Protein AF-A0A959NXZ7-F1 (afdb_monomer)

Sequence (442 aa):
KMSDIPKQALHNYNESIRTLKKYVAQKNEDSLLAEDEVDELIDKILKAILINEMISNDITSITNTEENIFFALNAVSEEDKNAIRQRLKVLDKIGVLFCSDNVYELRKSDVKDIQRLVDDYKTRPENHPSNLLTELLRFVPTSGDEEYLFANKYNKAFNEDKRLKSLFVNVERLGKSDFIIDGKHGRLFENCVNERLKEGYGKDGYEGTAIYVFCQSDEEIKEAKNLIRNNIVDEVVIGIPHKPFNILNEIQTLLALEAIKESEESKNFGTLENAQINDIRKSTLKDLKNKKEKWFDNSMMDWYSISGHKETVKTHKDDIANVIIEKIYNDYRNRFTHTDFNKSHINLSPTIKRVFDEAIKILMDLSESIKFEWNLPDNRGSRKYLQKCFVENEIIIRMKKDSKDSNYRFFELESDISKFSKFVPAYVDMINEVKNANGKGW

Mean predicted aligned error: 11.71 Å

Structure (mmCIF, N/CA/C/O backbone):
data_AF-A0A959NXZ7-F1
#
_entry.id   AF-A0A959NXZ7-F1
#
loop_
_atom_site.group_PDB
_atom_site.id
_atom_site.type_symbol
_atom_site.label_atom_id
_atom_site.label_alt_id
_atom_site.label_comp_id
_atom_site.label_asym_id
_atom_site.label_entity_id
_atom_site.label_seq_id
_atom_site.pdbx_PDB_ins_code
_atom_site.Cartn_x
_atom_site.Cartn_y
_atom_site.Cartn_z
_atom_site.occupancy
_atom_site.B_iso_or_equiv
_atom_site.auth_seq_id
_atom_site.auth_comp_id
_atom_site.auth_asym_id
_atom_site.auth_atom_id
_atom_site.pdbx_PDB_model_num
ATOM 1 N N . LYS A 1 1 ? -25.144 12.728 61.014 1.00 36.56 1 LYS A N 1
ATOM 2 C CA . LYS A 1 1 ? -25.079 12.741 59.532 1.00 36.56 1 LYS A CA 1
ATOM 3 C C . LYS A 1 1 ? -23.721 12.156 59.169 1.00 36.56 1 LYS A C 1
ATOM 5 O O . LYS A 1 1 ? -22.744 12.759 59.583 1.00 36.56 1 LYS A O 1
ATOM 10 N N . MET A 1 2 ? -23.644 10.971 58.548 1.00 40.34 2 MET A N 1
ATOM 11 C CA . MET A 1 2 ? -22.359 10.486 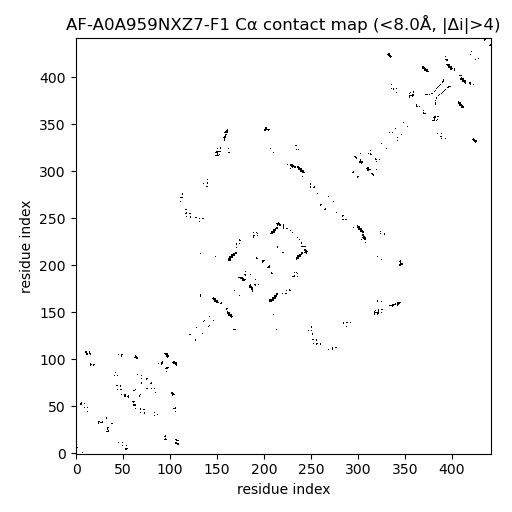58.009 1.00 40.34 2 MET A CA 1
ATOM 12 C C . MET A 1 2 ? -21.791 11.564 57.081 1.00 40.34 2 MET A C 1
ATOM 14 O O . MET A 1 2 ? -22.577 12.158 56.336 1.00 40.34 2 MET A O 1
ATOM 18 N N . SER A 1 3 ? -20.487 11.829 57.176 1.00 52.69 3 SER A N 1
ATOM 19 C CA . SER A 1 3 ? -19.762 12.689 56.238 1.00 52.69 3 SER A CA 1
ATOM 20 C C . SER A 1 3 ? -19.996 12.216 54.797 1.00 52.69 3 SER A C 1
ATOM 22 O O . SER A 1 3 ? -20.329 11.051 54.562 1.00 52.69 3 SER A O 1
ATOM 24 N N . ASP A 1 4 ? -19.877 13.116 53.822 1.00 70.06 4 ASP A N 1
ATOM 25 C CA . ASP A 1 4 ? -20.149 12.791 52.414 1.00 70.06 4 ASP A CA 1
ATOM 26 C C . ASP A 1 4 ? -19.137 11.779 51.827 1.00 70.06 4 ASP A C 1
ATOM 28 O O . ASP A 1 4 ? -19.473 11.042 50.902 1.00 70.06 4 ASP A O 1
ATOM 32 N N . ILE A 1 5 ? -17.952 11.646 52.439 1.00 74.94 5 ILE A N 1
ATOM 33 C CA . ILE A 1 5 ? -16.859 10.749 52.019 1.00 74.94 5 ILE A CA 1
ATOM 34 C C . ILE A 1 5 ? -17.253 9.252 52.087 1.00 74.94 5 ILE A C 1
ATOM 36 O O . ILE A 1 5 ? -17.240 8.603 51.041 1.00 74.94 5 ILE A O 1
ATOM 40 N N . PRO A 1 6 ? -17.701 8.682 53.232 1.00 81.88 6 PRO A N 1
ATOM 41 C CA . PRO A 1 6 ? -18.173 7.295 53.302 1.00 81.88 6 PRO A CA 1
ATOM 42 C C . PRO A 1 6 ? -19.285 6.943 52.312 1.00 81.88 6 PRO A C 1
ATOM 44 O O . PRO A 1 6 ? -19.339 5.822 51.810 1.00 81.88 6 PRO A O 1
ATOM 47 N N . LYS A 1 7 ? -20.192 7.887 52.031 1.00 81.50 7 LYS A N 1
ATOM 48 C CA . LYS A 1 7 ? -21.280 7.666 51.071 1.00 81.50 7 LYS A CA 1
ATOM 49 C C . LYS A 1 7 ? -20.755 7.592 49.643 1.00 81.50 7 LYS A C 1
ATOM 51 O O . LYS A 1 7 ? -21.185 6.715 48.897 1.00 81.50 7 LYS A O 1
ATOM 56 N N . GLN A 1 8 ? -19.833 8.484 49.281 1.00 82.25 8 GLN A N 1
ATOM 57 C CA . GLN A 1 8 ? -19.214 8.494 47.960 1.00 82.25 8 GLN A CA 1
ATOM 58 C C . GLN A 1 8 ? -18.367 7.236 47.732 1.00 82.25 8 GLN A C 1
ATOM 60 O O . GLN A 1 8 ? -18.522 6.586 46.702 1.00 82.25 8 GLN A O 1
ATOM 65 N N . ALA A 1 9 ? -17.550 6.844 48.714 1.00 85.12 9 ALA A N 1
ATOM 66 C CA . ALA A 1 9 ? -16.747 5.621 48.663 1.00 85.12 9 ALA A CA 1
ATOM 67 C C . ALA A 1 9 ? -17.630 4.369 48.490 1.00 85.12 9 ALA A C 1
ATOM 69 O O . ALA A 1 9 ? -17.383 3.537 47.617 1.00 85.12 9 ALA A O 1
ATOM 70 N N . LEU A 1 10 ? -18.739 4.272 49.239 1.00 86.75 10 LEU A N 1
ATOM 71 C CA . LEU A 1 10 ? -19.700 3.175 49.080 1.00 86.75 10 LEU A CA 1
ATOM 72 C C . LEU A 1 10 ? -20.369 3.183 47.696 1.00 86.75 10 LEU A C 1
ATOM 74 O O . LEU A 1 10 ? -20.618 2.125 47.115 1.00 86.75 10 LEU A O 1
ATOM 78 N N . HIS A 1 11 ? -20.665 4.364 47.149 1.00 83.81 11 HIS A N 1
ATOM 79 C CA . HIS A 1 11 ? -21.244 4.477 45.815 1.00 83.81 11 HIS A CA 1
ATOM 80 C C . HIS A 1 11 ? -20.261 4.020 44.727 1.00 83.81 11 HIS A C 1
ATOM 82 O O . HIS A 1 11 ? -20.641 3.221 43.869 1.00 83.81 11 HIS A O 1
ATOM 88 N N . ASN A 1 12 ? -18.999 4.447 44.815 1.00 86.44 12 ASN A N 1
ATOM 89 C CA . ASN A 1 12 ? -17.923 4.042 43.910 1.00 86.44 12 ASN A CA 1
ATOM 90 C C . ASN A 1 12 ? -17.640 2.530 43.997 1.00 86.44 12 ASN A C 1
ATOM 92 O O . ASN A 1 12 ? -17.458 1.859 42.978 1.00 86.44 12 ASN A O 1
ATOM 96 N N . TYR A 1 13 ? -17.685 1.955 45.203 1.00 90.06 13 TYR A N 1
ATOM 97 C CA . TYR A 1 13 ? -17.566 0.508 45.403 1.00 90.06 13 TYR A CA 1
ATOM 98 C C . TYR A 1 13 ? -18.681 -0.252 44.686 1.00 90.06 13 TYR A C 1
ATOM 100 O O . TYR A 1 13 ? -18.413 -1.197 43.946 1.00 90.06 13 TYR A O 1
ATOM 108 N N . ASN A 1 14 ? -19.932 0.189 44.836 1.00 85.44 14 ASN A N 1
ATOM 109 C CA . ASN A 1 14 ? -21.064 -0.457 44.175 1.00 85.44 14 ASN A CA 1
ATOM 110 C C . ASN A 1 14 ? -20.956 -0.410 42.640 1.00 85.44 14 ASN A C 1
ATOM 112 O O . ASN A 1 14 ? -21.265 -1.405 41.982 1.00 85.44 14 ASN A O 1
ATOM 116 N N . GLU A 1 15 ? -20.477 0.695 42.060 1.00 83.25 15 GLU A N 1
ATOM 117 C CA . GLU A 1 15 ? -20.240 0.792 40.611 1.00 83.25 15 GLU A CA 1
ATOM 118 C C . GLU A 1 15 ? -19.062 -0.075 40.140 1.00 83.25 15 GLU A C 1
ATOM 120 O O . GLU A 1 15 ? -19.137 -0.718 39.086 1.00 83.25 15 GLU A O 1
ATOM 125 N N . SER A 1 16 ? -18.009 -0.186 40.950 1.00 86.94 16 SER A N 1
ATOM 126 C CA . SER A 1 16 ? -16.884 -1.100 40.705 1.00 86.94 16 SER A CA 1
ATOM 127 C C . SER A 1 16 ? -17.359 -2.562 40.693 1.00 86.94 16 SER A C 1
ATOM 129 O O . SER A 1 16 ? -17.093 -3.301 39.744 1.00 86.94 16 SER A O 1
ATOM 131 N N . ILE A 1 17 ? -18.173 -2.963 41.678 1.00 86.94 17 ILE A N 1
ATOM 132 C CA . ILE A 1 17 ? -18.784 -4.301 41.753 1.00 86.94 17 ILE A CA 1
ATOM 133 C C . ILE A 1 17 ? -19.730 -4.557 40.577 1.00 86.94 17 ILE A C 1
ATOM 135 O O . ILE A 1 17 ? -19.736 -5.648 40.004 1.00 86.94 17 ILE A O 1
ATOM 139 N N . ARG A 1 18 ? -20.532 -3.565 40.178 1.00 81.88 18 ARG A N 1
ATOM 140 C CA . ARG A 1 18 ? -21.423 -3.683 39.017 1.00 81.88 18 ARG A CA 1
ATOM 141 C C . ARG A 1 18 ? -20.637 -3.898 37.725 1.00 81.88 18 ARG A C 1
ATOM 143 O O . ARG A 1 18 ? -21.038 -4.721 36.903 1.00 81.88 18 ARG A O 1
ATOM 150 N N . THR A 1 19 ? -19.528 -3.183 37.558 1.00 81.00 19 THR A N 1
ATOM 151 C CA . THR A 1 19 ? -18.619 -3.333 36.414 1.00 81.00 19 THR A CA 1
ATOM 152 C C . THR A 1 19 ? -17.990 -4.722 36.397 1.00 81.00 19 THR A C 1
ATOM 154 O O . THR A 1 19 ? -18.016 -5.386 35.362 1.00 81.00 19 THR A O 1
ATOM 157 N N . LEU A 1 20 ? -17.524 -5.205 37.551 1.00 85.00 20 LEU A N 1
ATOM 158 C CA . LEU A 1 20 ? -16.968 -6.549 37.690 1.00 85.00 20 LEU A CA 1
ATOM 159 C C . LEU A 1 20 ? -17.993 -7.619 37.287 1.00 85.00 20 LEU A C 1
ATOM 161 O O . LEU A 1 20 ? -17.692 -8.479 36.466 1.00 85.00 20 LEU A O 1
ATOM 165 N N . LYS A 1 21 ? -19.233 -7.518 37.783 1.00 82.19 21 LYS A N 1
ATOM 166 C CA . LYS A 1 21 ? -20.322 -8.445 37.429 1.00 82.19 21 LYS A CA 1
ATOM 167 C C . LYS A 1 21 ? -20.649 -8.433 35.935 1.00 82.19 21 LYS A C 1
ATOM 169 O O . LYS A 1 21 ? -20.851 -9.494 35.356 1.00 82.19 21 LYS A O 1
ATOM 174 N N . LYS A 1 22 ? -20.684 -7.252 35.303 1.00 78.94 22 LYS A N 1
ATOM 175 C CA . LYS A 1 22 ? -20.875 -7.138 33.845 1.00 78.94 22 LYS A CA 1
ATOM 176 C C . LYS A 1 22 ? -19.751 -7.831 33.075 1.00 78.94 22 LYS A C 1
ATOM 178 O O . LYS A 1 22 ? -20.036 -8.514 32.101 1.00 78.94 22 LYS A O 1
ATOM 183 N N . TYR A 1 23 ? -18.502 -7.648 33.504 1.00 76.75 23 TYR A N 1
ATOM 184 C CA . TYR A 1 23 ? -17.345 -8.266 32.860 1.00 76.75 23 TYR A CA 1
ATOM 185 C C . TYR A 1 23 ? -17.382 -9.796 32.962 1.00 76.75 23 TYR A C 1
ATOM 187 O O . TYR A 1 23 ? -17.160 -10.479 31.966 1.00 76.75 23 TYR A O 1
ATOM 195 N N . VAL A 1 24 ? -17.704 -10.327 34.147 1.00 75.00 24 VAL A N 1
ATOM 196 C CA . VAL A 1 24 ? -17.834 -11.775 34.379 1.00 75.00 24 VAL A CA 1
ATOM 197 C C . VAL A 1 24 ? -18.941 -12.367 33.503 1.00 75.00 24 VAL A C 1
ATOM 199 O O . VAL A 1 24 ? -18.679 -13.303 32.761 1.00 75.00 24 VAL A O 1
ATOM 202 N N . ALA A 1 25 ? -20.124 -11.743 33.468 1.00 70.38 25 ALA A N 1
ATOM 203 C CA . ALA A 1 25 ? -21.256 -12.207 32.658 1.00 70.38 25 ALA A CA 1
ATOM 204 C C . ALA A 1 25 ? -21.005 -12.195 31.131 1.00 70.38 25 ALA A C 1
ATOM 206 O O . ALA A 1 25 ? -21.780 -12.769 30.372 1.00 70.38 25 ALA A O 1
ATOM 207 N N . GLN A 1 26 ? -19.963 -11.504 30.656 1.00 69.56 26 GLN A N 1
ATOM 208 C CA . GLN A 1 26 ? -19.606 -11.422 29.234 1.00 69.56 26 GLN A CA 1
ATOM 209 C C . GLN A 1 26 ? -18.553 -12.456 28.801 1.00 69.56 26 GLN A C 1
ATOM 211 O O . GLN A 1 26 ? -18.278 -12.563 27.604 1.00 69.56 26 GLN A O 1
ATOM 216 N N . LYS A 1 27 ? -17.943 -13.207 29.728 1.00 61.69 27 LYS A N 1
ATOM 217 C CA . LYS A 1 27 ? -16.909 -14.203 29.415 1.00 61.69 27 LYS A CA 1
ATOM 218 C C . LYS A 1 27 ? -17.361 -15.629 29.734 1.00 61.69 27 LYS A C 1
ATOM 220 O O . LYS A 1 27 ? -17.736 -15.917 30.859 1.00 61.69 27 LYS A O 1
ATOM 225 N N . ASN A 1 28 ? -17.190 -16.531 28.765 1.00 50.62 28 ASN A N 1
ATOM 226 C CA . ASN A 1 28 ? -17.244 -17.979 28.990 1.00 50.62 28 ASN A CA 1
ATOM 227 C C . ASN A 1 28 ? -15.977 -18.462 29.731 1.00 50.62 28 ASN A C 1
ATOM 229 O O . ASN A 1 28 ? -14.888 -17.959 29.449 1.00 50.62 28 ASN A O 1
ATOM 233 N N . GLU A 1 29 ? -16.181 -19.423 30.640 1.00 49.31 29 GLU A N 1
ATOM 234 C CA . GLU A 1 29 ? -15.336 -20.251 31.543 1.00 49.31 29 GLU A CA 1
ATOM 235 C C . GLU A 1 29 ? -13.781 -20.156 31.568 1.00 49.31 29 GLU A C 1
ATOM 237 O O . GLU A 1 29 ? -13.193 -20.496 32.589 1.00 49.31 29 GLU A O 1
ATOM 242 N N . ASP A 1 30 ? -13.077 -19.629 30.560 1.00 46.41 30 ASP A N 1
ATOM 243 C CA . ASP A 1 30 ? -11.595 -19.593 30.477 1.00 46.41 30 ASP A CA 1
ATOM 244 C C . ASP A 1 30 ? -10.938 -18.334 31.099 1.00 46.41 30 ASP A C 1
ATOM 246 O O . ASP A 1 30 ? -9.776 -17.996 30.848 1.00 46.41 30 ASP A O 1
ATOM 250 N N . SER A 1 31 ? -11.682 -17.572 31.899 1.00 52.91 31 SER A N 1
ATOM 251 C CA . SER A 1 31 ? -11.184 -16.381 32.595 1.00 52.91 31 SER A CA 1
ATOM 252 C C . SER A 1 31 ? -10.718 -16.742 34.006 1.00 52.91 31 SER A C 1
ATOM 254 O O . SER A 1 31 ? -11.388 -17.503 34.688 1.00 52.91 31 SER A O 1
ATOM 256 N N . LEU A 1 32 ? -9.671 -16.080 34.517 1.00 51.47 32 LEU A N 1
ATOM 257 C CA . LEU A 1 32 ? -9.264 -16.074 35.942 1.00 51.47 32 LEU A CA 1
ATOM 258 C C . LEU A 1 32 ? -10.389 -15.670 36.935 1.00 51.47 32 LEU A C 1
ATOM 260 O O . LEU A 1 32 ? -10.129 -15.549 38.124 1.00 51.47 32 LEU A O 1
ATOM 264 N N . LEU A 1 33 ? -11.599 -15.400 36.434 1.00 53.41 33 LEU A N 1
ATOM 265 C CA . LEU A 1 33 ? -12.758 -14.803 37.098 1.00 53.41 33 LEU A CA 1
ATOM 266 C C . LEU A 1 33 ? -14.062 -15.581 36.796 1.00 53.41 33 LEU A C 1
ATOM 268 O O . LEU A 1 33 ? -15.113 -14.953 36.691 1.00 53.41 33 LEU A O 1
ATOM 272 N N . ALA A 1 34 ? -13.992 -16.890 36.516 1.00 48.59 34 ALA A N 1
ATOM 273 C CA . ALA A 1 34 ? -15.160 -17.703 36.148 1.00 48.59 34 ALA A CA 1
ATOM 274 C C . ALA A 1 34 ? -16.263 -17.701 37.235 1.00 48.59 34 ALA A C 1
ATOM 276 O O . ALA A 1 34 ? -15.977 -17.536 38.418 1.00 48.59 34 ALA A O 1
ATOM 277 N N . GLU A 1 35 ? -17.522 -17.866 36.803 1.00 45.75 35 GLU A N 1
ATOM 278 C CA . GLU A 1 35 ? -18.767 -17.547 37.533 1.00 45.75 35 GLU A CA 1
ATOM 279 C C . GLU A 1 35 ? -18.946 -18.190 38.920 1.00 45.75 35 GLU A C 1
ATOM 281 O O . GLU A 1 35 ? -19.695 -17.642 39.732 1.00 45.75 35 GLU A O 1
ATOM 286 N N . ASP A 1 36 ? -18.250 -19.287 39.225 1.00 46.44 36 ASP A N 1
ATOM 287 C CA . ASP A 1 36 ? -18.462 -20.034 40.472 1.00 46.44 36 ASP A CA 1
ATOM 288 C C . ASP A 1 36 ? -17.669 -19.501 41.675 1.00 46.44 36 ASP A C 1
ATOM 290 O O . ASP A 1 36 ? -18.019 -19.792 42.819 1.00 46.44 36 ASP A O 1
ATOM 294 N N . GLU A 1 37 ? -16.678 -18.634 41.461 1.00 45.91 37 GLU A N 1
ATOM 295 C CA . GLU A 1 37 ? -16.010 -17.901 42.535 1.00 45.91 37 GLU A CA 1
ATOM 296 C C . GLU A 1 37 ? -15.666 -16.496 42.034 1.00 45.91 37 GLU A C 1
ATOM 298 O O . GLU A 1 37 ? -14.732 -16.296 41.256 1.00 45.91 37 GLU A O 1
ATOM 303 N N . VAL A 1 38 ? -16.372 -15.468 42.521 1.00 56.06 38 VAL A N 1
ATOM 304 C CA . VAL A 1 38 ? -15.727 -14.151 42.609 1.00 56.06 38 VAL A CA 1
ATOM 305 C C . VAL A 1 38 ? -14.495 -14.388 43.471 1.00 56.06 38 VAL A C 1
ATOM 307 O O . VAL A 1 38 ? -14.655 -14.578 44.674 1.00 56.06 38 VAL A O 1
ATOM 310 N N . ASP A 1 39 ? -13.319 -14.455 42.834 1.00 71.75 39 ASP A N 1
ATOM 311 C CA . ASP A 1 39 ? -12.019 -14.674 43.470 1.00 71.75 39 ASP A CA 1
ATOM 312 C C . ASP A 1 39 ? -12.024 -13.960 44.825 1.00 71.75 39 ASP A C 1
ATOM 314 O O . ASP A 1 39 ? -12.147 -12.731 44.886 1.00 71.75 39 ASP A O 1
ATOM 318 N N . GLU A 1 40 ? -11.984 -14.730 45.915 1.00 81.81 40 GLU A N 1
ATOM 319 C CA . GLU A 1 40 ? -12.149 -14.201 47.270 1.00 81.81 40 GLU A CA 1
ATOM 320 C C . GLU A 1 40 ? -11.113 -13.096 47.544 1.00 81.81 40 GLU A C 1
ATOM 322 O O . GLU A 1 40 ? -11.360 -12.159 48.307 1.00 81.81 40 GLU A O 1
ATOM 327 N N . LEU A 1 41 ? -9.961 -13.160 46.863 1.00 87.31 41 LEU A N 1
ATOM 328 C CA . LEU A 1 41 ? -8.926 -12.140 46.908 1.00 87.31 41 LEU A CA 1
ATOM 329 C C . LEU A 1 41 ? -9.357 -10.831 46.233 1.00 87.31 41 LEU A C 1
ATOM 331 O O . LEU A 1 41 ? -9.020 -9.764 46.736 1.00 87.31 41 LEU A O 1
ATOM 335 N N . ILE A 1 42 ? -10.116 -10.870 45.136 1.00 90.06 42 ILE A N 1
ATOM 336 C CA . ILE A 1 42 ? -10.645 -9.665 44.478 1.00 90.06 42 ILE A CA 1
ATOM 337 C C . ILE A 1 42 ? -11.650 -8.956 45.374 1.00 90.06 42 ILE A C 1
ATOM 339 O O . ILE A 1 42 ? -11.563 -7.739 45.535 1.00 90.06 42 ILE A O 1
ATOM 343 N N . ASP A 1 43 ? -12.569 -9.696 45.993 1.00 89.00 43 ASP A N 1
ATOM 344 C CA . ASP A 1 43 ? -13.520 -9.106 46.938 1.00 89.00 43 ASP A CA 1
ATOM 345 C C . ASP A 1 43 ? -12.790 -8.478 48.138 1.00 89.00 43 ASP A C 1
ATOM 347 O O . ASP A 1 43 ? -13.074 -7.338 48.515 1.00 89.00 43 ASP A O 1
ATOM 351 N N . LYS A 1 44 ? -11.774 -9.169 48.676 1.00 92.19 44 LYS A N 1
ATOM 352 C CA . LYS A 1 44 ? -10.900 -8.634 49.730 1.00 92.19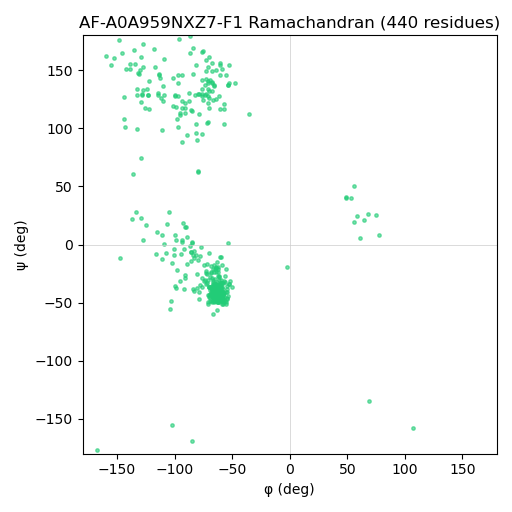 44 LYS A CA 1
ATOM 353 C C . LYS A 1 44 ? -10.170 -7.362 49.284 1.00 92.19 44 LYS A C 1
ATOM 355 O O . LYS A 1 44 ? -10.185 -6.386 50.030 1.00 92.19 44 LYS A O 1
ATOM 360 N N . ILE A 1 45 ? -9.594 -7.329 48.078 1.00 94.69 45 ILE A N 1
ATOM 361 C CA . ILE A 1 45 ? -8.923 -6.141 47.515 1.00 94.69 45 ILE A CA 1
ATOM 362 C C . ILE A 1 45 ? -9.893 -4.959 47.420 1.00 94.69 45 ILE A C 1
ATOM 364 O O . ILE A 1 45 ? -9.590 -3.880 47.927 1.00 94.69 45 ILE A O 1
ATOM 368 N N . LEU A 1 46 ? -11.071 -5.151 46.820 1.00 93.81 46 LEU A N 1
ATOM 369 C CA . LEU A 1 46 ? -12.049 -4.071 46.656 1.00 93.81 46 LEU A CA 1
ATOM 370 C C . LEU A 1 46 ? -12.558 -3.550 48.007 1.00 93.81 46 LEU A C 1
ATOM 372 O O . LEU A 1 46 ? -12.740 -2.345 48.172 1.00 93.81 46 LEU A O 1
ATOM 376 N N . LYS A 1 47 ? -12.750 -4.438 48.991 1.00 94.12 47 LYS A N 1
ATOM 377 C CA . LYS A 1 47 ? -13.118 -4.055 50.362 1.00 94.12 47 LYS A CA 1
ATOM 378 C C . LYS A 1 47 ? -11.997 -3.312 51.083 1.00 94.12 47 LYS A C 1
ATOM 380 O O . LYS A 1 47 ? -12.291 -2.353 51.788 1.00 94.12 47 LYS A O 1
ATOM 385 N N . ALA A 1 48 ? -10.739 -3.713 50.908 1.00 94.44 48 ALA A N 1
ATOM 386 C CA . ALA A 1 48 ? -9.596 -3.015 51.494 1.00 94.44 48 ALA A CA 1
ATOM 387 C C . ALA A 1 48 ? -9.488 -1.577 50.963 1.00 94.44 48 ALA A C 1
ATOM 389 O O . ALA A 1 48 ? -9.381 -0.640 51.750 1.00 94.44 48 ALA A O 1
ATOM 390 N N . ILE A 1 49 ? -9.618 -1.399 49.644 1.00 93.75 49 ILE A N 1
ATOM 391 C CA . ILE A 1 49 ? -9.628 -0.080 48.992 1.00 93.75 49 ILE A CA 1
ATOM 392 C C . ILE A 1 49 ? -10.816 0.759 49.489 1.00 93.75 49 ILE A C 1
ATOM 394 O O . ILE A 1 49 ? -10.622 1.910 49.876 1.00 93.75 49 ILE A O 1
ATOM 398 N N . LEU A 1 50 ? -12.022 0.177 49.570 1.00 93.50 50 LEU A N 1
ATOM 399 C CA . LEU A 1 50 ? -13.200 0.844 50.140 1.00 93.50 50 LEU A CA 1
ATOM 400 C C . LEU A 1 50 ? -12.949 1.315 51.578 1.00 93.50 50 LEU A C 1
ATOM 402 O O . LEU A 1 50 ? -13.258 2.455 51.912 1.00 93.50 50 LEU A O 1
ATOM 406 N N . ILE A 1 51 ? -12.411 0.447 52.438 1.00 9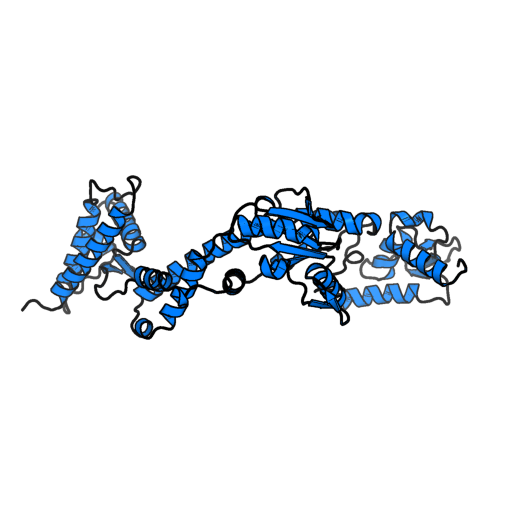2.19 51 ILE A N 1
ATOM 407 C CA . ILE A 1 51 ? -12.146 0.783 53.841 1.00 92.19 51 ILE A CA 1
ATOM 408 C C . ILE A 1 51 ? -11.153 1.942 53.920 1.00 92.19 51 ILE A C 1
ATOM 410 O O . ILE A 1 51 ? -11.435 2.912 54.621 1.00 92.19 51 ILE A O 1
ATOM 414 N N . ASN A 1 52 ? -10.050 1.875 53.170 1.00 91.38 52 ASN A N 1
ATOM 415 C CA . ASN A 1 52 ? -9.049 2.939 53.104 1.00 91.38 52 ASN A CA 1
ATOM 416 C C . ASN A 1 52 ? -9.659 4.276 52.648 1.00 91.38 52 ASN A C 1
ATOM 418 O O . ASN A 1 52 ? -9.382 5.309 53.259 1.00 91.38 52 ASN A O 1
ATOM 422 N N . GLU A 1 53 ? -10.535 4.267 51.636 1.00 88.19 53 GLU A N 1
ATOM 423 C CA . GLU A 1 53 ? -11.261 5.462 51.179 1.00 88.19 53 GLU A CA 1
ATOM 424 C C . GLU A 1 53 ? -12.249 5.989 52.237 1.00 88.19 53 GLU A C 1
ATOM 426 O O . GLU A 1 53 ? -12.360 7.197 52.430 1.00 88.19 53 GLU A O 1
ATOM 431 N N . MET A 1 54 ? -12.952 5.106 52.958 1.00 87.94 54 MET A N 1
ATOM 432 C CA . MET A 1 54 ? -13.941 5.492 53.9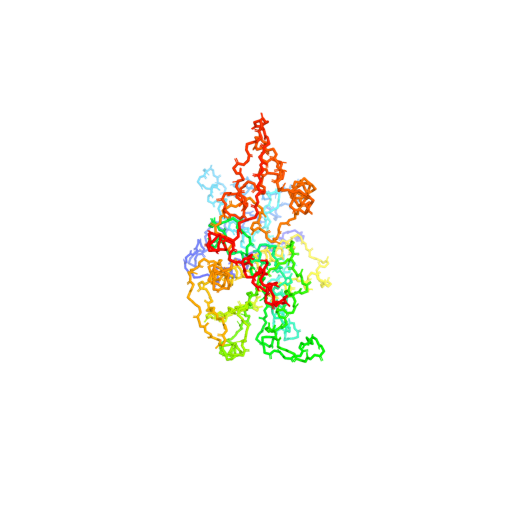75 1.00 87.94 54 MET A CA 1
ATOM 433 C C . MET A 1 54 ? -13.319 6.107 55.231 1.00 87.94 54 MET A C 1
ATOM 435 O O . MET A 1 54 ? -13.933 6.982 55.845 1.00 87.94 54 MET A O 1
ATOM 439 N N . ILE A 1 55 ? -12.155 5.607 55.656 1.00 86.88 55 ILE A N 1
ATOM 440 C CA . ILE A 1 55 ? -11.473 6.073 56.874 1.00 86.88 55 ILE A CA 1
ATOM 441 C C . ILE A 1 55 ? -10.520 7.240 56.601 1.00 86.88 55 ILE A C 1
ATOM 443 O O . ILE A 1 55 ? -10.159 7.957 57.540 1.00 86.88 55 ILE A O 1
ATOM 447 N N . SER A 1 56 ? -10.153 7.458 55.333 1.00 82.81 56 SER A N 1
ATOM 448 C CA . SER A 1 56 ? -9.378 8.621 54.913 1.00 82.81 56 SER A CA 1
ATOM 449 C C . SER A 1 56 ? -10.129 9.917 55.209 1.00 82.81 56 SER A C 1
ATOM 451 O O . SER A 1 56 ? -11.295 10.091 54.857 1.00 82.81 56 SER A O 1
ATOM 453 N N . ASN A 1 57 ? -9.455 10.838 55.888 1.00 78.38 57 ASN A N 1
ATOM 454 C CA . ASN A 1 57 ? -9.980 12.146 56.263 1.00 78.38 57 ASN A CA 1
ATOM 455 C C . ASN A 1 57 ? -8.844 13.183 56.291 1.00 78.38 57 ASN A C 1
ATOM 457 O O . ASN A 1 57 ? -7.676 12.833 56.127 1.00 78.38 57 ASN A O 1
ATOM 461 N N . ASP A 1 58 ? -9.182 14.448 56.545 1.00 68.88 58 ASP A N 1
ATOM 462 C CA . ASP A 1 58 ? -8.234 15.575 56.519 1.00 68.88 58 ASP A CA 1
ATOM 463 C C . ASP A 1 58 ? -7.055 15.441 57.505 1.00 68.88 58 ASP A C 1
ATOM 465 O O . ASP A 1 58 ? -6.047 16.130 57.366 1.00 68.88 58 ASP A O 1
ATOM 469 N N . ILE A 1 59 ? -7.169 14.567 58.510 1.00 71.75 59 ILE A N 1
ATOM 470 C CA . ILE A 1 59 ? -6.153 14.330 59.544 1.00 71.75 59 ILE A CA 1
ATOM 471 C C . ILE A 1 59 ? -5.326 13.076 59.221 1.00 71.75 59 ILE A C 1
ATOM 473 O O . ILE A 1 59 ? -4.122 13.043 59.474 1.00 71.75 59 ILE A O 1
ATOM 477 N N . THR A 1 60 ? -5.951 12.045 58.650 1.00 73.94 60 THR A N 1
ATOM 478 C CA . THR A 1 60 ? -5.311 10.778 58.269 1.00 73.94 60 THR A CA 1
ATOM 479 C C . THR A 1 60 ? -5.723 10.390 56.855 1.00 73.94 60 THR A C 1
ATOM 481 O O . THR A 1 60 ? -6.799 9.828 56.659 1.00 73.94 60 THR A O 1
ATOM 484 N N . SER A 1 61 ? -4.860 10.672 55.878 1.00 79.62 61 SER A N 1
ATOM 485 C CA . SER A 1 61 ? -5.037 10.245 54.487 1.00 79.62 61 SER A CA 1
ATOM 486 C C . SER A 1 61 ? -4.358 8.894 54.268 1.00 79.62 61 SER A C 1
ATOM 488 O O . SER A 1 61 ? -3.157 8.759 54.511 1.00 79.62 61 SER A O 1
ATOM 490 N N . ILE A 1 62 ? -5.123 7.894 53.831 1.00 85.94 62 ILE A N 1
ATOM 491 C CA . ILE A 1 62 ? -4.619 6.573 53.455 1.00 85.94 62 ILE A CA 1
ATOM 492 C C . ILE A 1 62 ? -4.783 6.436 51.947 1.00 85.94 62 ILE A C 1
ATOM 494 O O . ILE A 1 62 ? -5.854 6.117 51.436 1.00 85.94 62 ILE A O 1
ATOM 498 N N . THR A 1 63 ? -3.697 6.679 51.223 1.00 88.31 63 THR A N 1
ATOM 499 C CA . THR A 1 63 ? -3.641 6.473 49.777 1.00 88.31 63 THR A CA 1
ATOM 500 C C . THR A 1 63 ? -3.575 4.987 49.456 1.00 88.31 63 THR A C 1
ATOM 502 O O . THR A 1 63 ? -2.818 4.237 50.067 1.00 88.31 63 THR A O 1
ATOM 505 N N . ASN A 1 64 ? -4.327 4.547 48.457 1.00 92.25 64 ASN A N 1
ATOM 506 C CA . ASN A 1 64 ? -4.359 3.153 48.022 1.00 92.25 64 ASN A CA 1
ATOM 507 C C . ASN A 1 64 ? -3.157 2.796 47.130 1.00 92.25 64 ASN A C 1
ATOM 509 O O . ASN A 1 64 ? -3.324 2.456 45.962 1.00 92.25 64 ASN A O 1
ATOM 513 N N . THR A 1 65 ? -1.938 2.892 47.661 1.00 93.50 65 THR A N 1
ATOM 514 C CA . THR A 1 65 ? -0.743 2.354 46.991 1.00 93.50 65 THR A CA 1
ATOM 515 C C . THR A 1 65 ? -0.674 0.834 47.135 1.00 93.50 65 THR A C 1
ATOM 517 O O . THR A 1 65 ? -1.368 0.255 47.978 1.00 93.50 65 THR A O 1
ATOM 520 N N . GLU A 1 66 ? 0.180 0.168 46.349 1.00 93.69 66 GLU A N 1
ATOM 521 C CA . GLU A 1 66 ? 0.404 -1.279 46.496 1.00 93.69 66 GLU A CA 1
ATOM 522 C C . GL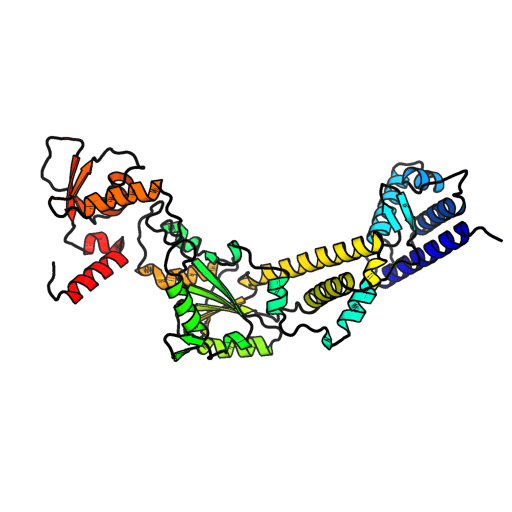U A 1 66 ? 0.778 -1.646 47.939 1.00 93.69 66 GLU A C 1
ATOM 524 O O . GLU A 1 66 ? 0.212 -2.581 48.501 1.00 93.69 66 GLU A O 1
ATOM 529 N N . GLU A 1 67 ? 1.665 -0.877 48.574 1.00 92.81 67 GLU A N 1
ATOM 530 C CA . GLU A 1 67 ? 2.127 -1.123 49.942 1.00 92.81 67 GLU A CA 1
ATOM 531 C C . GLU A 1 67 ? 0.987 -1.047 50.961 1.00 92.81 67 GLU A C 1
ATOM 533 O O . GLU A 1 67 ? 0.880 -1.913 51.832 1.00 92.81 67 GLU A O 1
ATOM 538 N N . ASN A 1 68 ? 0.110 -0.050 50.835 1.00 93.38 68 ASN A N 1
ATOM 539 C CA . ASN A 1 68 ? -1.018 0.123 51.749 1.00 93.38 68 ASN A CA 1
ATOM 540 C C . ASN A 1 68 ? -2.097 -0.944 51.536 1.00 93.38 68 ASN A C 1
ATOM 542 O O . ASN A 1 68 ? -2.712 -1.393 52.503 1.00 93.38 68 ASN A O 1
ATOM 546 N N . ILE A 1 69 ? -2.293 -1.408 50.299 1.00 95.75 69 ILE A N 1
ATOM 547 C CA . ILE A 1 69 ? -3.192 -2.531 50.005 1.00 95.75 69 ILE A CA 1
ATOM 548 C C . ILE A 1 69 ? -2.608 -3.841 50.553 1.00 95.75 69 ILE A C 1
ATOM 550 O O . ILE A 1 69 ? -3.337 -4.613 51.178 1.00 95.75 69 ILE A O 1
ATOM 554 N N . PHE A 1 70 ? -1.301 -4.087 50.396 1.00 95.44 70 PHE A N 1
ATOM 555 C CA . PHE A 1 70 ? -0.637 -5.253 50.994 1.00 95.44 70 PHE A CA 1
ATOM 556 C C . PHE A 1 70 ? -0.768 -5.247 52.514 1.00 95.44 70 PHE A C 1
ATOM 558 O O . PHE A 1 70 ? -1.076 -6.279 53.108 1.00 95.44 70 PHE A O 1
ATOM 565 N N . PHE A 1 71 ? -0.577 -4.082 53.135 1.00 93.94 71 PHE A N 1
ATOM 566 C CA . PHE A 1 71 ? -0.738 -3.917 54.572 1.00 93.94 71 PHE A CA 1
ATOM 567 C C . PHE A 1 71 ? -2.180 -4.196 55.016 1.00 93.94 71 PHE A C 1
ATOM 569 O O . PHE A 1 71 ? -2.392 -4.997 55.925 1.00 93.94 71 PHE A O 1
ATOM 576 N N . ALA A 1 72 ? -3.174 -3.609 54.340 1.00 93.12 72 ALA A N 1
ATOM 577 C CA . ALA A 1 72 ? -4.592 -3.800 54.656 1.00 93.12 72 ALA A CA 1
ATOM 578 C C . ALA A 1 72 ? -5.050 -5.264 54.520 1.00 93.12 72 ALA A C 1
ATOM 580 O O . ALA A 1 72 ? -5.942 -5.704 55.244 1.00 93.12 72 ALA A O 1
ATOM 581 N N . LEU A 1 73 ? -4.426 -6.025 53.618 1.00 94.25 73 LEU A N 1
ATOM 582 C CA . LEU A 1 73 ? -4.710 -7.443 53.385 1.00 94.25 73 LEU A CA 1
ATOM 583 C C . LEU A 1 73 ? -3.807 -8.401 54.171 1.00 94.25 73 LEU A C 1
ATOM 585 O O . LEU A 1 73 ? -3.946 -9.613 54.021 1.00 94.25 73 LEU A O 1
ATOM 589 N N . ASN A 1 74 ? -2.903 -7.881 55.009 1.00 93.38 74 ASN A N 1
ATOM 590 C CA . ASN A 1 74 ? -1.911 -8.666 55.746 1.00 93.38 74 ASN A CA 1
ATOM 591 C C . ASN A 1 74 ? -1.067 -9.589 54.833 1.00 93.38 74 ASN A C 1
ATOM 593 O O . ASN A 1 74 ? -0.773 -10.734 55.175 1.00 93.38 74 ASN A O 1
ATOM 597 N N . ALA A 1 75 ? -0.686 -9.093 53.653 1.00 92.06 75 ALA A N 1
ATOM 598 C CA . ALA A 1 75 ? 0.123 -9.821 52.679 1.00 92.06 75 ALA A CA 1
ATOM 599 C C . ALA A 1 75 ? 1.614 -9.739 53.041 1.00 92.06 75 ALA A C 1
ATOM 601 O O . ALA A 1 75 ? 2.306 -8.766 52.724 1.00 92.06 75 ALA A O 1
ATOM 602 N N . VAL A 1 76 ? 2.109 -10.768 53.731 1.00 89.88 76 VAL A N 1
ATOM 603 C CA . VAL A 1 76 ? 3.487 -10.806 54.250 1.00 89.88 76 VAL A CA 1
ATOM 604 C C . VAL A 1 76 ? 4.450 -11.462 53.257 1.00 89.88 76 VAL A C 1
ATOM 606 O O . VAL A 1 76 ? 5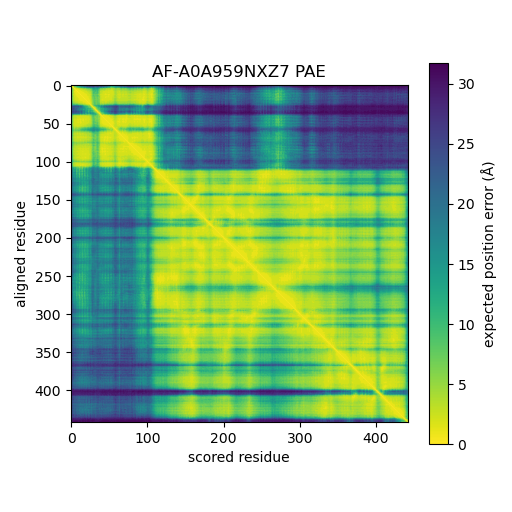.581 -10.995 53.105 1.00 89.88 76 VAL A O 1
ATOM 609 N N . SER A 1 77 ? 4.015 -12.518 52.563 1.00 93.69 77 SER A N 1
ATOM 610 C CA . SER A 1 77 ? 4.857 -13.254 51.615 1.00 93.69 77 SER A CA 1
ATOM 611 C C . SER A 1 77 ? 4.925 -12.566 50.243 1.00 93.69 77 SER A C 1
ATOM 613 O O . SER A 1 77 ? 4.016 -11.837 49.843 1.00 93.69 77 SER A O 1
ATOM 615 N N . GLU A 1 78 ? 5.999 -12.801 49.481 1.00 93.69 78 GLU A N 1
ATOM 616 C CA . GLU A 1 78 ? 6.081 -12.309 48.094 1.00 93.69 78 GLU A CA 1
ATOM 617 C C . GLU A 1 78 ? 5.085 -13.008 47.159 1.00 93.69 78 GLU A C 1
ATOM 619 O O . GLU A 1 78 ? 4.685 -12.437 46.144 1.00 93.69 78 GLU A O 1
ATOM 624 N N . GLU A 1 79 ? 4.647 -14.217 47.506 1.00 92.19 79 GLU A N 1
ATOM 625 C CA . GLU A 1 79 ? 3.601 -14.944 46.784 1.00 92.19 79 GLU A CA 1
ATOM 626 C C . GLU A 1 79 ? 2.259 -14.207 46.900 1.00 92.19 79 GLU A C 1
ATOM 628 O O . GLU A 1 79 ? 1.648 -13.898 45.873 1.00 92.19 79 GLU A O 1
ATOM 633 N N . ASP A 1 80 ? 1.868 -13.804 48.114 1.00 89.31 80 ASP A N 1
ATOM 634 C CA . ASP A 1 80 ? 0.641 -13.033 48.363 1.00 89.31 80 ASP A CA 1
ATOM 635 C C . ASP A 1 80 ? 0.674 -11.676 47.650 1.00 89.31 80 ASP A C 1
ATOM 637 O O . ASP A 1 80 ? -0.276 -11.290 46.962 1.00 89.31 80 ASP A O 1
ATOM 641 N N . LYS A 1 81 ? 1.799 -10.955 47.754 1.00 93.50 81 LYS A N 1
ATOM 642 C CA . LYS A 1 81 ? 1.968 -9.660 47.078 1.00 93.50 81 LYS A CA 1
ATOM 643 C C . LYS A 1 81 ? 1.869 -9.803 45.563 1.00 93.50 81 LYS A C 1
ATOM 645 O O . LYS A 1 81 ? 1.219 -8.987 44.911 1.00 93.50 81 LYS A O 1
ATOM 650 N N . ASN A 1 82 ? 2.476 -10.839 44.982 1.00 92.38 82 ASN A N 1
ATOM 651 C CA . ASN A 1 82 ? 2.391 -11.089 43.544 1.00 92.38 82 ASN A CA 1
ATOM 652 C C . ASN A 1 82 ? 0.971 -11.442 43.098 1.00 92.38 82 ASN A C 1
ATOM 654 O O . ASN A 1 82 ? 0.532 -10.937 42.061 1.00 92.38 82 ASN A O 1
ATOM 658 N N . ALA A 1 83 ? 0.238 -12.241 43.878 1.00 88.94 83 ALA A N 1
ATOM 659 C CA . ALA A 1 83 ? -1.167 -12.524 43.608 1.00 88.94 83 ALA A CA 1
ATOM 660 C C . ALA A 1 83 ? -1.992 -11.225 43.592 1.00 88.94 83 ALA A C 1
ATOM 662 O O . ALA A 1 83 ? -2.692 -10.959 42.612 1.00 88.94 83 ALA A O 1
ATOM 663 N N . ILE A 1 84 ? -1.830 -10.363 44.603 1.00 93.19 84 ILE A N 1
ATOM 664 C CA . ILE A 1 84 ? -2.518 -9.066 44.683 1.00 93.19 84 ILE A CA 1
ATOM 665 C C . ILE A 1 84 ? -2.157 -8.168 43.491 1.00 93.19 84 ILE A C 1
ATOM 667 O O . ILE A 1 84 ? -3.062 -7.661 42.831 1.00 93.19 84 ILE A O 1
ATOM 671 N N . ARG A 1 85 ? -0.871 -8.024 43.130 1.00 93.75 85 ARG A N 1
ATOM 672 C CA . ARG A 1 85 ? -0.445 -7.227 41.956 1.00 93.75 85 ARG A CA 1
ATOM 673 C C . ARG A 1 85 ? -1.076 -7.710 40.658 1.00 93.75 85 ARG A C 1
ATOM 675 O O . ARG A 1 85 ? -1.479 -6.900 39.825 1.00 93.75 85 ARG A O 1
ATOM 682 N N . GLN A 1 86 ? -1.141 -9.025 40.457 1.00 89.81 86 GLN A N 1
ATOM 683 C CA . GLN A 1 86 ? -1.778 -9.591 39.270 1.00 89.81 86 GLN A CA 1
ATOM 684 C C . GLN A 1 86 ? -3.262 -9.216 39.218 1.00 89.81 86 GLN A C 1
ATOM 686 O O . GLN A 1 86 ? -3.731 -8.788 38.165 1.00 89.81 86 GLN A O 1
ATOM 691 N N . ARG A 1 87 ? -3.984 -9.306 40.344 1.00 90.56 87 ARG A N 1
ATOM 692 C CA . ARG A 1 87 ? -5.404 -8.924 40.414 1.00 90.56 87 ARG A CA 1
ATOM 693 C C . ARG A 1 87 ? -5.600 -7.427 40.221 1.00 90.56 87 ARG A C 1
ATOM 695 O O . ARG A 1 87 ? -6.458 -7.053 39.435 1.00 90.56 87 ARG A O 1
ATOM 702 N N . LEU A 1 88 ? -4.786 -6.581 40.849 1.00 92.56 88 LEU A N 1
ATOM 703 C CA . LEU A 1 88 ? -4.837 -5.127 40.666 1.00 92.56 88 LEU A CA 1
ATOM 704 C C . LEU A 1 88 ? -4.664 -4.736 39.193 1.00 92.56 88 LEU A C 1
ATOM 706 O O . LEU A 1 88 ? -5.477 -3.984 38.665 1.00 92.56 88 LEU A O 1
ATOM 710 N N . LYS A 1 89 ? -3.692 -5.334 38.490 1.00 89.25 89 LYS A N 1
ATOM 711 C CA . LYS A 1 89 ? -3.508 -5.133 37.042 1.00 89.25 89 LYS A CA 1
ATOM 712 C C . LYS A 1 89 ? -4.702 -5.601 36.217 1.00 89.25 89 LYS A C 1
ATOM 714 O O . LYS A 1 89 ? -5.041 -4.970 35.221 1.00 89.25 89 LYS A O 1
ATOM 719 N N . VAL A 1 90 ? -5.318 -6.724 36.590 1.00 86.25 90 VAL A N 1
ATOM 720 C CA . VAL A 1 90 ? -6.526 -7.218 35.914 1.00 86.25 90 VAL A CA 1
ATOM 721 C C . VAL A 1 90 ? -7.684 -6.250 36.143 1.00 86.25 90 VAL A C 1
ATOM 723 O O . VAL A 1 90 ? -8.307 -5.852 35.166 1.00 86.25 90 VAL A O 1
ATOM 726 N N . LEU A 1 91 ? -7.935 -5.843 37.391 1.00 88.50 91 LEU A N 1
ATOM 727 C CA . LEU A 1 91 ? -9.020 -4.942 37.794 1.00 88.50 91 LEU A CA 1
ATOM 728 C C . LEU A 1 91 ? -8.900 -3.554 37.154 1.00 88.50 91 LEU A C 1
ATOM 730 O O . LEU A 1 91 ? -9.911 -3.017 36.705 1.00 88.50 91 LEU A O 1
ATOM 734 N N . ASP A 1 92 ? -7.683 -3.017 37.064 1.00 86.62 92 ASP A N 1
ATOM 735 C CA . ASP A 1 92 ? -7.368 -1.781 36.339 1.00 86.62 92 ASP A CA 1
ATOM 736 C C . ASP A 1 92 ? -7.652 -1.935 34.838 1.00 86.62 92 ASP A C 1
ATOM 738 O O . ASP A 1 92 ? -8.426 -1.184 34.245 1.00 86.62 92 ASP A O 1
ATOM 742 N N . LYS A 1 93 ? -7.151 -3.018 34.233 1.00 81.94 93 LYS A N 1
ATOM 743 C CA . LYS A 1 93 ? -7.368 -3.318 32.811 1.00 81.94 93 LYS A CA 1
ATOM 744 C C . LYS A 1 93 ? -8.845 -3.475 32.433 1.00 81.94 93 LYS A C 1
ATOM 746 O O . LYS A 1 93 ? -9.208 -3.173 31.298 1.00 81.94 93 LYS A O 1
ATOM 751 N N . ILE A 1 94 ? -9.686 -3.987 33.333 1.00 78.88 94 ILE A N 1
ATOM 752 C CA . ILE A 1 94 ? -11.131 -4.156 33.089 1.00 78.88 94 ILE A CA 1
ATOM 753 C C . ILE A 1 94 ? -11.967 -2.959 33.576 1.00 78.88 94 ILE A C 1
ATOM 755 O O . ILE A 1 94 ? -13.194 -3.004 33.492 1.00 78.88 94 ILE A O 1
ATOM 759 N N . GLY A 1 95 ? -11.330 -1.894 34.078 1.00 78.62 95 GLY A N 1
ATOM 760 C CA . GLY A 1 95 ? -11.994 -0.662 34.513 1.00 78.62 95 GLY A CA 1
ATOM 761 C C . GLY A 1 95 ? -12.869 -0.820 35.759 1.00 78.62 95 GLY A C 1
ATOM 762 O O . GLY A 1 95 ? -13.858 -0.094 35.913 1.00 78.62 95 GLY A O 1
ATOM 763 N N . VAL A 1 96 ? -12.547 -1.800 36.610 1.00 85.88 96 VAL A N 1
ATOM 764 C CA . VAL A 1 96 ? -13.136 -1.964 37.951 1.00 85.88 96 VAL A CA 1
ATOM 765 C C . VAL A 1 96 ? -12.405 -1.081 38.962 1.00 85.88 96 VAL A C 1
ATOM 767 O O . VAL A 1 96 ? -13.048 -0.493 39.826 1.00 85.88 96 VAL A O 1
ATOM 770 N N . LEU A 1 97 ? -11.084 -0.968 38.823 1.00 89.06 97 LEU A N 1
ATOM 771 C CA . LEU A 1 97 ? -10.237 -0.007 39.528 1.00 89.06 97 LEU A CA 1
ATOM 772 C C . LEU A 1 97 ? -9.565 0.916 38.510 1.00 89.06 97 LEU A C 1
ATOM 774 O O . LEU A 1 97 ? -9.577 0.621 37.317 1.00 89.06 97 LEU A O 1
ATOM 778 N N . PHE A 1 98 ? -8.961 1.997 38.992 1.00 83.31 98 PHE A N 1
ATOM 779 C CA . PHE A 1 98 ? -8.085 2.850 38.194 1.00 83.31 98 PHE A CA 1
ATOM 780 C C . PHE A 1 98 ? -6.794 3.145 38.935 1.00 83.31 98 PHE A C 1
ATOM 782 O O . PHE A 1 98 ? -6.840 3.593 40.075 1.00 83.31 98 PHE A O 1
ATOM 789 N N . CYS A 1 99 ? -5.655 2.926 38.284 1.00 85.25 99 CYS A N 1
ATOM 790 C CA . CYS A 1 99 ? -4.349 3.282 38.826 1.00 85.25 99 CYS A CA 1
ATOM 791 C C . CYS A 1 99 ? -3.817 4.583 38.202 1.00 85.25 99 CYS A C 1
ATOM 793 O O . CYS A 1 99 ? -3.577 4.645 36.996 1.00 85.25 99 CYS A O 1
ATOM 795 N N . SER A 1 100 ? -3.590 5.614 39.020 1.00 80.06 100 SER A N 1
ATOM 796 C CA . SER A 1 100 ? -2.901 6.854 38.626 1.00 80.06 100 SER A CA 1
ATOM 797 C C . SER A 1 100 ? -1.781 7.145 39.616 1.00 80.06 100 SER A C 1
ATOM 799 O O . SER A 1 100 ? -2.011 7.122 40.819 1.00 80.06 100 SER A O 1
ATOM 801 N N . ASP A 1 101 ? -0.563 7.397 39.129 1.00 80.69 101 ASP A N 1
ATOM 802 C CA . ASP A 1 101 ? 0.623 7.651 39.965 1.00 80.69 101 ASP A CA 1
ATOM 803 C C . ASP A 1 101 ? 0.830 6.616 41.095 1.00 80.69 101 ASP A C 1
ATOM 805 O O . ASP A 1 101 ? 1.199 6.951 42.219 1.00 80.69 101 ASP A O 1
ATOM 809 N N . ASN A 1 102 ? 0.607 5.332 40.781 1.00 84.94 102 ASN A N 1
ATOM 810 C CA . ASN A 1 102 ? 0.663 4.190 41.709 1.00 84.94 102 ASN A CA 1
ATOM 811 C C . ASN A 1 102 ? -0.388 4.207 42.835 1.00 84.94 102 ASN A C 1
ATOM 813 O O . ASN A 1 102 ? -0.210 3.533 43.851 1.00 84.94 102 ASN A O 1
ATOM 817 N N . VAL A 1 103 ? -1.484 4.945 42.661 1.00 87.44 103 VAL A N 1
ATOM 818 C CA . VAL A 1 103 ? -2.637 4.959 43.567 1.00 87.44 103 VAL A CA 1
ATOM 819 C C . VAL A 1 103 ? -3.837 4.335 42.866 1.00 87.44 103 VAL A C 1
ATOM 821 O O . VAL A 1 103 ? -4.211 4.769 41.780 1.00 87.44 103 VAL A O 1
ATOM 824 N N . TYR A 1 104 ? -4.445 3.332 43.498 1.00 90.50 104 TYR A N 1
ATOM 825 C CA . TYR A 1 104 ? -5.634 2.643 43.001 1.00 90.50 104 TYR A CA 1
ATOM 826 C C . TYR A 1 104 ? -6.921 3.260 43.565 1.00 90.50 104 TYR A C 1
ATOM 828 O O . TYR A 1 104 ? -7.125 3.291 44.774 1.00 90.50 104 TYR A O 1
ATOM 836 N N . GLU A 1 105 ? -7.831 3.693 42.703 1.00 88.56 105 GLU A N 1
ATOM 837 C CA . GLU A 1 105 ? -9.134 4.244 43.091 1.00 88.56 105 GLU A CA 1
ATOM 838 C C . GLU A 1 105 ? -10.279 3.336 42.633 1.00 88.56 105 GLU A C 1
ATOM 840 O O . GLU A 1 105 ? -10.210 2.704 41.570 1.00 88.56 105 GLU A O 1
ATOM 845 N N . LEU A 1 106 ? -11.359 3.296 43.420 1.00 89.00 106 LEU A N 1
ATOM 846 C CA . LEU A 1 106 ? -12.627 2.724 42.967 1.00 89.00 106 LEU A CA 1
ATOM 847 C C . LEU A 1 106 ? -13.198 3.536 41.796 1.00 89.00 106 LEU A C 1
ATOM 849 O O . LEU A 1 106 ? -13.036 4.756 41.709 1.00 89.00 106 LEU A O 1
ATOM 853 N N . ARG A 1 107 ? -13.936 2.869 40.903 1.00 80.88 107 ARG A N 1
ATOM 854 C CA . ARG A 1 107 ? -14.630 3.531 39.793 1.00 80.88 107 ARG A CA 1
ATOM 855 C C . ARG A 1 107 ? -15.585 4.598 40.325 1.00 80.88 107 ARG A C 1
ATOM 857 O O . ARG A 1 107 ? -16.521 4.282 41.061 1.00 80.88 107 ARG A O 1
ATOM 864 N N . LYS A 1 108 ? -15.390 5.852 39.909 1.00 73.44 108 LYS A N 1
ATOM 865 C CA . LYS A 1 108 ? -16.303 6.937 40.277 1.00 73.44 108 LYS A CA 1
ATOM 866 C C . LYS A 1 108 ? -17.658 6.759 39.587 1.00 73.44 108 LYS A C 1
ATOM 868 O O . LYS A 1 108 ? -17.752 6.309 38.445 1.00 73.44 108 LYS A O 1
ATOM 873 N N . SER A 1 109 ? -18.715 7.069 40.319 1.00 63.28 109 SER A N 1
ATOM 874 C CA . SER A 1 109 ? -20.113 6.872 39.910 1.00 63.28 109 SER A CA 1
ATOM 875 C C . SER A 1 109 ? -20.621 7.864 38.859 1.00 63.28 109 SER A C 1
ATOM 877 O O . SER A 1 109 ? -21.620 7.603 38.193 1.00 63.28 109 SER A O 1
ATOM 879 N N . ASP A 1 110 ? -19.928 8.985 38.690 1.00 66.19 110 ASP A N 1
ATOM 880 C CA . ASP A 1 110 ? -20.179 10.025 37.692 1.00 66.19 110 ASP A CA 1
ATOM 881 C C . ASP A 1 110 ? -19.517 9.743 36.334 1.00 66.19 110 ASP A C 1
ATOM 883 O O . ASP A 1 110 ? -19.796 10.456 35.365 1.00 66.19 110 ASP A O 1
ATOM 887 N N . VAL A 1 111 ? -18.701 8.683 36.242 1.00 68.81 111 VAL A N 1
ATOM 888 C CA . VAL A 1 111 ? -17.977 8.330 35.017 1.00 68.81 111 VAL A CA 1
ATOM 889 C C . VAL A 1 111 ? -18.948 7.974 33.902 1.00 68.81 111 VAL A C 1
ATOM 891 O O . VAL A 1 111 ? -19.782 7.069 34.031 1.00 68.81 111 VAL A O 1
ATOM 894 N N . LYS A 1 112 ? -18.815 8.660 32.768 1.00 78.31 112 LYS A N 1
ATOM 895 C CA . LYS A 1 112 ? -19.653 8.403 31.594 1.00 78.31 112 LYS A CA 1
ATOM 896 C C . LYS A 1 112 ? -19.289 7.063 30.956 1.00 78.31 112 LYS A C 1
ATOM 898 O O . LYS A 1 112 ? -18.124 6.703 30.816 1.00 78.31 112 LYS A O 1
ATOM 903 N N . ASP A 1 113 ? -20.309 6.315 30.544 1.00 82.50 113 ASP A N 1
ATOM 904 C CA . ASP A 1 113 ? -20.132 5.050 29.829 1.00 82.50 113 ASP A CA 1
ATOM 905 C C . ASP A 1 113 ? -19.837 5.334 28.348 1.00 82.50 113 ASP A C 1
ATOM 907 O O . ASP A 1 113 ? -20.749 5.463 27.530 1.00 82.50 113 ASP A O 1
ATOM 911 N N . ILE A 1 114 ? -18.550 5.478 28.015 1.00 88.25 114 ILE A N 1
ATOM 912 C CA . ILE A 1 114 ? -18.095 5.788 26.652 1.00 88.25 114 ILE A CA 1
ATOM 913 C C . ILE A 1 114 ? -18.547 4.722 25.651 1.00 88.25 114 ILE A C 1
ATOM 915 O O . ILE A 1 114 ? -18.923 5.065 24.531 1.00 88.25 114 ILE A O 1
ATOM 919 N N . GLN A 1 115 ? -18.568 3.446 26.046 1.00 87.44 115 GLN A N 1
ATOM 920 C CA . GLN A 1 115 ? -19.006 2.371 25.158 1.00 87.44 115 GLN A CA 1
ATOM 921 C C . GLN A 1 115 ? -20.488 2.519 24.819 1.00 87.44 115 GLN A C 1
ATOM 923 O O . GLN A 1 115 ? -20.862 2.433 23.652 1.00 87.44 115 GLN A O 1
ATOM 928 N N . ARG A 1 116 ? -21.318 2.838 25.816 1.00 88.00 116 ARG A N 1
ATOM 929 C CA . ARG A 1 116 ? -22.732 3.128 25.579 1.00 88.00 116 ARG A CA 1
ATOM 930 C C . ARG A 1 116 ? -22.926 4.324 24.648 1.00 88.00 116 ARG A C 1
ATOM 932 O O . ARG A 1 116 ? -23.754 4.239 23.752 1.00 88.00 116 ARG A O 1
ATOM 939 N N . LEU A 1 117 ? -22.158 5.405 24.812 1.00 91.94 117 LEU A N 1
ATOM 940 C CA . LEU A 1 117 ? -22.232 6.559 23.904 1.00 91.94 117 LEU A CA 1
ATOM 941 C C . LEU A 1 117 ? -21.865 6.178 22.461 1.00 91.94 117 LEU A C 1
ATOM 943 O O . LEU A 1 117 ? -22.505 6.638 21.515 1.00 91.94 117 LEU A O 1
ATOM 947 N N . VAL A 1 118 ? -20.857 5.317 22.289 1.00 93.69 118 VAL A N 1
ATOM 948 C CA . VAL A 1 118 ? -20.469 4.781 20.978 1.00 93.69 118 VAL A CA 1
ATOM 949 C C . VAL A 1 118 ? -21.588 3.933 20.376 1.00 93.69 118 VAL A C 1
ATOM 951 O O . VAL A 1 118 ? -21.914 4.093 19.200 1.00 93.69 118 VAL A O 1
ATOM 954 N N . ASP A 1 119 ? -22.188 3.044 21.161 1.00 92.31 119 ASP A N 1
ATOM 955 C CA . ASP A 1 119 ? -23.257 2.166 20.689 1.00 92.31 119 ASP A CA 1
ATOM 956 C C . ASP A 1 119 ? -24.518 2.971 20.343 1.00 92.31 119 ASP A C 1
ATOM 958 O O . ASP A 1 119 ? -25.081 2.796 19.260 1.00 92.31 119 ASP A O 1
ATOM 962 N N . ASP A 1 120 ? -24.890 3.941 21.183 1.00 92.44 120 ASP A N 1
ATOM 963 C CA . ASP A 1 120 ? -25.993 4.872 20.934 1.00 92.44 120 ASP A CA 1
ATOM 964 C C . ASP A 1 120 ? -25.767 5.657 19.628 1.00 92.44 120 ASP A C 1
ATOM 966 O O . ASP A 1 120 ? -26.697 5.809 18.832 1.00 92.44 120 ASP A O 1
ATOM 970 N N . TYR A 1 121 ? -24.533 6.098 19.351 1.00 95.31 121 TYR A N 1
ATOM 971 C CA . TYR A 1 121 ? -24.181 6.747 18.085 1.00 95.31 121 TYR A CA 1
ATOM 972 C C . TYR A 1 121 ? -24.380 5.816 16.878 1.00 95.31 121 TYR A C 1
ATOM 974 O O . TYR A 1 121 ? -24.930 6.246 15.863 1.00 95.31 121 TYR A O 1
ATOM 982 N N . LYS A 1 122 ? -23.975 4.543 16.981 1.00 94.56 122 LYS A N 1
ATOM 983 C CA . LYS A 1 122 ? -24.077 3.542 15.898 1.00 94.56 122 LYS A CA 1
ATOM 984 C C . LYS A 1 122 ? -25.514 3.175 15.532 1.00 94.56 122 LYS A C 1
ATOM 986 O O . LYS A 1 122 ? -25.784 2.832 14.379 1.00 94.56 122 LYS A O 1
ATOM 991 N N . THR A 1 123 ? -26.433 3.229 16.498 1.00 94.19 123 THR A N 1
ATOM 992 C CA . THR A 1 123 ? -27.845 2.873 16.264 1.00 94.19 123 THR A CA 1
ATOM 993 C C . THR A 1 123 ? -28.589 3.854 15.357 1.00 94.19 123 THR A C 1
ATOM 995 O O . THR A 1 123 ? -29.623 3.497 14.796 1.00 94.19 123 THR A O 1
ATOM 998 N N . ARG A 1 124 ? -28.066 5.073 15.190 1.00 94.06 124 ARG A N 1
ATOM 999 C CA . ARG A 1 124 ? -28.689 6.154 14.423 1.00 94.06 124 ARG A CA 1
ATOM 1000 C C . ARG A 1 124 ? -28.358 6.042 12.928 1.00 94.06 124 ARG A C 1
ATOM 1002 O O . ARG A 1 124 ? -27.185 6.186 12.577 1.00 94.06 124 ARG A O 1
ATOM 1009 N N . PRO A 1 125 ? -29.337 5.805 12.034 1.00 92.19 125 PRO A N 1
ATOM 1010 C CA . PRO A 1 125 ? -29.080 5.644 10.600 1.00 92.19 125 PRO A CA 1
ATOM 1011 C C . PRO A 1 125 ? -28.418 6.861 9.944 1.00 92.19 125 PRO A C 1
ATOM 1013 O O . PRO A 1 125 ? -27.605 6.708 9.039 1.00 92.19 125 PRO A O 1
ATOM 1016 N N . GLU A 1 126 ? -28.719 8.070 10.414 1.00 93.31 126 GLU A N 1
ATOM 1017 C CA . GLU A 1 126 ? -28.128 9.320 9.926 1.00 93.31 126 GLU A CA 1
ATOM 1018 C C . GLU A 1 126 ? -26.617 9.427 10.182 1.00 93.31 126 GLU A C 1
ATOM 1020 O O . GLU A 1 126 ? -25.930 10.180 9.496 1.00 93.31 126 GLU A O 1
ATOM 1025 N N . ASN A 1 127 ? -26.093 8.648 11.132 1.00 92.25 127 ASN A N 1
ATOM 1026 C CA . ASN A 1 127 ? -24.666 8.580 11.437 1.00 92.25 127 ASN A CA 1
ATOM 1027 C C . ASN A 1 127 ? -23.923 7.555 10.567 1.00 92.25 127 ASN A C 1
ATOM 1029 O O . ASN A 1 127 ? -22.716 7.356 10.729 1.00 92.25 127 ASN A O 1
ATOM 1033 N N . HIS A 1 128 ? -24.625 6.845 9.677 1.00 91.62 128 HIS A N 1
ATOM 1034 C CA . HIS A 1 128 ? -23.993 5.851 8.821 1.00 91.62 128 HIS A CA 1
ATOM 1035 C C . HIS A 1 128 ? -23.239 6.561 7.691 1.00 91.62 128 HIS A C 1
ATOM 1037 O O . HIS A 1 128 ? -23.813 7.400 6.994 1.00 91.62 128 HIS A O 1
ATOM 1043 N N . PRO A 1 129 ? -21.948 6.251 7.492 1.00 92.56 129 PRO A N 1
ATOM 1044 C CA . PRO A 1 129 ? -21.151 6.901 6.461 1.00 92.56 129 PRO A CA 1
ATOM 1045 C C . PRO A 1 129 ? -21.672 6.554 5.064 1.00 92.56 129 PRO A C 1
ATOM 1047 O O . PRO A 1 129 ? -21.935 5.394 4.753 1.00 92.56 129 PRO A O 1
ATOM 1050 N N . SER A 1 130 ? -21.744 7.558 4.192 1.00 88.31 130 SER A N 1
ATOM 1051 C CA . SER A 1 130 ? -22.169 7.381 2.798 1.00 88.31 130 SER A CA 1
ATOM 1052 C C . SER A 1 130 ? -21.131 6.654 1.938 1.00 88.31 130 SER A C 1
ATOM 1054 O O . SER A 1 130 ? -21.488 6.032 0.941 1.00 88.31 130 SER A O 1
ATOM 1056 N N . ASN A 1 131 ? -19.846 6.716 2.309 1.00 92.00 131 ASN A N 1
ATOM 1057 C CA . ASN A 1 131 ? -18.763 6.049 1.592 1.00 92.00 131 ASN A CA 1
ATOM 1058 C C . ASN A 1 131 ? -17.697 5.502 2.554 1.00 92.00 131 ASN A C 1
ATOM 1060 O O . ASN A 1 131 ? -16.813 6.230 3.007 1.00 92.00 131 ASN A O 1
ATOM 1064 N N . LEU A 1 132 ? -17.746 4.194 2.822 1.00 94.31 132 LEU A N 1
ATOM 1065 C CA . LEU A 1 132 ? -16.779 3.535 3.706 1.00 94.31 132 LEU A CA 1
ATOM 1066 C C . LEU A 1 132 ? -15.340 3.581 3.198 1.00 94.31 132 LEU A C 1
ATOM 1068 O O . LEU A 1 132 ? -14.424 3.629 4.014 1.00 94.31 132 LEU A O 1
ATOM 1072 N N . LEU A 1 133 ? -15.120 3.570 1.882 1.00 95.06 133 LEU A N 1
ATOM 1073 C CA . LEU A 1 133 ? -13.768 3.628 1.336 1.00 95.06 133 LEU A CA 1
ATOM 1074 C C . LEU A 1 133 ? -13.128 4.996 1.603 1.00 95.06 133 LEU A C 1
ATOM 1076 O O . LEU A 1 133 ? -11.963 5.067 1.991 1.00 95.06 133 LEU A O 1
ATOM 1080 N N . THR A 1 134 ? -13.888 6.078 1.432 1.00 95.25 134 THR A N 1
ATOM 1081 C CA . THR A 1 134 ? -13.419 7.431 1.756 1.00 95.25 134 THR A CA 1
ATOM 1082 C C . THR A 1 134 ? -13.053 7.541 3.233 1.00 95.25 134 THR A C 1
ATOM 1084 O O . THR A 1 134 ? -11.972 8.024 3.563 1.00 95.25 134 THR A O 1
ATOM 1087 N N . GLU A 1 135 ? -13.909 7.029 4.115 1.00 96.62 135 GLU A N 1
ATOM 1088 C CA . GLU A 1 135 ? -13.666 7.031 5.558 1.00 96.62 135 GLU A CA 1
ATOM 1089 C C . GLU A 1 135 ? -12.461 6.165 5.953 1.00 96.62 135 GLU A C 1
ATOM 1091 O O . GLU A 1 135 ? -11.618 6.590 6.744 1.00 96.62 135 GLU A O 1
ATOM 1096 N N . LEU A 1 136 ? -12.307 4.985 5.345 1.00 95.69 136 LEU A N 1
ATOM 1097 C CA . LEU A 1 136 ? -11.134 4.129 5.530 1.00 95.69 136 LEU A CA 1
ATOM 1098 C C . LEU A 1 136 ? -9.840 4.876 5.207 1.00 95.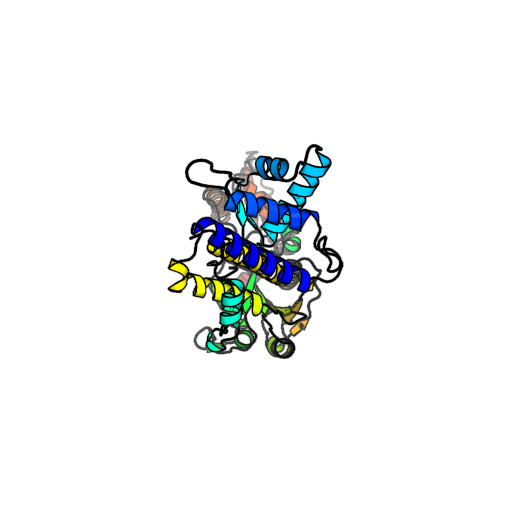69 136 LEU A C 1
ATOM 1100 O O . LEU A 1 136 ? -8.903 4.850 6.003 1.00 95.69 136 LEU A O 1
ATOM 1104 N N . LEU A 1 137 ? -9.788 5.542 4.052 1.00 94.62 137 LEU A N 1
ATOM 1105 C CA . LEU A 1 137 ? -8.605 6.281 3.614 1.00 94.62 137 LEU A CA 1
ATOM 1106 C C . LEU A 1 137 ? -8.390 7.574 4.417 1.00 94.62 137 LEU A C 1
ATOM 1108 O O . LEU A 1 137 ? -7.255 8.031 4.515 1.00 94.62 137 LEU A O 1
ATOM 1112 N N . ARG A 1 138 ? -9.435 8.136 5.040 1.00 95.81 138 ARG A N 1
ATOM 1113 C CA . ARG A 1 138 ? -9.311 9.253 5.990 1.00 95.81 138 ARG A CA 1
ATOM 1114 C C . ARG A 1 138 ? -8.633 8.814 7.286 1.00 95.81 138 ARG A C 1
ATOM 1116 O O . ARG A 1 138 ? -7.714 9.480 7.755 1.00 95.81 138 ARG A O 1
ATOM 1123 N N . PHE A 1 139 ? -9.080 7.700 7.866 1.00 96.62 139 PHE A N 1
ATOM 1124 C CA . PHE A 1 139 ? -8.548 7.195 9.136 1.00 96.62 139 PHE A CA 1
ATOM 1125 C C . PHE A 1 139 ? -7.203 6.482 8.991 1.00 96.62 139 PHE A C 1
ATOM 1127 O O . PHE A 1 139 ? -6.362 6.559 9.888 1.00 96.62 139 PHE A O 1
ATOM 1134 N N . VAL A 1 140 ? -6.997 5.785 7.874 1.00 94.69 140 VAL A N 1
ATOM 1135 C CA . VAL A 1 140 ? -5.772 5.043 7.565 1.00 94.69 140 VAL A CA 1
ATOM 1136 C C . VAL A 1 140 ? -5.294 5.441 6.163 1.00 94.69 140 VAL A C 1
ATOM 1138 O O . VAL A 1 140 ? -5.451 4.671 5.204 1.00 94.69 140 VAL A O 1
ATOM 1141 N N . PRO A 1 141 ? -4.712 6.648 6.016 1.00 92.62 141 PRO A N 1
ATOM 1142 C CA . PRO A 1 141 ? -4.243 7.146 4.728 1.00 92.62 141 PRO A CA 1
ATOM 1143 C C . PRO A 1 141 ? -3.167 6.245 4.132 1.00 92.62 141 PRO A C 1
ATOM 1145 O O . PRO A 1 141 ? -2.503 5.478 4.836 1.00 92.62 141 PRO A O 1
ATOM 1148 N N . THR A 1 142 ? -3.026 6.298 2.810 1.00 88.00 142 THR A N 1
ATOM 1149 C CA . THR A 1 142 ? -1.956 5.580 2.119 1.00 88.00 142 THR A CA 1
ATOM 1150 C C . THR A 1 142 ? -0.598 6.165 2.466 1.00 88.00 142 THR A C 1
ATOM 1152 O O . THR A 1 142 ? -0.415 7.381 2.438 1.00 88.00 142 THR A O 1
ATOM 1155 N N . SER A 1 143 ? 0.353 5.299 2.803 1.00 83.50 143 SER A N 1
ATOM 1156 C CA . SER A 1 143 ? 1.760 5.692 2.949 1.00 83.50 143 SER A CA 1
ATOM 1157 C C . SER A 1 143 ? 2.492 5.621 1.602 1.00 83.50 143 SER A C 1
ATOM 1159 O O . SER A 1 143 ? 1.992 5.009 0.660 1.00 83.50 143 SER A O 1
ATOM 1161 N N . GLY A 1 144 ? 3.676 6.234 1.484 1.00 73.31 144 GLY A N 1
ATOM 1162 C CA . GLY A 1 144 ? 4.424 6.262 0.214 1.00 73.31 144 GLY A CA 1
ATOM 1163 C C . GLY A 1 144 ? 4.742 4.869 -0.355 1.00 73.31 144 GLY A C 1
ATOM 1164 O O . GLY A 1 144 ? 4.715 4.678 -1.567 1.00 73.31 144 GLY A O 1
ATOM 1165 N N . ASP A 1 145 ? 4.942 3.873 0.512 1.00 78.06 145 ASP A N 1
ATOM 1166 C CA . ASP A 1 145 ? 5.184 2.476 0.115 1.00 78.06 145 ASP A CA 1
ATOM 1167 C C . ASP A 1 145 ? 3.903 1.730 -0.309 1.00 78.06 145 ASP A C 1
ATOM 1169 O O . ASP A 1 145 ? 3.965 0.603 -0.801 1.00 78.06 145 ASP A O 1
ATOM 1173 N N . GLU A 1 146 ? 2.733 2.330 -0.082 1.00 87.88 146 GLU A N 1
ATOM 1174 C CA . GLU A 1 146 ? 1.428 1.834 -0.530 1.00 87.88 146 GLU A CA 1
ATOM 1175 C C . GLU A 1 146 ? 0.974 2.518 -1.822 1.00 87.88 146 GLU A C 1
ATOM 1177 O O . GLU A 1 146 ? 0.156 1.957 -2.548 1.00 87.88 146 GLU A O 1
ATOM 1182 N N . GLU A 1 147 ? 1.507 3.705 -2.125 1.00 91.50 147 GLU A N 1
ATOM 1183 C CA . GLU A 1 147 ? 1.215 4.448 -3.354 1.00 91.50 147 GLU A CA 1
ATOM 1184 C C . GLU A 1 147 ? 1.730 3.716 -4.597 1.00 91.50 147 GLU A C 1
ATOM 1186 O O . GLU A 1 147 ? 1.076 3.741 -5.640 1.00 91.50 147 GLU A O 1
ATOM 1191 N N . TYR A 1 148 ? 2.860 3.012 -4.471 1.00 93.69 148 TYR A N 1
ATOM 1192 C CA . TYR A 1 148 ? 3.468 2.263 -5.564 1.00 93.69 148 TYR A CA 1
ATOM 1193 C C . TYR A 1 148 ? 3.752 0.809 -5.195 1.00 93.69 148 TYR A C 1
ATOM 1195 O O . TYR A 1 148 ? 4.384 0.507 -4.184 1.00 93.69 148 TYR A O 1
ATOM 1203 N N . LEU A 1 149 ? 3.363 -0.099 -6.086 1.00 94.00 149 LEU A N 1
ATOM 1204 C CA . LEU A 1 149 ? 3.701 -1.510 -6.031 1.00 94.00 149 LEU A CA 1
ATOM 1205 C C . LEU A 1 149 ? 4.905 -1.797 -6.934 1.00 94.00 149 LEU A C 1
ATOM 1207 O O . LEU A 1 149 ? 4.784 -1.886 -8.156 1.00 94.00 149 LEU A O 1
ATOM 1211 N N . PHE A 1 150 ? 6.082 -1.924 -6.326 1.00 94.31 150 PHE A N 1
ATOM 1212 C CA . PHE A 1 150 ? 7.340 -2.147 -7.041 1.00 94.31 150 PHE A CA 1
ATOM 1213 C C . PHE A 1 150 ? 7.477 -3.585 -7.537 1.00 94.31 150 PHE A C 1
ATOM 1215 O O . PHE A 1 150 ? 7.326 -4.528 -6.764 1.00 94.31 150 PHE A O 1
ATOM 1222 N N . ALA A 1 151 ? 7.876 -3.766 -8.795 1.00 95.88 151 ALA A N 1
ATOM 1223 C CA . ALA A 1 151 ? 8.161 -5.077 -9.372 1.00 95.88 151 ALA A CA 1
ATOM 1224 C C . ALA A 1 151 ? 9.558 -5.577 -8.947 1.00 95.88 151 ALA A C 1
ATOM 1226 O O . ALA A 1 151 ? 10.467 -5.721 -9.761 1.00 95.88 151 ALA A O 1
ATOM 1227 N N . ASN A 1 152 ? 9.772 -5.805 -7.647 1.00 94.50 152 ASN A N 1
ATOM 1228 C CA . ASN A 1 152 ? 11.105 -6.035 -7.070 1.00 94.50 152 ASN A CA 1
ATOM 1229 C C . ASN A 1 152 ? 11.881 -7.189 -7.719 1.00 94.50 152 ASN A C 1
ATOM 1231 O O . ASN A 1 152 ? 13.089 -7.080 -7.940 1.00 94.50 152 ASN A O 1
ATOM 1235 N N . LYS A 1 153 ? 11.210 -8.303 -8.026 1.00 94.56 153 LYS A N 1
ATOM 1236 C CA . LYS A 1 153 ? 11.848 -9.471 -8.642 1.00 94.56 153 LYS A CA 1
ATOM 1237 C C . LYS A 1 153 ? 12.229 -9.182 -10.091 1.00 94.56 153 LYS A C 1
ATOM 1239 O O . LYS A 1 153 ? 13.343 -9.523 -10.483 1.00 94.56 153 LYS A O 1
ATOM 1244 N N . TYR A 1 154 ? 11.338 -8.541 -10.847 1.00 94.75 154 TYR A N 1
ATOM 1245 C CA . TYR A 1 154 ? 11.624 -8.069 -12.199 1.00 94.75 154 TYR A CA 1
ATOM 1246 C C . TYR A 1 154 ? 12.821 -7.111 -12.179 1.00 94.75 154 TYR A C 1
ATOM 1248 O O . TYR A 1 154 ? 13.819 -7.335 -12.864 1.00 94.75 154 TYR A O 1
ATOM 1256 N N . ASN A 1 155 ? 12.769 -6.101 -11.310 1.00 96.00 155 ASN A N 1
ATOM 1257 C CA . ASN A 1 155 ? 13.749 -5.025 -11.203 1.00 96.00 155 ASN A CA 1
ATOM 1258 C C . ASN A 1 155 ? 15.150 -5.510 -10.828 1.00 96.00 155 ASN A C 1
ATOM 1260 O O . ASN A 1 155 ? 16.148 -4.983 -11.324 1.00 96.00 155 ASN A O 1
ATOM 1264 N N . LYS A 1 156 ? 15.240 -6.537 -9.977 1.00 95.31 156 LYS A N 1
ATOM 1265 C CA . LYS A 1 156 ? 16.508 -7.038 -9.436 1.00 95.31 156 LYS A CA 1
ATOM 1266 C C . LYS A 1 156 ? 17.496 -7.499 -10.510 1.00 95.31 156 LYS A C 1
ATOM 1268 O O . LYS A 1 156 ? 18.696 -7.353 -10.300 1.00 95.31 156 LYS A O 1
ATOM 1273 N N . ALA A 1 157 ? 17.017 -8.052 -11.626 1.00 92.88 157 ALA A N 1
ATOM 1274 C CA . ALA A 1 157 ? 17.884 -8.641 -12.648 1.00 92.88 157 ALA A CA 1
ATOM 1275 C C . ALA A 1 157 ? 18.846 -7.616 -13.274 1.00 92.88 157 ALA A C 1
ATOM 1277 O O . ALA A 1 157 ? 20.039 -7.892 -13.376 1.00 92.88 157 ALA A O 1
ATOM 1278 N N . PHE A 1 158 ? 18.344 -6.425 -13.618 1.00 94.94 158 PHE A N 1
ATOM 1279 C CA . PHE A 1 158 ? 19.118 -5.382 -14.308 1.00 94.94 158 PHE A CA 1
ATOM 1280 C C . PHE A 1 158 ? 19.124 -4.031 -13.572 1.00 94.94 158 PHE A C 1
ATOM 1282 O O . PHE A 1 158 ? 19.514 -3.013 -14.141 1.00 94.94 158 PHE A O 1
ATOM 1289 N N . ASN A 1 159 ? 18.757 -4.025 -12.284 1.00 95.50 159 ASN A N 1
ATOM 1290 C CA . ASN A 1 159 ? 18.690 -2.841 -11.416 1.00 95.50 159 ASN A CA 1
ATOM 1291 C C . ASN A 1 159 ? 17.786 -1.724 -11.979 1.00 95.50 159 ASN A C 1
ATOM 1293 O O . ASN A 1 159 ? 18.173 -0.557 -12.062 1.00 95.50 159 ASN A O 1
ATOM 1297 N N . GLU A 1 160 ? 16.571 -2.117 -12.348 1.00 95.75 160 GLU A N 1
ATOM 1298 C CA . GLU A 1 160 ? 15.465 -1.226 -12.719 1.00 95.75 160 GLU A CA 1
ATOM 1299 C C . GLU A 1 160 ? 14.672 -0.783 -11.475 1.00 95.75 160 GLU A C 1
ATOM 1301 O O . GLU A 1 160 ? 14.985 -1.169 -10.345 1.00 95.75 160 GLU A O 1
ATOM 1306 N N . ASP A 1 161 ? 13.650 0.045 -11.666 1.00 95.44 161 ASP A N 1
ATOM 1307 C CA . ASP A 1 161 ? 12.775 0.559 -10.606 1.00 95.44 161 ASP A CA 1
ATOM 1308 C C . ASP A 1 161 ? 11.282 0.558 -10.982 1.00 95.44 161 ASP A C 1
ATOM 1310 O O . ASP A 1 161 ? 10.486 1.245 -10.344 1.00 95.44 161 ASP A O 1
ATOM 1314 N N . LYS A 1 162 ? 10.893 -0.274 -11.958 1.00 95.94 162 LYS A N 1
ATOM 1315 C CA . LYS A 1 162 ? 9.524 -0.397 -12.475 1.00 95.94 162 LYS A CA 1
ATOM 1316 C C . LYS A 1 162 ? 8.495 -0.646 -11.377 1.00 95.94 162 LYS A C 1
ATOM 1318 O O . LYS A 1 162 ? 8.727 -1.448 -10.459 1.00 95.94 162 LYS A O 1
ATOM 1323 N N . ARG A 1 163 ? 7.345 0.017 -11.484 1.00 95.81 163 ARG A N 1
ATOM 1324 C CA . ARG A 1 163 ? 6.293 0.003 -10.462 1.00 95.81 163 ARG A CA 1
ATOM 1325 C C . ARG A 1 163 ? 4.910 0.310 -11.029 1.00 95.81 163 ARG A C 1
ATOM 1327 O O . ARG A 1 163 ? 4.754 1.021 -12.018 1.00 95.81 163 ARG A O 1
ATOM 1334 N N . LEU A 1 164 ? 3.890 -0.190 -10.341 1.00 96.44 164 LEU A N 1
ATOM 1335 C CA . LEU A 1 164 ? 2.492 0.151 -10.595 1.00 96.44 164 LEU A CA 1
ATOM 1336 C C . LEU A 1 164 ? 2.009 1.168 -9.559 1.00 96.44 164 LEU A C 1
ATOM 1338 O O . LEU A 1 164 ? 2.368 1.054 -8.392 1.00 96.44 164 LEU A O 1
ATOM 1342 N N . LYS A 1 165 ? 1.168 2.127 -9.945 1.00 96.06 165 LYS A N 1
ATOM 1343 C CA . LYS A 1 165 ? 0.463 3.007 -9.002 1.00 96.06 165 LYS A CA 1
ATOM 1344 C C . LYS A 1 165 ? -0.725 2.263 -8.398 1.00 96.06 165 LYS A C 1
ATOM 1346 O O . LYS A 1 165 ? -1.527 1.685 -9.130 1.00 96.06 165 LYS A O 1
ATOM 1351 N N . SER A 1 166 ? -0.852 2.274 -7.079 1.00 95.31 166 SER A N 1
ATOM 1352 C CA . SER A 1 166 ? -1.999 1.697 -6.378 1.00 95.31 166 SER A CA 1
ATOM 1353 C C . SER A 1 166 ? -3.180 2.663 -6.423 1.00 95.31 166 SER A C 1
ATOM 1355 O O . SER A 1 166 ? -3.054 3.832 -6.059 1.00 95.31 166 SER A O 1
ATOM 1357 N N . LEU A 1 167 ? -4.351 2.173 -6.821 1.00 95.12 167 LEU A N 1
ATOM 1358 C CA . LEU A 1 167 ? -5.586 2.949 -6.855 1.00 95.12 167 LEU A CA 1
ATOM 1359 C C . LEU A 1 167 ? -6.706 2.199 -6.135 1.00 95.12 167 LEU A C 1
ATOM 1361 O O . LEU A 1 167 ? -7.063 1.094 -6.523 1.00 95.12 167 LEU A O 1
ATOM 1365 N N . PHE A 1 168 ? -7.306 2.819 -5.124 1.00 94.81 168 PHE A N 1
ATOM 1366 C CA . PHE A 1 168 ? -8.438 2.248 -4.391 1.00 94.81 168 PHE A CA 1
ATOM 1367 C C . PHE A 1 168 ? -9.754 2.793 -4.933 1.00 94.81 168 PHE A C 1
ATOM 1369 O O . PHE A 1 168 ? -9.938 4.011 -5.023 1.00 94.81 168 PHE A O 1
ATOM 1376 N N . VAL A 1 169 ? -10.685 1.902 -5.273 1.00 95.62 169 VAL A N 1
ATOM 1377 C CA . VAL A 1 169 ? -11.998 2.279 -5.820 1.00 95.62 169 VAL A CA 1
ATOM 1378 C C . VAL A 1 169 ? -13.112 1.431 -5.224 1.00 95.62 169 VAL A C 1
ATOM 1380 O O . VAL A 1 169 ? -12.890 0.281 -4.869 1.00 95.62 169 VAL A O 1
ATOM 1383 N N . ASN A 1 170 ? -14.323 1.979 -5.136 1.00 95.12 170 ASN A N 1
ATOM 1384 C CA . ASN A 1 170 ? -15.531 1.182 -4.925 1.00 95.12 170 ASN A CA 1
ATOM 1385 C C . ASN A 1 170 ? -16.046 0.632 -6.270 1.00 95.12 170 ASN A C 1
ATOM 1387 O O . ASN A 1 170 ? -15.591 1.047 -7.342 1.00 95.12 170 ASN A O 1
ATOM 1391 N N . VAL A 1 171 ? -17.010 -0.288 -6.213 1.00 95.94 171 VAL A N 1
ATOM 1392 C CA . VAL A 1 171 ? -17.614 -0.904 -7.410 1.00 95.94 171 VAL A CA 1
ATOM 1393 C C . VAL A 1 171 ? -18.277 0.140 -8.317 1.00 95.94 171 VAL A C 1
ATOM 1395 O O . VAL A 1 171 ? -18.092 0.102 -9.531 1.00 95.94 171 VAL A O 1
ATOM 1398 N N . GLU A 1 172 ? -18.944 1.142 -7.736 1.00 94.12 172 GLU A N 1
ATOM 1399 C CA . GLU A 1 172 ? -19.543 2.255 -8.484 1.00 94.12 172 GLU A CA 1
ATOM 1400 C C . GLU A 1 172 ? -18.501 2.971 -9.361 1.00 94.12 172 GLU A C 1
ATOM 1402 O O . GLU A 1 172 ? -18.695 3.125 -10.565 1.00 94.12 172 GLU A O 1
ATOM 1407 N N . ARG A 1 173 ? -17.358 3.371 -8.786 1.00 94.38 173 ARG A N 1
ATOM 1408 C CA . ARG A 1 173 ? -16.285 4.054 -9.521 1.00 94.38 173 ARG A CA 1
ATOM 1409 C C . ARG A 1 173 ? -15.619 3.146 -10.551 1.00 94.38 173 ARG A C 1
ATOM 1411 O O . ARG A 1 173 ? -15.206 3.651 -11.590 1.00 94.38 173 ARG A O 1
ATOM 1418 N N . LEU A 1 174 ? -15.533 1.840 -10.297 1.00 95.19 174 LEU A N 1
ATOM 1419 C CA . LEU A 1 174 ? -15.044 0.869 -11.281 1.00 95.19 174 LEU A CA 1
ATOM 1420 C C . LEU A 1 174 ? -15.921 0.854 -12.546 1.00 95.19 174 LEU A C 1
ATOM 1422 O O . LEU A 1 174 ? -15.403 0.700 -13.649 1.00 95.19 174 LEU A O 1
ATOM 1426 N N . GLY A 1 175 ? -17.235 1.041 -12.389 1.00 91.75 175 GLY A N 1
ATOM 1427 C CA . GLY A 1 175 ? -18.203 1.088 -13.487 1.00 91.75 175 GLY A CA 1
ATOM 1428 C C . GLY A 1 175 ? -18.377 2.455 -14.157 1.00 91.75 175 GLY A C 1
ATOM 1429 O O . GLY A 1 175 ? -19.079 2.536 -15.167 1.00 91.75 175 GLY A O 1
ATOM 1430 N N . LYS A 1 176 ? -17.761 3.526 -13.637 1.00 88.69 176 LYS A N 1
ATOM 1431 C CA . LYS A 1 176 ? -17.944 4.891 -14.157 1.00 88.69 176 LYS A CA 1
ATOM 1432 C C . LYS A 1 176 ? -17.362 5.086 -15.559 1.00 88.69 176 LYS A C 1
ATOM 1434 O O . LYS A 1 176 ? -16.265 4.623 -15.877 1.00 88.69 176 LYS A O 1
ATOM 1439 N N . SER A 1 177 ? -18.105 5.833 -16.376 1.00 83.94 177 SER A N 1
ATOM 1440 C CA . SER A 1 177 ? -17.773 6.186 -17.765 1.00 83.94 177 SER A CA 1
ATOM 1441 C C . SER A 1 177 ? -17.886 7.690 -18.050 1.00 83.94 177 SER A C 1
ATOM 1443 O O . SER A 1 177 ? -18.134 8.100 -19.182 1.00 83.94 177 SER A O 1
ATOM 1445 N N . ASP A 1 178 ? -17.789 8.520 -17.016 1.00 85.75 178 ASP A N 1
ATOM 1446 C CA . ASP A 1 178 ? -17.935 9.976 -17.070 1.00 85.75 178 ASP A CA 1
ATOM 1447 C C . ASP A 1 178 ? -16.587 10.721 -17.092 1.0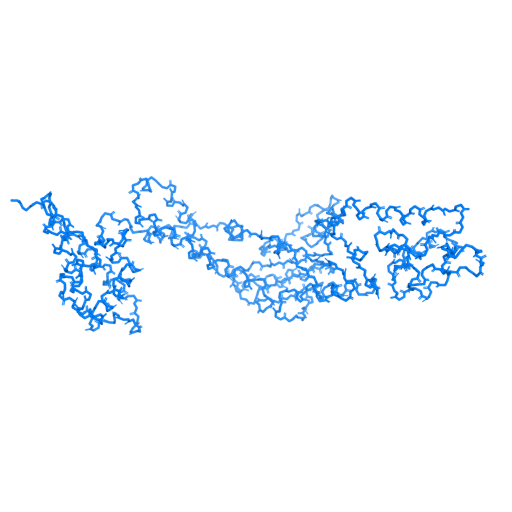0 85.75 178 ASP A C 1
ATOM 1449 O O . ASP A 1 178 ? -16.562 11.950 -17.047 1.00 85.75 178 ASP A O 1
ATOM 1453 N N . PHE A 1 179 ? -15.467 10.006 -17.230 1.00 87.56 179 PHE A N 1
ATOM 1454 C CA . PHE A 1 179 ? -14.138 10.612 -17.317 1.00 87.56 179 PHE A CA 1
ATOM 1455 C C . PHE A 1 179 ? -13.956 11.325 -18.655 1.00 87.56 179 PHE A C 1
ATOM 1457 O O . PHE A 1 179 ? -14.256 10.757 -19.700 1.00 87.56 179 PHE A O 1
ATOM 1464 N N . ILE A 1 180 ? -13.434 12.552 -18.644 1.00 86.06 180 ILE A N 1
ATOM 1465 C CA . ILE A 1 180 ? -13.133 13.295 -19.873 1.00 86.06 180 ILE A CA 1
ATOM 1466 C C . ILE A 1 180 ? -11.662 13.079 -20.236 1.00 86.06 180 ILE A C 1
ATOM 1468 O O . ILE A 1 180 ? -10.765 13.545 -19.534 1.00 86.06 180 ILE A O 1
ATOM 1472 N N . ILE A 1 181 ? -11.425 12.394 -21.352 1.00 85.94 181 ILE A N 1
ATOM 1473 C CA . ILE A 1 181 ? -10.105 12.079 -21.908 1.00 85.94 181 ILE A CA 1
ATOM 1474 C C . ILE A 1 181 ? -10.069 12.658 -23.320 1.00 85.94 181 ILE A C 1
ATOM 1476 O O . ILE A 1 181 ? -10.893 12.294 -24.158 1.00 85.94 181 ILE A O 1
ATOM 1480 N N . ASP A 1 182 ? -9.179 13.620 -23.565 1.00 83.94 182 ASP A N 1
ATOM 1481 C CA . ASP A 1 182 ? -9.060 14.329 -24.849 1.00 83.94 182 ASP A CA 1
ATOM 1482 C C . ASP A 1 182 ? -10.404 14.852 -25.397 1.00 83.94 182 ASP A C 1
ATOM 1484 O O . ASP A 1 182 ? -10.712 14.769 -26.587 1.00 83.94 182 ASP A O 1
ATOM 1488 N N . GLY A 1 183 ? -11.247 15.367 -24.495 1.00 83.38 183 GLY A N 1
ATOM 1489 C CA . GLY A 1 183 ? -12.569 15.909 -24.824 1.00 83.38 183 GLY A CA 1
ATOM 1490 C C . GLY A 1 183 ? -13.661 14.862 -25.084 1.00 83.38 183 GLY A C 1
ATOM 1491 O O . GLY A 1 183 ? -14.759 15.234 -25.495 1.00 83.38 183 GLY A O 1
ATOM 1492 N N . LYS A 1 184 ? -13.399 13.571 -24.844 1.00 86.88 184 LYS A N 1
ATOM 1493 C CA . LYS A 1 184 ? -14.368 12.472 -24.987 1.00 86.88 184 LYS A CA 1
ATOM 1494 C C . LYS A 1 184 ? -14.631 11.780 -23.654 1.00 86.88 184 LYS A C 1
ATOM 1496 O O . LYS A 1 184 ? -13.759 11.737 -22.794 1.00 86.88 184 LYS A O 1
ATOM 1501 N N . HIS A 1 185 ? -15.819 11.199 -23.510 1.00 86.69 185 HIS A N 1
ATOM 1502 C CA . HIS A 1 185 ? -16.123 10.322 -22.382 1.00 86.69 185 HIS A CA 1
ATOM 1503 C C . HIS A 1 185 ? -15.350 9.002 -22.503 1.00 86.69 185 HIS A C 1
ATOM 1505 O O . HIS A 1 185 ? -15.441 8.318 -23.524 1.00 86.69 185 HIS A O 1
ATOM 1511 N N . GLY A 1 186 ? -14.608 8.656 -21.457 1.00 87.25 186 GLY A N 1
ATOM 1512 C CA . GLY A 1 186 ? -13.882 7.404 -21.279 1.00 87.25 186 GLY A CA 1
ATOM 1513 C C . GLY A 1 186 ? -14.228 6.744 -19.945 1.00 87.25 186 GLY A C 1
ATOM 1514 O O . GLY A 1 186 ? -14.947 7.313 -19.116 1.00 87.25 186 GLY A O 1
ATOM 1515 N N . ARG A 1 187 ? -13.740 5.520 -19.733 1.00 91.56 187 ARG A N 1
ATOM 1516 C CA . ARG A 1 187 ? -13.936 4.785 -18.480 1.00 91.56 187 ARG A CA 1
ATOM 1517 C C . ARG A 1 187 ? -12.726 4.977 -17.574 1.00 91.56 187 ARG A C 1
ATOM 1519 O O . ARG A 1 187 ? -11.739 5.632 -17.916 1.00 91.56 187 ARG A O 1
ATOM 1526 N N . LEU A 1 188 ? -12.823 4.402 -16.380 1.00 95.12 188 LEU A N 1
ATOM 1527 C CA . LEU A 1 188 ? -11.755 4.456 -15.388 1.00 95.12 188 LEU A CA 1
ATOM 1528 C C . LEU A 1 188 ? -10.414 3.945 -15.943 1.00 95.12 188 LEU A C 1
ATOM 1530 O O . LEU A 1 188 ? -9.379 4.538 -15.654 1.00 95.12 188 LEU A O 1
ATOM 1534 N N . PHE A 1 189 ? -10.428 2.868 -16.734 1.00 95.12 189 PHE A N 1
ATOM 1535 C CA . PHE A 1 189 ? -9.214 2.199 -17.208 1.00 95.12 189 PHE A CA 1
ATOM 1536 C C . PHE A 1 189 ? -8.419 3.067 -18.186 1.00 95.12 189 PHE A C 1
ATOM 1538 O O . PHE A 1 189 ? -7.214 3.237 -18.015 1.00 95.12 189 PHE A O 1
ATOM 1545 N N . GLU A 1 190 ? -9.086 3.694 -19.158 1.00 94.75 190 GLU A N 1
ATOM 1546 C CA . GLU A 1 190 ? -8.439 4.642 -20.065 1.00 94.75 190 GLU A CA 1
ATOM 1547 C C . GLU A 1 190 ? -7.985 5.893 -19.305 1.00 94.75 190 GLU A C 1
ATOM 1549 O O . GLU A 1 190 ? -6.927 6.452 -19.593 1.00 94.75 190 GLU A O 1
ATOM 1554 N N . ASN A 1 191 ? -8.742 6.311 -18.284 1.00 95.19 191 ASN A N 1
ATOM 1555 C CA . ASN A 1 191 ? -8.337 7.435 -17.451 1.00 95.19 191 ASN A CA 1
ATOM 1556 C C . ASN A 1 191 ? -7.055 7.127 -16.658 1.00 95.19 191 ASN A C 1
ATOM 1558 O O . ASN A 1 191 ? -6.220 8.013 -16.512 1.00 95.19 191 ASN A O 1
ATOM 1562 N N . CYS A 1 192 ? -6.847 5.889 -16.197 1.00 95.69 192 CYS A N 1
ATOM 1563 C CA . CYS A 1 192 ? -5.581 5.479 -15.578 1.00 95.69 192 CYS A CA 1
ATOM 1564 C C . CYS A 1 192 ? -4.389 5.653 -16.533 1.00 95.69 192 CYS A C 1
ATOM 1566 O O . CYS A 1 192 ? -3.339 6.134 -16.111 1.00 95.69 192 CYS A O 1
ATOM 1568 N N . VAL A 1 193 ? -4.553 5.331 -17.822 1.00 94.81 193 VAL A N 1
ATOM 1569 C CA . VAL A 1 193 ? -3.511 5.563 -18.840 1.00 94.81 193 VAL A CA 1
ATOM 1570 C C . VAL A 1 193 ? -3.279 7.053 -19.056 1.00 94.81 193 VAL A C 1
ATOM 1572 O O . VAL A 1 193 ? -2.137 7.499 -19.082 1.00 94.81 193 VAL A O 1
ATOM 1575 N N . ASN A 1 194 ? -4.350 7.837 -19.176 1.00 94.06 194 ASN A N 1
ATOM 1576 C CA . ASN A 1 194 ? -4.251 9.283 -19.351 1.00 94.06 194 ASN A CA 1
ATOM 1577 C C . ASN A 1 194 ? -3.491 9.943 -18.187 1.00 94.06 194 ASN A C 1
ATOM 1579 O O . ASN A 1 194 ? -2.570 10.725 -18.406 1.00 94.06 194 ASN A O 1
ATOM 1583 N N . GLU A 1 195 ? -3.825 9.586 -16.946 1.00 94.81 195 GLU A N 1
ATOM 1584 C CA . GLU A 1 195 ? -3.117 10.077 -15.760 1.00 94.81 195 GLU A CA 1
ATOM 1585 C C . GLU A 1 195 ? -1.652 9.620 -15.744 1.00 94.81 195 GLU A C 1
ATOM 1587 O O . GLU A 1 195 ? -0.772 10.419 -15.432 1.00 94.81 195 GLU A O 1
ATOM 1592 N N . ARG A 1 196 ? -1.354 8.380 -16.156 1.00 95.19 196 ARG A N 1
ATOM 1593 C CA . ARG A 1 196 ? 0.029 7.892 -16.303 1.00 95.19 196 ARG A CA 1
ATOM 1594 C C . ARG A 1 196 ? 0.831 8.741 -17.284 1.00 95.19 196 ARG A C 1
ATOM 1596 O O . ARG A 1 196 ? 1.962 9.120 -16.993 1.00 95.19 196 ARG A O 1
ATOM 1603 N N . LEU A 1 197 ? 0.251 9.039 -18.444 1.00 93.62 197 LEU A N 1
ATOM 1604 C CA . LEU A 1 197 ? 0.904 9.835 -19.482 1.00 93.62 197 LEU A CA 1
ATOM 1605 C C . LEU A 1 197 ? 1.125 11.289 -19.046 1.00 93.62 197 LEU A C 1
ATOM 1607 O O . LEU A 1 197 ? 2.161 11.859 -19.381 1.00 93.62 197 LEU A O 1
ATOM 1611 N N . LYS A 1 198 ? 0.196 11.873 -18.277 1.00 92.88 198 LYS A N 1
ATOM 1612 C CA . LYS A 1 198 ? 0.351 13.222 -17.705 1.00 92.88 198 LYS A CA 1
ATOM 1613 C C . LYS A 1 198 ? 1.472 13.300 -16.671 1.00 92.88 198 LYS A C 1
ATOM 1615 O O . LYS A 1 198 ? 2.218 14.274 -16.675 1.00 92.88 198 LYS A O 1
ATOM 1620 N N . GLU A 1 199 ? 1.575 12.299 -15.800 1.00 92.94 199 GLU A N 1
ATOM 1621 C CA . GLU A 1 199 ? 2.625 12.222 -14.772 1.00 92.94 199 GLU A CA 1
ATOM 1622 C C . GLU A 1 199 ? 4.006 12.008 -15.410 1.00 92.94 199 GLU A C 1
ATOM 1624 O O . GLU A 1 199 ? 5.008 12.573 -14.971 1.00 92.94 199 GLU A O 1
ATOM 1629 N N . GLY A 1 200 ? 4.063 11.238 -16.501 1.00 89.12 200 GLY A N 1
ATOM 1630 C CA . GLY A 1 200 ? 5.270 11.058 -17.298 1.00 89.12 200 GLY A CA 1
ATOM 1631 C C . GLY A 1 200 ? 6.357 10.268 -16.565 1.00 89.12 200 GLY A C 1
ATOM 1632 O O . GLY A 1 200 ? 6.106 9.206 -15.993 1.00 89.12 200 GLY A O 1
ATOM 1633 N N . TYR A 1 201 ? 7.595 10.762 -16.630 1.00 84.88 201 TYR A N 1
ATOM 1634 C CA . TYR A 1 201 ? 8.778 10.107 -16.060 1.00 84.88 201 TYR A CA 1
ATOM 1635 C C . TYR A 1 201 ? 9.311 10.858 -14.837 1.00 84.88 201 TYR A C 1
ATOM 1637 O O . TYR A 1 201 ? 9.098 12.058 -14.677 1.00 84.88 201 TYR A O 1
ATOM 1645 N N . GLY A 1 202 ? 10.088 10.163 -14.005 1.00 86.88 202 GLY A N 1
ATOM 1646 C CA . GLY A 1 202 ? 10.685 10.718 -12.795 1.00 86.88 202 GLY A CA 1
ATOM 1647 C C . GLY A 1 202 ? 10.011 10.216 -11.523 1.00 86.88 202 GLY A C 1
ATOM 1648 O O . GLY A 1 202 ? 9.400 9.145 -11.506 1.00 86.88 202 GLY A O 1
ATOM 1649 N N . LYS A 1 203 ? 10.168 10.989 -10.441 1.00 88.56 203 LYS A N 1
ATOM 1650 C CA . LYS A 1 203 ? 9.841 10.571 -9.068 1.00 88.56 203 LYS A CA 1
ATOM 1651 C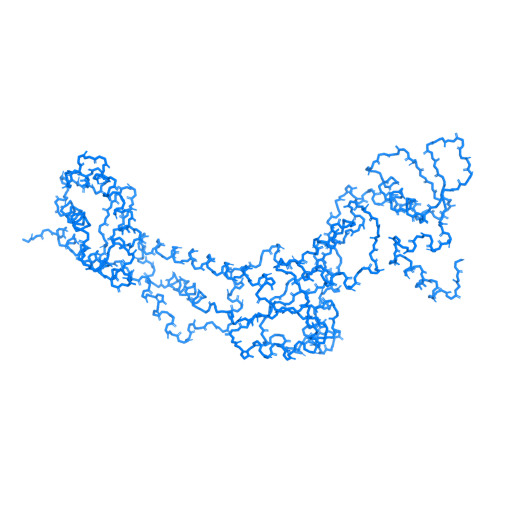 C . LYS A 1 203 ? 8.398 10.101 -8.894 1.00 88.56 203 LYS A C 1
ATOM 1653 O O . LYS A 1 203 ? 8.179 9.213 -8.076 1.00 88.56 203 LYS A O 1
ATOM 1658 N N . ASP A 1 204 ? 7.461 10.662 -9.649 1.00 90.94 204 ASP A N 1
ATOM 1659 C CA . ASP A 1 204 ? 6.026 10.370 -9.544 1.00 90.94 204 ASP A CA 1
ATOM 1660 C C . ASP A 1 204 ? 5.507 9.570 -10.758 1.00 90.94 204 ASP A C 1
ATOM 1662 O O . ASP A 1 204 ? 4.346 9.181 -10.812 1.00 90.94 204 ASP A O 1
ATOM 1666 N N . GLY A 1 205 ? 6.389 9.243 -11.714 1.00 93.56 205 GLY A N 1
ATOM 1667 C CA . GLY A 1 205 ? 6.064 8.417 -12.879 1.00 93.56 205 GLY A CA 1
ATOM 1668 C C . GLY A 1 205 ? 5.878 6.938 -12.529 1.00 93.56 205 GLY A C 1
ATOM 1669 O O . GLY A 1 205 ? 6.379 6.458 -11.512 1.00 93.56 205 GLY A O 1
ATOM 1670 N N . TYR A 1 206 ? 5.174 6.188 -13.369 1.00 96.12 206 TYR A N 1
ATOM 1671 C CA . TYR A 1 206 ? 4.895 4.760 -13.164 1.00 96.12 206 TYR A CA 1
ATOM 1672 C C . TYR A 1 206 ? 4.529 4.079 -14.484 1.00 96.12 206 TYR A C 1
ATOM 1674 O O . TYR A 1 206 ? 4.168 4.738 -15.458 1.00 96.12 206 TYR A O 1
ATOM 1682 N N . GLU A 1 207 ? 4.602 2.751 -14.517 1.00 96.31 207 GLU A N 1
ATOM 1683 C CA . GLU A 1 207 ? 4.370 1.964 -15.732 1.00 96.31 207 GLU A CA 1
ATOM 1684 C C . GLU A 1 207 ? 2.921 1.523 -15.925 1.00 96.31 207 GLU A C 1
ATOM 1686 O O . GLU A 1 207 ? 2.484 1.327 -17.054 1.00 96.31 207 GLU A O 1
ATOM 1691 N N . GLY A 1 208 ? 2.161 1.394 -14.842 1.00 96.88 208 GLY A N 1
ATOM 1692 C CA . GLY A 1 208 ? 0.779 0.929 -14.897 1.00 96.88 208 GLY A CA 1
ATOM 1693 C C . GLY A 1 208 ? 0.029 1.159 -13.594 1.00 96.88 208 GLY A C 1
ATOM 1694 O O . GLY A 1 208 ? 0.558 1.754 -12.657 1.00 96.88 208 GLY A O 1
ATOM 1695 N N . THR A 1 209 ? -1.220 0.716 -13.517 1.00 97.69 209 THR A N 1
ATOM 1696 C CA . THR A 1 209 ? -2.081 0.920 -12.345 1.00 97.69 209 THR A CA 1
ATOM 1697 C C . THR A 1 209 ? -2.593 -0.409 -11.804 1.00 97.69 209 THR A C 1
ATOM 1699 O O . THR A 1 209 ? -3.175 -1.207 -12.534 1.00 97.69 209 THR A O 1
ATOM 1702 N N . ALA A 1 210 ? -2.412 -0.619 -10.502 1.00 96.75 210 ALA A N 1
ATOM 1703 C CA . ALA A 1 210 ? -3.032 -1.693 -9.741 1.00 96.75 210 ALA A CA 1
ATOM 1704 C C . ALA A 1 210 ? -4.277 -1.149 -9.028 1.00 96.75 210 ALA A C 1
ATOM 1706 O O . ALA A 1 210 ? -4.176 -0.372 -8.077 1.00 96.75 210 ALA A O 1
ATOM 1707 N N . ILE A 1 211 ? -5.458 -1.536 -9.503 1.00 96.81 211 ILE A N 1
ATOM 1708 C CA . ILE A 1 211 ? -6.746 -1.116 -8.955 1.00 96.81 211 ILE A CA 1
ATOM 1709 C C . ILE A 1 211 ? -7.193 -2.116 -7.887 1.00 96.81 211 ILE A C 1
ATOM 1711 O O . ILE A 1 211 ? -7.472 -3.268 -8.197 1.00 96.81 211 ILE A O 1
ATOM 1715 N N . TYR A 1 212 ? -7.327 -1.667 -6.645 1.00 96.19 212 TYR A N 1
ATOM 1716 C CA . TYR A 1 212 ? -7.868 -2.434 -5.526 1.00 96.19 212 TYR A CA 1
ATOM 1717 C C . TYR A 1 212 ? -9.356 -2.109 -5.369 1.00 96.19 212 TYR A C 1
ATOM 1719 O O . TYR A 1 212 ? -9.724 -0.986 -5.004 1.00 96.19 212 TYR A O 1
ATOM 1727 N N . VAL A 1 213 ? -10.222 -3.085 -5.656 1.00 96.94 213 VAL A N 1
ATOM 1728 C CA . VAL A 1 213 ? -11.677 -2.894 -5.605 1.00 96.94 213 VAL A CA 1
ATOM 1729 C C . VAL A 1 213 ? -12.199 -3.169 -4.198 1.00 96.94 213 VAL A C 1
ATOM 1731 O O . VAL A 1 213 ? -12.007 -4.246 -3.634 1.00 96.94 213 VAL A O 1
ATOM 1734 N N . PHE A 1 214 ? -12.877 -2.186 -3.621 1.00 96.12 214 PHE A N 1
ATOM 1735 C CA . PHE A 1 214 ? -13.544 -2.275 -2.331 1.00 96.12 214 PHE A CA 1
ATOM 1736 C C . PHE A 1 214 ? -14.946 -2.844 -2.531 1.00 96.12 214 PHE A C 1
ATOM 1738 O O . PHE A 1 214 ? -15.770 -2.211 -3.193 1.00 96.12 214 PHE A O 1
ATOM 1745 N N . CYS A 1 215 ? -15.190 -4.031 -1.970 1.00 95.69 215 CYS A N 1
ATOM 1746 C CA . CYS A 1 215 ? -16.483 -4.712 -2.016 1.00 95.69 215 CYS A CA 1
ATOM 1747 C C . CYS A 1 215 ? -16.972 -5.011 -0.591 1.00 95.69 215 CYS A C 1
ATOM 1749 O O . CYS A 1 215 ? -16.241 -5.622 0.188 1.00 95.69 215 CYS A O 1
ATOM 1751 N N . GLN A 1 216 ? -18.200 -4.626 -0.263 1.00 92.88 216 GLN A N 1
ATOM 1752 C CA . GLN A 1 216 ? -18.867 -4.807 1.033 1.00 92.88 216 GLN A CA 1
ATOM 1753 C C . GLN A 1 216 ? -19.844 -5.986 1.051 1.00 92.88 216 GLN A C 1
ATOM 1755 O O . GLN A 1 216 ? -20.336 -6.361 2.114 1.00 92.88 216 GLN A O 1
ATOM 1760 N N . SER A 1 217 ? -20.123 -6.586 -0.105 1.00 95.62 217 SER A N 1
ATOM 1761 C CA . SER A 1 217 ? -21.030 -7.724 -0.245 1.00 95.62 217 SER A CA 1
ATOM 1762 C C . SER A 1 217 ? -20.574 -8.679 -1.347 1.00 95.62 217 SER A C 1
ATOM 1764 O O . SER A 1 217 ? -19.729 -8.346 -2.183 1.00 95.62 217 SER A O 1
ATOM 1766 N N . ASP A 1 218 ? -21.134 -9.889 -1.349 1.00 97.25 218 ASP A N 1
ATOM 1767 C CA . ASP A 1 218 ? -20.876 -10.868 -2.407 1.00 97.25 218 ASP A CA 1
ATOM 1768 C C . ASP A 1 218 ? -21.477 -10.412 -3.747 1.00 97.25 218 ASP A C 1
ATOM 1770 O O . ASP A 1 218 ? -20.960 -10.747 -4.814 1.00 97.25 218 ASP A O 1
ATOM 1774 N N . GLU A 1 219 ? -22.556 -9.627 -3.709 1.00 97.56 219 GLU A N 1
ATOM 1775 C CA . GLU A 1 219 ? -23.159 -8.975 -4.872 1.00 97.56 219 GLU A CA 1
ATOM 1776 C C . GLU A 1 219 ? -22.185 -7.980 -5.506 1.00 97.56 219 GLU A C 1
ATOM 1778 O O . GLU A 1 219 ? -21.958 -8.051 -6.713 1.00 97.56 219 GLU A O 1
ATOM 1783 N N . GLU A 1 220 ? -21.542 -7.132 -4.699 1.00 97.38 220 GLU A N 1
ATOM 1784 C CA . GLU A 1 220 ? -20.524 -6.187 -5.169 1.00 97.38 220 GLU A CA 1
ATOM 1785 C C . GLU A 1 220 ? -19.318 -6.916 -5.786 1.00 97.38 220 GLU A C 1
ATOM 1787 O O . GLU A 1 220 ? -18.821 -6.516 -6.838 1.00 97.38 220 GLU A O 1
ATOM 1792 N N . ILE A 1 221 ? -18.886 -8.046 -5.208 1.00 97.88 221 ILE A N 1
ATOM 1793 C CA . ILE A 1 221 ? -17.818 -8.881 -5.790 1.00 97.88 221 ILE A CA 1
ATOM 1794 C C . ILE A 1 221 ? -18.228 -9.425 -7.166 1.00 97.88 221 ILE A C 1
ATOM 1796 O O . ILE A 1 221 ? -17.428 -9.420 -8.108 1.00 97.88 221 ILE A O 1
ATOM 1800 N N . LYS A 1 222 ? -19.466 -9.919 -7.305 1.00 97.81 222 LYS A N 1
ATOM 1801 C CA . LYS A 1 222 ? -19.992 -10.421 -8.587 1.00 97.81 222 LYS A CA 1
ATOM 1802 C C . LYS A 1 222 ? -20.095 -9.301 -9.620 1.00 97.81 222 LYS A C 1
ATOM 1804 O O . LYS A 1 222 ? -19.726 -9.508 -10.775 1.00 97.81 222 LYS A O 1
ATOM 1809 N N . GLU A 1 223 ? -20.570 -8.131 -9.211 1.00 98.00 223 GLU A N 1
ATOM 1810 C CA . GLU A 1 223 ? -20.673 -6.955 -10.069 1.00 98.00 223 GLU A CA 1
ATOM 1811 C C . GLU A 1 223 ? -19.294 -6.496 -10.548 1.00 98.00 223 GLU A C 1
ATOM 1813 O O . GLU A 1 223 ? -19.081 -6.368 -11.756 1.00 98.00 223 GLU A O 1
ATOM 1818 N N . ALA A 1 224 ? -18.322 -6.366 -9.641 1.00 97.81 224 ALA A N 1
ATOM 1819 C CA . ALA A 1 224 ? -16.947 -6.028 -9.988 1.00 97.81 224 ALA A CA 1
ATOM 1820 C C . ALA A 1 224 ? -16.377 -7.001 -11.034 1.00 97.81 224 ALA A C 1
ATOM 1822 O O . ALA A 1 224 ? -15.844 -6.565 -12.055 1.00 97.81 224 ALA A O 1
ATOM 1823 N N . LYS A 1 225 ? -16.576 -8.316 -10.855 1.00 97.25 225 LYS A N 1
ATOM 1824 C CA . LYS A 1 225 ? -16.137 -9.350 -11.816 1.00 97.25 225 LYS A CA 1
ATOM 1825 C C . LYS A 1 225 ? -16.780 -9.220 -13.202 1.00 97.25 225 LYS A C 1
ATOM 1827 O O . LYS A 1 225 ? -16.182 -9.641 -14.192 1.00 97.25 225 LYS A O 1
ATOM 1832 N N . ASN A 1 226 ? -17.977 -8.648 -13.299 1.00 96.56 226 ASN A N 1
ATOM 1833 C CA . ASN A 1 226 ? -18.602 -8.356 -14.587 1.00 96.56 226 ASN A CA 1
ATOM 1834 C C . ASN A 1 226 ? -18.023 -7.083 -15.217 1.00 96.56 226 ASN A C 1
ATOM 1836 O O . ASN A 1 226 ? -17.754 -7.066 -16.418 1.00 96.56 226 ASN A O 1
ATOM 1840 N N . LEU A 1 227 ? -17.791 -6.039 -14.415 1.00 96.88 227 LEU A N 1
ATOM 1841 C CA . LEU A 1 227 ? -17.287 -4.745 -14.883 1.00 96.88 227 LEU A CA 1
ATOM 1842 C C . LEU A 1 227 ? -15.872 -4.833 -15.468 1.00 96.88 227 LEU A C 1
ATOM 1844 O O . LEU A 1 227 ? -15.613 -4.216 -16.505 1.00 96.88 227 LEU A O 1
ATOM 1848 N N . ILE A 1 228 ? -14.988 -5.639 -14.868 1.00 96.12 228 ILE A N 1
ATOM 1849 C CA . ILE A 1 228 ? -13.588 -5.795 -15.312 1.00 96.12 228 ILE A CA 1
ATOM 1850 C C . ILE A 1 228 ? -13.432 -6.357 -16.728 1.00 96.12 228 ILE A C 1
ATOM 1852 O O . ILE A 1 228 ? -12.388 -6.172 -17.345 1.00 96.12 228 ILE A O 1
ATOM 1856 N N . ARG A 1 229 ? -14.463 -7.005 -17.287 1.00 94.44 229 ARG A N 1
ATOM 1857 C CA . ARG A 1 229 ? -14.434 -7.498 -18.676 1.00 94.44 229 ARG A CA 1
ATOM 1858 C C . ARG A 1 229 ? -14.328 -6.366 -19.694 1.00 94.44 229 ARG A C 1
ATOM 1860 O O . ARG A 1 229 ? -13.936 -6.605 -20.827 1.00 94.44 229 ARG A O 1
ATOM 1867 N N . ASN A 1 230 ? -14.669 -5.145 -19.284 1.00 92.69 230 ASN A N 1
ATOM 1868 C CA . ASN A 1 230 ? -14.531 -3.949 -20.105 1.00 92.69 230 ASN A CA 1
ATOM 1869 C C . ASN A 1 230 ? -13.124 -3.335 -20.032 1.00 92.69 230 ASN A C 1
ATOM 1871 O O . ASN A 1 230 ? -12.909 -2.282 -20.625 1.00 92.69 230 ASN A O 1
ATOM 1875 N N . ASN A 1 231 ? -12.188 -3.929 -19.284 1.00 94.88 231 ASN A N 1
ATOM 1876 C CA . ASN A 1 231 ? -10.803 -3.480 -19.297 1.00 94.88 231 ASN A CA 1
ATOM 1877 C C . ASN A 1 231 ? -10.159 -3.826 -20.644 1.00 94.88 231 ASN A C 1
ATOM 1879 O O . ASN A 1 231 ? -10.033 -5.000 -20.986 1.00 94.88 231 ASN A O 1
ATOM 1883 N N . ILE A 1 232 ? -9.743 -2.802 -21.383 1.00 93.56 232 ILE A N 1
ATOM 1884 C CA . ILE A 1 232 ? -9.082 -2.919 -22.690 1.00 93.56 232 ILE A CA 1
ATOM 1885 C C . ILE A 1 232 ? -7.604 -2.511 -22.641 1.00 93.56 232 ILE A C 1
ATOM 1887 O O . ILE A 1 232 ? -6.979 -2.370 -23.686 1.00 93.56 232 ILE A O 1
ATOM 1891 N N . VAL A 1 233 ? -7.067 -2.273 -21.443 1.00 95.12 233 VAL A N 1
ATOM 1892 C CA . VAL A 1 233 ? -5.733 -1.710 -21.224 1.00 95.12 233 VAL A CA 1
ATOM 1893 C C . VAL A 1 233 ? -4.842 -2.749 -20.545 1.00 95.12 233 VAL A C 1
ATOM 1895 O O . VAL A 1 233 ? -5.210 -3.293 -19.501 1.00 95.12 233 VAL A O 1
ATOM 1898 N N . ASP A 1 234 ? -3.658 -2.993 -21.109 1.00 94.50 234 ASP A N 1
ATOM 1899 C CA . ASP A 1 234 ? -2.692 -3.973 -20.592 1.00 94.50 234 ASP A CA 1
ATOM 1900 C C . ASP A 1 234 ? -1.981 -3.485 -19.321 1.00 94.50 234 ASP A C 1
ATOM 1902 O O . ASP A 1 234 ? -1.658 -4.274 -18.433 1.00 94.50 234 ASP A O 1
ATOM 1906 N N . GLU A 1 235 ? -1.776 -2.173 -19.193 1.00 95.75 235 GLU A N 1
ATOM 1907 C CA . GLU A 1 235 ? -1.114 -1.553 -18.043 1.00 95.75 235 GLU A CA 1
ATOM 1908 C C . GLU A 1 235 ? -2.009 -1.437 -16.801 1.00 95.75 235 GLU A C 1
ATOM 1910 O O . GLU A 1 235 ? -1.559 -0.957 -15.758 1.00 95.75 235 GLU A O 1
ATOM 1915 N N . VAL A 1 236 ? -3.273 -1.859 -16.890 1.00 97.25 236 VAL A N 1
ATOM 1916 C CA . VAL A 1 236 ? -4.220 -1.836 -15.773 1.00 97.25 236 VAL A CA 1
ATOM 1917 C C . VAL A 1 236 ? -4.516 -3.255 -15.310 1.00 97.25 236 VAL A C 1
ATOM 1919 O O . VAL A 1 236 ? -5.015 -4.092 -16.062 1.00 97.25 236 VAL A O 1
ATOM 1922 N N . VAL A 1 237 ? -4.273 -3.495 -14.024 1.00 97.50 237 VAL A N 1
ATOM 1923 C CA . VAL A 1 237 ? -4.583 -4.753 -13.349 1.00 97.50 237 VAL A CA 1
ATOM 1924 C C . VAL A 1 237 ? -5.515 -4.500 -12.172 1.00 97.50 237 VAL A C 1
ATOM 1926 O O . VAL A 1 237 ? -5.395 -3.493 -11.480 1.00 97.50 237 VAL A O 1
ATOM 1929 N N . ILE A 1 238 ? -6.477 -5.392 -11.957 1.00 97.94 238 ILE A N 1
ATOM 1930 C CA . ILE A 1 238 ? -7.605 -5.159 -11.054 1.00 97.94 238 ILE A CA 1
ATOM 1931 C C . ILE A 1 238 ? -7.684 -6.298 -10.041 1.00 97.94 238 ILE A C 1
ATOM 1933 O O . ILE A 1 238 ? -7.884 -7.452 -10.413 1.00 97.94 238 ILE A O 1
ATOM 1937 N N . GLY A 1 239 ? -7.522 -5.971 -8.764 1.00 96.81 239 GLY A N 1
ATOM 1938 C CA . GLY A 1 239 ? -7.649 -6.877 -7.632 1.00 96.81 239 GLY A CA 1
ATOM 1939 C C . GLY A 1 239 ? -9.062 -6.835 -7.060 1.00 96.81 239 GLY A C 1
ATOM 1940 O O . GLY A 1 239 ? -9.516 -5.795 -6.575 1.00 96.81 239 GLY A O 1
ATOM 1941 N N . ILE A 1 240 ? -9.760 -7.970 -7.107 1.00 97.25 240 ILE A N 1
ATOM 1942 C CA . ILE A 1 240 ? -11.087 -8.150 -6.507 1.00 97.25 240 ILE A CA 1
ATOM 1943 C C . ILE A 1 240 ? -10.945 -9.066 -5.288 1.00 97.25 240 ILE A C 1
ATOM 1945 O O . ILE A 1 240 ? -10.380 -10.157 -5.421 1.00 97.25 240 ILE A O 1
ATOM 1949 N N . PRO A 1 241 ? -11.457 -8.677 -4.108 1.00 96.06 241 PRO A N 1
ATOM 1950 C CA . PRO A 1 241 ? -11.308 -9.477 -2.903 1.00 96.06 241 PRO A CA 1
ATOM 1951 C C . PRO A 1 241 ? -12.088 -10.795 -2.997 1.00 96.06 241 PRO A C 1
ATOM 1953 O O . PRO A 1 241 ? -13.142 -10.878 -3.631 1.00 96.06 241 PRO A O 1
ATOM 1956 N N . HIS A 1 242 ? -11.588 -11.841 -2.335 1.00 94.38 242 HIS A N 1
ATOM 1957 C CA . HIS A 1 242 ? -12.281 -13.138 -2.264 1.00 94.38 242 HIS A CA 1
ATOM 1958 C C . HIS A 1 242 ? -13.557 -13.092 -1.429 1.00 94.38 242 HIS A C 1
ATOM 1960 O O . HIS A 1 242 ? -14.454 -13.906 -1.636 1.00 94.38 242 HIS A O 1
ATOM 1966 N N . LYS A 1 243 ? -13.601 -12.186 -0.449 1.00 94.69 243 LYS A N 1
ATOM 1967 C CA . LYS A 1 243 ? -14.697 -12.023 0.504 1.00 94.69 243 LYS A CA 1
ATOM 1968 C C . LYS A 1 243 ? -14.990 -10.542 0.735 1.00 94.69 243 LYS A C 1
ATOM 1970 O O . LYS A 1 243 ? -14.076 -9.727 0.598 1.00 94.69 243 LYS A O 1
ATOM 1975 N N . PRO A 1 244 ? -16.221 -10.203 1.145 1.00 94.50 244 PRO A N 1
ATOM 1976 C CA . PRO A 1 244 ? -16.581 -8.849 1.527 1.00 94.50 244 PRO A CA 1
ATOM 1977 C C . PRO A 1 244 ? -15.653 -8.267 2.593 1.00 94.50 244 PRO A C 1
ATOM 1979 O O . PRO A 1 244 ? -15.294 -8.933 3.571 1.00 94.50 244 PRO A O 1
ATOM 1982 N N . PHE A 1 245 ? -15.278 -7.006 2.417 1.00 92.19 245 PHE A N 1
ATOM 1983 C CA . PHE A 1 245 ? -14.394 -6.292 3.318 1.00 92.19 245 PHE A CA 1
ATOM 1984 C C . PHE A 1 245 ? -15.199 -5.505 4.359 1.00 92.19 245 PHE A C 1
ATOM 1986 O O . PHE A 1 245 ? -15.534 -4.333 4.195 1.00 92.19 245 PHE A O 1
ATOM 1993 N N . ASN A 1 246 ? -15.515 -6.182 5.462 1.00 90.50 246 ASN A N 1
ATOM 1994 C CA . ASN A 1 246 ? -16.350 -5.638 6.530 1.00 90.50 246 ASN A CA 1
ATOM 1995 C C . ASN A 1 246 ? -15.543 -4.738 7.477 1.00 90.50 246 ASN A C 1
ATOM 1997 O O . ASN A 1 246 ? -14.802 -5.232 8.335 1.00 90.50 246 ASN A O 1
ATOM 2001 N N . ILE A 1 247 ? -15.721 -3.422 7.337 1.00 94.69 247 ILE A N 1
ATOM 2002 C CA . ILE A 1 247 ? -15.096 -2.392 8.191 1.00 94.69 247 ILE A CA 1
ATOM 2003 C C . ILE A 1 247 ? -16.092 -1.393 8.799 1.00 94.69 247 ILE A C 1
ATOM 2005 O O . ILE A 1 247 ? -15.686 -0.435 9.454 1.00 94.69 247 ILE A O 1
ATOM 2009 N N . LEU A 1 248 ? -17.396 -1.590 8.574 1.00 94.56 248 LEU A N 1
ATOM 2010 C CA . LEU A 1 248 ? -18.438 -0.656 9.011 1.00 94.56 248 LEU A CA 1
ATOM 2011 C C . LEU A 1 248 ? -18.361 -0.377 10.518 1.00 94.56 248 LEU A C 1
ATOM 2013 O O . LEU A 1 248 ? -18.379 0.780 10.926 1.00 94.56 248 LEU A O 1
ATOM 2017 N N . ASN A 1 249 ? -18.217 -1.422 11.337 1.00 94.56 249 ASN A N 1
ATOM 2018 C CA . ASN A 1 249 ? -18.170 -1.277 12.791 1.00 94.56 249 ASN A CA 1
ATOM 2019 C C . ASN A 1 249 ? -16.957 -0.454 13.255 1.00 94.56 249 ASN A C 1
ATOM 2021 O O . ASN A 1 249 ? -17.099 0.408 14.123 1.00 94.56 249 ASN A O 1
ATOM 2025 N N . GLU A 1 250 ? -15.771 -0.688 12.688 1.00 96.94 250 GLU A N 1
ATOM 2026 C CA . GLU A 1 250 ? -14.568 0.082 13.019 1.00 96.94 250 GLU A CA 1
ATOM 2027 C C . GLU A 1 250 ? -14.716 1.550 12.612 1.00 96.94 250 GLU A C 1
ATOM 2029 O O . GLU A 1 250 ? -14.446 2.438 13.419 1.00 96.94 250 GLU A O 1
ATOM 2034 N N . ILE A 1 251 ? -15.206 1.811 11.398 1.00 97.75 251 ILE A N 1
ATOM 2035 C CA . ILE A 1 251 ? -15.428 3.175 10.904 1.00 97.75 251 ILE A CA 1
ATOM 2036 C C . ILE A 1 251 ? -16.456 3.908 11.767 1.00 97.75 251 ILE A C 1
ATOM 2038 O O . ILE A 1 251 ? -16.185 5.014 12.229 1.00 97.75 251 ILE A O 1
ATOM 2042 N N . GLN A 1 252 ? -17.600 3.287 12.061 1.00 97.31 252 GLN A N 1
ATOM 2043 C CA . GLN A 1 252 ? -18.612 3.897 12.923 1.00 97.31 252 GLN A CA 1
ATOM 2044 C C . GLN A 1 252 ? -18.107 4.118 14.348 1.00 97.31 252 GLN A C 1
ATOM 2046 O O . GLN A 1 252 ? -18.481 5.101 14.974 1.00 97.31 252 GLN A O 1
ATOM 2051 N N . THR A 1 253 ? -17.248 3.237 14.870 1.00 97.62 253 THR A N 1
ATOM 2052 C CA . THR A 1 253 ? -16.611 3.451 16.177 1.00 97.62 253 THR A CA 1
ATOM 2053 C C . THR A 1 253 ? -15.744 4.705 16.148 1.00 97.62 253 THR A C 1
ATOM 2055 O O . THR A 1 253 ? -15.849 5.540 17.038 1.00 97.62 253 THR A O 1
ATOM 2058 N N . LEU A 1 254 ? -14.915 4.882 15.117 1.00 98.25 254 LEU A N 1
ATOM 2059 C CA . LEU A 1 254 ? -14.050 6.058 15.004 1.00 98.25 254 LEU A CA 1
ATOM 2060 C C . LEU A 1 254 ? -14.848 7.353 14.809 1.00 98.25 254 LEU A C 1
ATOM 2062 O O . LEU A 1 254 ? -14.535 8.347 15.464 1.00 98.25 254 LEU A O 1
ATOM 2066 N N . LEU A 1 255 ? -15.898 7.320 13.984 1.00 97.88 255 LEU A N 1
ATOM 2067 C CA . LEU A 1 255 ? -16.838 8.432 13.809 1.00 97.88 255 LEU A CA 1
ATOM 2068 C C . LEU A 1 255 ? -17.554 8.785 15.116 1.00 97.88 255 LEU A C 1
ATOM 2070 O O . LEU A 1 255 ? -17.622 9.958 15.478 1.00 97.88 255 LEU A O 1
ATOM 2074 N N . ALA A 1 256 ? -18.018 7.779 15.862 1.00 97.50 256 ALA A N 1
ATOM 2075 C CA . ALA A 1 256 ? -18.646 7.983 17.161 1.00 97.50 256 ALA A CA 1
ATOM 2076 C C . ALA A 1 256 ? -17.697 8.688 18.132 1.00 97.50 256 ALA A C 1
ATOM 2078 O O . ALA A 1 256 ? -18.093 9.639 18.794 1.00 97.50 256 ALA A O 1
ATOM 2079 N N . LEU A 1 257 ? -16.430 8.267 18.197 1.00 96.75 257 LEU A N 1
ATOM 2080 C CA . LEU A 1 257 ? -15.442 8.904 19.068 1.00 96.75 257 LEU A CA 1
ATOM 2081 C C . LEU A 1 257 ? -15.149 10.358 18.669 1.00 96.75 257 LEU A C 1
ATOM 2083 O O . LEU A 1 257 ? -14.877 11.171 19.549 1.00 96.75 257 LEU A O 1
ATOM 2087 N N . GLU A 1 258 ? -15.183 10.694 17.378 1.00 96.19 258 GLU A N 1
ATOM 2088 C CA . GLU A 1 258 ? -15.043 12.082 16.909 1.00 96.19 258 GLU A CA 1
ATOM 2089 C C . GLU A 1 258 ? -16.252 12.924 17.321 1.00 96.19 258 GLU A C 1
ATOM 2091 O O . GLU A 1 258 ? -16.079 13.940 17.991 1.00 96.19 258 GLU A O 1
ATOM 2096 N N . ALA A 1 259 ? -17.466 12.436 17.063 1.00 96.00 259 ALA A N 1
ATOM 2097 C CA . ALA A 1 259 ? -18.695 13.114 17.467 1.00 96.00 259 ALA A CA 1
ATOM 2098 C C . ALA A 1 259 ? -18.815 13.273 18.994 1.00 96.00 259 ALA A C 1
ATOM 2100 O O . ALA A 1 259 ? -19.239 14.317 19.484 1.00 96.00 259 ALA A O 1
ATOM 2101 N N . ILE A 1 260 ? -18.407 12.257 19.763 1.00 93.81 260 ILE A N 1
ATOM 2102 C CA . ILE A 1 260 ? -18.361 12.319 21.227 1.00 93.81 260 ILE A CA 1
ATOM 2103 C C . ILE A 1 260 ? -17.391 13.412 21.668 1.00 93.81 260 ILE A C 1
ATOM 2105 O O . ILE A 1 260 ? -17.765 14.225 22.507 1.00 93.81 260 ILE A O 1
ATOM 2109 N N . LYS A 1 261 ? -16.179 13.481 21.100 1.00 92.00 261 LYS A N 1
ATOM 2110 C CA . LYS A 1 261 ? -15.207 14.536 21.436 1.00 92.00 261 LYS A CA 1
ATOM 2111 C C . LYS A 1 261 ? -15.733 15.937 21.122 1.00 92.00 261 LYS A C 1
ATOM 2113 O O . LYS A 1 261 ? -15.441 16.859 21.876 1.00 92.00 261 LYS A O 1
ATOM 2118 N N . GLU A 1 262 ? -16.519 16.088 20.062 1.00 92.69 262 GLU A N 1
ATOM 2119 C CA . GLU A 1 262 ? -17.128 17.362 19.660 1.00 92.69 262 GLU A CA 1
ATOM 2120 C C . GLU A 1 262 ? -18.389 17.734 20.461 1.00 92.69 262 GLU A C 1
ATOM 2122 O O . GLU A 1 262 ? -18.841 18.877 20.403 1.00 92.69 262 GLU A O 1
ATOM 2127 N N . SER A 1 263 ? -18.963 16.798 21.222 1.00 90.94 263 SER A N 1
ATOM 2128 C CA . SER A 1 263 ? -20.188 17.030 21.992 1.00 90.94 263 SER A CA 1
ATOM 2129 C C . SER A 1 263 ? -19.981 17.961 23.194 1.00 90.94 263 SER A C 1
ATOM 2131 O O . SER A 1 263 ? -18.916 18.001 23.802 1.00 90.94 263 SER A O 1
ATOM 2133 N N . GLU A 1 264 ? -21.036 18.667 23.613 1.00 86.06 264 GLU A N 1
ATOM 2134 C CA . GLU A 1 264 ? -21.012 19.479 24.842 1.00 86.06 264 GLU A CA 1
ATOM 2135 C C . GLU A 1 264 ? -20.722 18.643 26.099 1.00 86.06 264 GLU A C 1
ATOM 2137 O O . GLU A 1 264 ? -20.104 19.129 27.046 1.00 86.06 264 GLU A O 1
ATOM 2142 N N . GLU A 1 265 ? -21.128 17.370 26.103 1.00 80.31 265 GLU A N 1
ATOM 2143 C CA . GLU A 1 265 ? -20.893 16.452 27.218 1.00 80.31 265 GLU A CA 1
ATOM 2144 C C . GLU A 1 265 ? -19.399 16.175 27.434 1.00 80.31 265 GLU A C 1
ATOM 2146 O O . GLU A 1 265 ? -18.983 15.992 28.581 1.00 80.31 265 GLU A O 1
ATOM 2151 N N . SER A 1 266 ? -18.585 16.231 26.371 1.00 84.62 266 SER A N 1
ATOM 2152 C CA . SER A 1 266 ? -17.142 15.973 26.442 1.00 84.62 266 SER A CA 1
ATOM 2153 C C . SER A 1 266 ? -16.377 17.009 27.260 1.00 84.62 266 SER A C 1
ATOM 2155 O O . SER A 1 266 ? -15.329 16.697 27.823 1.00 84.62 266 SER A O 1
ATOM 2157 N N . LYS A 1 267 ? -16.920 18.226 27.405 1.00 82.69 267 LYS A N 1
ATOM 2158 C CA . LYS A 1 267 ? -16.319 19.294 28.221 1.00 82.69 267 LYS A CA 1
ATOM 2159 C C . LYS A 1 267 ? -16.215 18.917 29.698 1.00 82.69 267 LYS A C 1
ATOM 2161 O O . LYS A 1 267 ? -15.378 19.468 30.405 1.00 82.69 267 LYS A O 1
ATOM 2166 N N . ASN A 1 268 ? -17.052 17.983 30.148 1.00 80.50 268 ASN A N 1
ATOM 2167 C CA . ASN A 1 268 ? -17.080 17.498 31.525 1.00 80.50 268 ASN A CA 1
ATOM 2168 C C . ASN A 1 268 ? -16.330 16.169 31.703 1.00 80.50 268 ASN A C 1
ATOM 2170 O O . ASN A 1 268 ? -16.372 15.595 32.787 1.00 80.50 268 ASN A O 1
ATOM 2174 N N . PHE A 1 269 ? -15.682 15.648 30.657 1.00 82.06 269 PHE A N 1
ATOM 2175 C CA . PHE A 1 269 ? -14.951 14.387 30.737 1.00 82.06 269 PHE A CA 1
ATOM 2176 C C . PHE A 1 269 ? -13.662 14.554 31.537 1.00 82.06 269 PHE A C 1
ATOM 2178 O O . PHE A 1 269 ? -12.847 15.437 31.261 1.00 82.06 269 PHE A O 1
ATOM 2185 N N . GLY A 1 270 ? -13.466 13.672 32.515 1.00 75.81 270 GLY A N 1
ATOM 2186 C CA . GLY A 1 270 ? -12.254 13.613 33.314 1.00 75.81 270 GLY A CA 1
ATOM 2187 C C . GLY A 1 270 ? -11.162 12.788 32.638 1.00 75.81 270 GLY A C 1
ATOM 2188 O O . GLY A 1 270 ? -11.238 12.402 31.469 1.00 75.81 270 GLY A O 1
ATOM 2189 N N . THR A 1 271 ? -10.105 12.488 33.390 1.00 74.50 271 THR A N 1
ATOM 2190 C CA . THR A 1 271 ? -8.987 11.657 32.917 1.00 74.50 271 THR A CA 1
ATOM 2191 C C . THR A 1 271 ? -9.449 10.265 32.473 1.00 74.50 271 THR A C 1
ATOM 2193 O O . THR A 1 271 ? -8.904 9.715 31.518 1.00 74.50 271 THR A O 1
ATOM 2196 N N . LEU A 1 272 ? -10.482 9.718 33.122 1.00 72.19 272 LEU A N 1
ATOM 2197 C CA . LEU A 1 272 ? -10.968 8.354 32.907 1.00 72.19 272 LEU A CA 1
ATOM 2198 C C . LEU A 1 272 ? -11.660 8.183 31.552 1.00 72.19 272 LEU A C 1
ATOM 2200 O O . LEU A 1 272 ? -11.289 7.303 30.775 1.00 72.19 272 LEU A O 1
ATOM 2204 N N . GLU A 1 273 ? -12.618 9.048 31.227 1.00 81.81 273 GLU A N 1
ATOM 2205 C CA . GLU A 1 273 ? -13.294 9.054 29.928 1.00 81.81 273 GLU A CA 1
ATOM 2206 C C . GLU A 1 273 ? -12.299 9.282 28.791 1.00 81.81 273 GLU A C 1
ATOM 2208 O O . GLU A 1 273 ? -12.331 8.591 27.773 1.00 81.81 273 GLU A O 1
ATOM 2213 N N . ASN A 1 274 ? -11.376 10.230 28.976 1.00 84.06 274 ASN A N 1
ATOM 2214 C CA . ASN A 1 274 ? -10.369 10.552 27.972 1.00 84.06 274 ASN A CA 1
ATOM 2215 C C . ASN A 1 274 ? -9.400 9.386 27.730 1.00 84.06 274 ASN A C 1
ATOM 2217 O O . ASN A 1 274 ? -9.046 9.120 26.578 1.00 84.06 274 ASN A O 1
ATOM 2221 N N . ALA A 1 275 ? -9.003 8.663 28.782 1.00 80.00 275 ALA A N 1
ATOM 2222 C CA . ALA A 1 275 ? -8.206 7.446 28.658 1.00 80.00 275 ALA A CA 1
ATOM 2223 C C . ALA A 1 275 ? -8.966 6.363 27.876 1.00 80.00 275 ALA A C 1
ATOM 2225 O O . ALA A 1 275 ? -8.452 5.872 26.871 1.00 80.00 275 ALA A O 1
ATOM 2226 N N . GLN A 1 276 ? -10.223 6.082 28.242 1.00 84.12 276 GLN A N 1
ATOM 2227 C CA . GLN A 1 276 ? -11.063 5.103 27.540 1.00 84.12 276 GLN A CA 1
ATOM 2228 C C . GLN A 1 276 ? -11.256 5.450 26.059 1.00 84.12 276 GLN A C 1
ATOM 2230 O O . GLN A 1 276 ? -11.077 4.596 25.192 1.00 84.12 276 GLN A O 1
ATOM 2235 N N . ILE A 1 277 ? -11.564 6.710 25.739 1.00 90.50 277 ILE A N 1
ATOM 2236 C CA . ILE A 1 277 ? -11.697 7.183 24.354 1.00 90.50 277 ILE A CA 1
ATOM 2237 C C . ILE A 1 277 ? -10.403 6.943 23.568 1.00 90.50 277 ILE A C 1
ATOM 2239 O O . ILE A 1 277 ? -10.444 6.494 22.419 1.00 90.50 277 ILE A O 1
ATOM 2243 N N . ASN A 1 278 ? -9.250 7.248 24.166 1.00 90.44 278 ASN A N 1
ATOM 2244 C CA . ASN A 1 278 ? -7.958 7.065 23.514 1.00 90.44 278 ASN A CA 1
ATOM 2245 C C . ASN A 1 278 ? -7.623 5.583 23.307 1.00 90.44 278 ASN A C 1
ATOM 2247 O O . ASN A 1 278 ? -7.129 5.231 22.233 1.00 90.44 278 ASN A O 1
ATOM 2251 N N . ASP A 1 279 ? -7.940 4.719 24.269 1.00 89.31 279 ASP A N 1
ATOM 2252 C CA . ASP A 1 279 ? -7.724 3.276 24.160 1.00 89.31 279 ASP A CA 1
ATOM 2253 C C . ASP A 1 279 ? -8.601 2.647 23.074 1.00 89.31 279 ASP A C 1
ATOM 2255 O O . ASP A 1 279 ? -8.084 1.939 22.202 1.00 89.31 279 ASP A O 1
ATOM 2259 N N . ILE A 1 280 ? -9.900 2.977 23.044 1.00 92.12 280 ILE A N 1
ATOM 2260 C CA . ILE A 1 280 ? -10.818 2.519 21.989 1.00 92.12 280 ILE A CA 1
ATOM 2261 C C . ILE A 1 280 ? -10.324 3.018 20.628 1.00 92.12 280 ILE A C 1
ATOM 2263 O O . ILE A 1 280 ? -10.229 2.229 19.683 1.00 92.12 280 ILE A O 1
ATOM 2267 N N . ARG A 1 281 ? -9.943 4.302 20.511 1.00 97.00 281 ARG A N 1
ATOM 2268 C CA . ARG A 1 281 ? -9.427 4.869 19.253 1.00 97.00 281 ARG A CA 1
ATOM 2269 C C . ARG A 1 281 ? -8.173 4.136 18.789 1.00 97.00 281 ARG A C 1
ATOM 2271 O O . ARG A 1 281 ? -8.083 3.756 17.624 1.00 97.00 281 ARG A O 1
ATOM 2278 N N . LYS A 1 282 ? -7.208 3.925 19.685 1.00 96.31 282 LYS A N 1
ATOM 2279 C CA . LYS A 1 282 ? -5.930 3.279 19.369 1.00 96.31 282 LYS A CA 1
ATOM 2280 C C . LYS A 1 282 ? -6.122 1.823 18.951 1.00 96.31 282 LYS A C 1
ATOM 2282 O O . LYS A 1 282 ? -5.519 1.407 17.962 1.00 96.31 282 LYS A O 1
ATOM 2287 N N . SER A 1 283 ? -6.958 1.068 19.666 1.00 95.06 283 SER A N 1
ATOM 2288 C CA . SER A 1 283 ? -7.273 -0.318 19.303 1.00 95.06 283 SER A CA 1
ATOM 2289 C C . SER A 1 283 ? -7.978 -0.384 17.949 1.00 95.06 283 SER A C 1
ATOM 2291 O O . SER A 1 283 ? -7.531 -1.102 17.061 1.00 95.06 283 SER A O 1
ATOM 2293 N N . THR A 1 284 ? -9.005 0.445 17.746 1.00 97.44 284 THR A N 1
ATOM 2294 C CA . THR A 1 284 ? -9.798 0.448 16.508 1.00 97.44 284 THR A CA 1
ATOM 2295 C C . THR A 1 284 ? -8.962 0.852 15.293 1.00 97.44 284 THR A C 1
ATOM 2297 O O . THR A 1 284 ? -9.042 0.209 14.249 1.00 97.44 284 THR A O 1
ATOM 2300 N N . LEU A 1 285 ? -8.104 1.874 15.416 1.00 97.75 285 LEU A N 1
ATOM 2301 C CA . LEU A 1 285 ? -7.182 2.265 14.342 1.00 97.75 285 LEU A CA 1
ATOM 2302 C C . LEU A 1 285 ? -6.184 1.154 14.013 1.00 97.75 285 LEU A C 1
ATOM 2304 O O . LEU A 1 285 ? -5.880 0.932 12.842 1.00 97.75 285 LEU A O 1
ATOM 2308 N N . LYS A 1 286 ? -5.677 0.447 15.029 1.00 96.69 286 LYS A N 1
ATOM 2309 C CA . LYS A 1 286 ? -4.781 -0.694 14.825 1.00 96.69 286 LYS A CA 1
ATOM 2310 C C . LYS A 1 286 ? -5.490 -1.815 14.065 1.00 96.69 286 LYS A C 1
ATOM 2312 O O . LYS A 1 286 ? -4.923 -2.341 13.112 1.00 96.69 286 LYS A O 1
ATOM 2317 N N . ASP A 1 287 ? -6.720 -2.148 14.441 1.00 95.56 287 ASP A N 1
ATOM 2318 C CA . ASP A 1 287 ? -7.504 -3.188 13.771 1.00 95.56 287 ASP A CA 1
ATOM 2319 C C . ASP A 1 287 ? -7.840 -2.804 12.327 1.00 95.56 287 ASP A C 1
ATOM 2321 O O . ASP A 1 287 ? -7.653 -3.610 11.412 1.00 95.56 287 ASP A O 1
ATOM 2325 N N . LEU A 1 288 ? -8.242 -1.552 12.098 1.00 95.81 288 LEU A N 1
ATOM 2326 C CA . LEU A 1 288 ? -8.523 -1.025 10.764 1.00 95.81 288 LEU A CA 1
ATOM 2327 C C . LEU A 1 288 ? -7.269 -1.022 9.877 1.00 95.81 288 LEU A C 1
ATOM 2329 O O . LEU A 1 288 ? -7.333 -1.432 8.717 1.00 95.81 288 LEU A O 1
ATOM 2333 N N . LYS A 1 289 ? -6.112 -0.641 10.435 1.00 94.81 289 LYS A N 1
ATOM 2334 C CA . LYS A 1 289 ? -4.818 -0.707 9.745 1.00 94.81 289 LYS A CA 1
ATOM 2335 C C . LYS A 1 289 ? -4.448 -2.144 9.381 1.00 94.81 289 LYS A C 1
ATOM 2337 O O . LYS A 1 289 ? -4.135 -2.402 8.226 1.00 94.81 289 LYS A O 1
ATOM 2342 N N . ASN A 1 290 ? -4.572 -3.087 10.314 1.00 92.88 290 ASN A N 1
ATOM 2343 C CA . ASN A 1 290 ? -4.301 -4.504 10.053 1.00 92.88 290 ASN A CA 1
ATOM 2344 C C . ASN A 1 290 ? -5.229 -5.076 8.967 1.00 92.88 290 ASN A C 1
ATOM 2346 O O . ASN A 1 290 ? -4.802 -5.883 8.141 1.00 92.88 290 ASN A O 1
ATOM 2350 N N . LYS A 1 291 ? -6.509 -4.676 8.955 1.00 92.44 291 LYS A N 1
ATOM 2351 C CA . LYS A 1 291 ? -7.454 -5.061 7.897 1.00 92.44 291 LYS A CA 1
ATOM 2352 C C . LYS A 1 291 ? -7.032 -4.488 6.543 1.00 92.44 291 LYS A C 1
ATOM 2354 O O . LYS A 1 291 ? -7.020 -5.231 5.566 1.00 92.44 291 LYS A O 1
ATOM 2359 N N . LYS A 1 292 ? -6.655 -3.205 6.482 1.00 92.19 292 LYS A N 1
ATOM 2360 C CA . LYS A 1 292 ? -6.159 -2.564 5.255 1.00 92.19 292 LYS A CA 1
ATOM 2361 C C . LYS A 1 292 ? -4.875 -3.227 4.750 1.00 92.19 292 LYS A C 1
ATOM 2363 O O . LYS A 1 292 ? -4.781 -3.508 3.566 1.00 92.19 292 LYS A O 1
ATOM 2368 N N . GLU A 1 293 ? -3.917 -3.537 5.619 1.00 89.38 293 GLU A N 1
ATOM 2369 C CA . GLU A 1 293 ? -2.672 -4.216 5.226 1.00 89.38 293 GLU A CA 1
ATOM 2370 C C . GLU A 1 293 ? -2.942 -5.583 4.580 1.00 89.38 293 GLU A C 1
ATOM 2372 O O . GLU A 1 293 ? -2.362 -5.897 3.544 1.00 89.38 293 GLU A O 1
ATOM 2377 N N . LYS A 1 294 ? -3.891 -6.362 5.122 1.00 85.75 294 LYS A N 1
ATOM 2378 C CA . LYS A 1 294 ? -4.334 -7.626 4.505 1.00 85.75 294 LYS A CA 1
ATOM 2379 C C . LYS A 1 294 ? -4.958 -7.434 3.125 1.00 85.75 294 LYS A C 1
ATOM 2381 O O . LYS A 1 294 ? -4.924 -8.353 2.318 1.00 85.75 294 LYS A O 1
ATOM 2386 N N . TRP A 1 295 ? -5.531 -6.267 2.851 1.00 85.06 295 TRP A N 1
ATOM 2387 C CA . TRP A 1 295 ? -6.136 -5.959 1.559 1.00 85.06 295 TRP A CA 1
ATOM 2388 C C . TRP A 1 295 ? -5.087 -5.839 0.438 1.00 85.06 295 TRP A C 1
ATOM 2390 O O . TRP A 1 295 ? -5.407 -6.110 -0.713 1.00 85.06 295 TRP A O 1
ATOM 2400 N N . PHE A 1 296 ? -3.829 -5.517 0.766 1.00 82.38 296 PHE A N 1
ATOM 2401 C CA . PHE A 1 296 ? -2.703 -5.534 -0.181 1.00 82.38 296 PHE A CA 1
ATOM 2402 C C . PHE A 1 296 ? -2.096 -6.926 -0.405 1.00 82.38 296 PHE A C 1
ATOM 2404 O O . PHE A 1 296 ? -1.213 -7.086 -1.246 1.00 82.38 296 PHE A O 1
ATOM 2411 N N . ASP A 1 297 ? -2.496 -7.925 0.379 1.00 85.69 297 ASP A N 1
ATOM 2412 C CA . ASP A 1 297 ? -1.957 -9.273 0.270 1.00 85.69 297 ASP A CA 1
ATOM 2413 C C . ASP A 1 297 ? -2.663 -10.033 -0.861 1.00 85.69 297 ASP A C 1
ATOM 2415 O O . ASP A 1 297 ? -3.893 -10.134 -0.903 1.00 85.69 297 ASP A O 1
ATOM 2419 N N . ASN A 1 298 ? -1.879 -10.621 -1.767 1.00 87.94 298 ASN A N 1
ATOM 2420 C CA . ASN A 1 298 ? -2.406 -11.385 -2.897 1.00 87.94 298 ASN A CA 1
ATOM 2421 C C . ASN A 1 298 ? -3.213 -12.613 -2.459 1.00 87.94 298 ASN A C 1
ATOM 2423 O O . ASN A 1 298 ? -4.036 -13.105 -3.222 1.00 87.94 298 ASN A O 1
ATOM 2427 N N . SER A 1 299 ? -3.017 -13.112 -1.237 1.00 88.50 299 SER A N 1
ATOM 2428 C CA . SER A 1 299 ? -3.826 -14.199 -0.679 1.00 88.50 299 SER A CA 1
ATOM 2429 C C . SER A 1 299 ? -5.293 -13.826 -0.451 1.00 88.50 299 SER A C 1
ATOM 2431 O O . SER A 1 299 ? -6.116 -14.728 -0.323 1.00 88.50 299 SER A O 1
ATOM 2433 N N . MET A 1 300 ? -5.626 -12.532 -0.414 1.00 91.00 300 MET A N 1
ATOM 2434 C CA . MET A 1 300 ? -6.991 -12.037 -0.201 1.00 91.00 300 MET A CA 1
ATOM 2435 C C . MET A 1 300 ? -7.683 -11.604 -1.497 1.00 91.00 300 MET A C 1
ATOM 2437 O O . MET A 1 300 ? -8.853 -11.210 -1.460 1.00 91.00 300 MET A O 1
ATOM 2441 N N . MET A 1 301 ? -6.978 -11.647 -2.631 1.00 93.12 301 MET A N 1
ATOM 2442 C CA . MET A 1 301 ? -7.432 -11.083 -3.897 1.00 93.12 301 MET A CA 1
ATOM 2443 C C . MET A 1 301 ? -7.289 -12.045 -5.067 1.00 93.12 301 MET A C 1
ATOM 2445 O O . MET A 1 301 ? -6.347 -12.825 -5.167 1.00 93.12 301 MET A O 1
ATOM 2449 N N . ASP A 1 302 ? -8.222 -11.935 -6.004 1.00 95.38 302 ASP A N 1
ATOM 2450 C CA . ASP A 1 302 ? -8.035 -12.409 -7.364 1.00 95.38 302 ASP A CA 1
ATOM 2451 C C . ASP A 1 302 ? -7.669 -11.220 -8.251 1.00 95.38 302 ASP A C 1
ATOM 2453 O O . ASP A 1 302 ? -8.393 -10.223 -8.285 1.00 95.38 302 ASP A O 1
ATOM 2457 N N . TRP A 1 303 ? -6.571 -11.347 -8.989 1.00 97.06 303 TRP A N 1
ATOM 2458 C CA . TRP A 1 303 ? -6.105 -10.321 -9.913 1.00 97.06 303 TRP A CA 1
ATOM 2459 C C . TRP A 1 303 ? -6.556 -10.613 -11.337 1.00 97.06 303 TRP A C 1
ATOM 2461 O O . TRP A 1 303 ? -6.510 -11.760 -11.785 1.00 97.06 303 TRP A O 1
ATOM 2471 N N . TYR A 1 304 ? -6.967 -9.568 -12.047 1.00 97.69 304 TYR A N 1
ATOM 2472 C CA . TYR A 1 304 ? -7.455 -9.652 -13.415 1.00 97.69 304 TYR A CA 1
ATOM 2473 C C . TYR A 1 304 ? -6.809 -8.582 -14.293 1.00 97.69 304 TYR A C 1
ATOM 2475 O O . TYR A 1 304 ? -6.744 -7.417 -13.903 1.00 97.69 304 TYR A O 1
ATOM 2483 N N . SER A 1 305 ? -6.356 -8.973 -15.477 1.00 95.88 305 SER A N 1
ATOM 2484 C CA . SER A 1 305 ? -5.809 -8.085 -16.502 1.00 95.88 305 SER A CA 1
ATOM 2485 C C . SER A 1 305 ? -6.838 -7.833 -17.610 1.00 95.88 305 SER A C 1
ATOM 2487 O O . SER A 1 305 ? -8.054 -7.902 -17.377 1.00 95.88 305 SER A O 1
ATOM 2489 N N . ILE A 1 306 ? -6.363 -7.489 -18.807 1.00 94.94 306 ILE A N 1
ATOM 2490 C CA . ILE A 1 306 ? -7.177 -7.166 -19.974 1.00 94.94 306 ILE A CA 1
ATOM 2491 C C . ILE A 1 306 ? -8.286 -8.201 -20.215 1.00 94.94 306 ILE A C 1
ATOM 2493 O O . ILE A 1 306 ? -8.112 -9.413 -20.054 1.00 94.94 306 ILE A O 1
ATOM 2497 N N . SER A 1 307 ? -9.472 -7.708 -20.573 1.00 93.19 307 SER A N 1
ATOM 2498 C CA . SER A 1 307 ? -10.684 -8.499 -20.820 1.00 93.19 307 SER A CA 1
ATOM 2499 C C . SER A 1 307 ? -11.114 -9.405 -19.652 1.00 93.19 307 SER A C 1
ATOM 2501 O O . SER A 1 307 ? -11.882 -10.350 -19.841 1.00 93.19 307 SER A O 1
ATOM 2503 N N . GLY A 1 308 ? -10.645 -9.129 -18.430 1.00 93.19 308 GLY A N 1
ATOM 2504 C CA . GLY A 1 308 ? -10.943 -9.934 -17.246 1.00 93.19 308 GLY A CA 1
ATOM 2505 C C . GLY A 1 308 ? -10.179 -11.261 -17.189 1.00 93.19 308 GLY A C 1
ATOM 2506 O O . GLY A 1 308 ? -10.660 -12.212 -16.569 1.00 93.19 308 GLY A O 1
ATOM 2507 N N . HIS A 1 309 ? -9.013 -11.361 -17.834 1.00 96.00 309 HIS A N 1
ATOM 2508 C CA . HIS A 1 309 ? -8.156 -12.539 -17.719 1.00 96.00 309 HIS A CA 1
ATOM 2509 C C . HIS A 1 309 ? -7.591 -12.660 -16.299 1.00 96.00 309 HIS A C 1
ATOM 2511 O O . HIS A 1 309 ? -6.970 -11.729 -15.797 1.00 96.00 309 HIS A O 1
ATOM 2517 N N . LYS A 1 310 ? -7.802 -13.804 -15.638 1.00 96.50 310 LYS A N 1
ATOM 2518 C CA . LYS A 1 310 ? -7.321 -14.025 -14.269 1.00 96.50 310 LYS A CA 1
ATOM 2519 C C . LYS A 1 310 ? -5.816 -14.291 -14.256 1.00 96.50 310 LYS A C 1
ATOM 2521 O O . LYS A 1 310 ? -5.350 -15.245 -14.872 1.00 96.50 310 LYS A O 1
ATOM 2526 N N . GLU A 1 311 ? -5.085 -13.497 -13.486 1.00 96.00 311 GLU A N 1
ATOM 2527 C CA . GLU A 1 311 ? -3.650 -13.654 -13.282 1.00 96.00 311 GLU A CA 1
ATOM 2528 C C . GLU A 1 311 ? -3.340 -14.670 -12.186 1.00 96.00 311 GLU A C 1
ATOM 2530 O O . GLU A 1 311 ? -4.057 -14.803 -11.191 1.00 96.00 311 GLU A O 1
ATOM 2535 N N . THR A 1 312 ? -2.231 -15.387 -12.362 1.00 93.94 312 THR A N 1
ATOM 2536 C CA . THR A 1 312 ? -1.705 -16.291 -11.336 1.00 93.94 312 THR A CA 1
ATOM 2537 C C . THR A 1 312 ? -0.584 -15.592 -10.592 1.00 93.94 312 THR A C 1
ATOM 2539 O O . THR A 1 312 ? 0.439 -15.263 -11.187 1.00 93.94 312 THR A O 1
ATOM 2542 N N . VAL A 1 313 ? -0.771 -15.404 -9.288 1.00 92.81 313 VAL A N 1
ATOM 2543 C CA . VAL A 1 313 ? 0.208 -14.759 -8.414 1.00 92.81 313 VAL A CA 1
ATOM 2544 C C . VAL A 1 313 ? 0.515 -15.611 -7.194 1.00 92.81 313 VAL A C 1
ATOM 2546 O O . VAL A 1 313 ? -0.302 -16.402 -6.720 1.00 92.81 313 VAL A O 1
ATOM 2549 N N . LYS A 1 314 ? 1.719 -15.433 -6.669 1.00 89.94 314 LYS A N 1
ATOM 2550 C CA . LYS A 1 314 ? 2.121 -15.882 -5.341 1.00 89.94 314 LYS A CA 1
ATOM 2551 C C . LYS A 1 314 ? 1.517 -14.970 -4.279 1.00 89.94 314 LYS A C 1
ATOM 2553 O O . LYS A 1 314 ? 1.074 -13.860 -4.554 1.00 89.94 314 LYS A O 1
ATOM 2558 N N . THR A 1 315 ? 1.572 -15.430 -3.034 1.00 81.25 315 THR A N 1
ATOM 2559 C CA . THR A 1 315 ? 1.002 -14.726 -1.878 1.00 81.25 315 THR A CA 1
ATOM 2560 C C . THR A 1 315 ? 1.668 -13.381 -1.579 1.00 81.25 315 THR A C 1
ATOM 2562 O O . THR A 1 315 ? 1.041 -12.511 -0.993 1.00 81.25 315 THR A O 1
ATOM 2565 N N . HIS A 1 316 ? 2.919 -13.161 -1.988 1.00 85.44 316 HIS A N 1
ATOM 2566 C CA . HIS A 1 316 ? 3.618 -11.913 -1.680 1.00 85.44 316 HIS A CA 1
ATOM 2567 C C . HIS A 1 316 ? 3.042 -10.719 -2.463 1.00 85.44 316 HIS A C 1
ATOM 2569 O O . HIS A 1 316 ? 2.898 -10.809 -3.679 1.00 85.44 316 HIS A O 1
ATOM 2575 N N . LYS A 1 317 ? 2.778 -9.590 -1.782 1.00 84.88 317 LYS A N 1
ATOM 2576 C CA . LYS A 1 317 ? 2.061 -8.411 -2.319 1.00 84.88 317 LYS A CA 1
ATOM 2577 C C . LYS A 1 317 ? 2.569 -7.888 -3.667 1.00 84.88 317 LYS A C 1
ATOM 2579 O O . LYS A 1 317 ? 1.787 -7.457 -4.502 1.00 84.88 317 LYS A O 1
ATOM 2584 N N . ASP A 1 318 ? 3.877 -7.936 -3.902 1.00 87.19 318 ASP A N 1
ATOM 2585 C CA . ASP A 1 318 ? 4.495 -7.376 -5.110 1.00 87.19 318 ASP A CA 1
ATOM 2586 C C . ASP A 1 318 ? 4.454 -8.303 -6.335 1.00 87.19 318 ASP A C 1
ATOM 2588 O O . ASP A 1 318 ? 4.839 -7.894 -7.432 1.00 87.19 318 ASP A O 1
ATOM 2592 N N . ASP A 1 319 ? 3.991 -9.547 -6.186 1.00 93.25 319 ASP A N 1
ATOM 2593 C CA . ASP A 1 319 ? 4.081 -10.541 -7.255 1.00 93.25 319 ASP A CA 1
ATOM 2594 C C . ASP A 1 319 ? 3.259 -10.137 -8.483 1.00 93.25 319 ASP A C 1
ATOM 2596 O O . ASP A 1 319 ? 3.731 -10.300 -9.606 1.00 93.25 319 ASP A O 1
ATOM 2600 N N . ILE A 1 320 ? 2.099 -9.496 -8.287 1.00 95.06 320 ILE A N 1
ATOM 2601 C CA . ILE A 1 320 ? 1.297 -9.002 -9.408 1.00 95.06 320 ILE A CA 1
ATOM 2602 C C . ILE A 1 320 ? 2.035 -7.928 -10.215 1.00 95.06 320 ILE A C 1
ATOM 2604 O O . ILE A 1 320 ? 1.995 -7.959 -11.442 1.00 95.06 320 ILE A O 1
ATOM 2608 N N . ALA A 1 321 ? 2.781 -7.030 -9.560 1.00 95.69 321 ALA A N 1
ATOM 2609 C CA . ALA A 1 321 ? 3.597 -6.051 -10.272 1.00 95.69 321 ALA A CA 1
ATOM 2610 C C . ALA A 1 321 ? 4.686 -6.743 -11.094 1.00 95.69 321 ALA A C 1
ATOM 2612 O O . ALA A 1 321 ? 4.914 -6.366 -12.237 1.00 95.69 321 ALA A O 1
ATOM 2613 N N . ASN A 1 322 ? 5.308 -7.800 -10.564 1.00 95.94 322 ASN A N 1
ATOM 2614 C CA . ASN A 1 322 ? 6.271 -8.585 -11.334 1.00 95.94 322 ASN A CA 1
ATOM 2615 C C . ASN A 1 322 ? 5.631 -9.228 -12.572 1.00 95.94 322 ASN A C 1
ATOM 2617 O O . ASN A 1 322 ? 6.218 -9.156 -13.644 1.00 95.94 322 ASN A O 1
ATOM 2621 N N . VAL A 1 323 ? 4.440 -9.824 -12.443 1.00 95.81 323 VAL A N 1
ATOM 2622 C CA . VAL A 1 323 ? 3.727 -10.457 -13.566 1.00 95.81 323 VAL A CA 1
ATOM 2623 C C . VAL A 1 323 ? 3.386 -9.441 -14.654 1.00 95.81 323 VAL A C 1
ATOM 2625 O O . VAL A 1 323 ? 3.668 -9.680 -15.825 1.00 95.81 323 VAL A O 1
ATOM 2628 N N . ILE A 1 324 ? 2.798 -8.306 -14.276 1.00 96.12 324 ILE A N 1
ATOM 2629 C CA . ILE A 1 324 ? 2.331 -7.299 -15.234 1.00 96.12 324 ILE A CA 1
ATOM 2630 C C . ILE A 1 324 ? 3.505 -6.593 -15.913 1.00 96.12 324 ILE A C 1
ATOM 2632 O O . ILE A 1 324 ? 3.525 -6.479 -17.135 1.00 96.12 324 ILE A O 1
ATOM 2636 N N . ILE A 1 325 ? 4.523 -6.185 -15.151 1.00 96.38 325 ILE A N 1
ATOM 2637 C CA . ILE A 1 325 ? 5.707 -5.543 -15.731 1.00 96.38 325 ILE A CA 1
ATOM 2638 C C . ILE A 1 325 ? 6.469 -6.509 -16.643 1.00 96.38 325 ILE A C 1
ATOM 2640 O O . ILE A 1 325 ? 6.905 -6.093 -17.711 1.00 96.38 325 ILE A O 1
ATOM 2644 N N . GLU A 1 326 ? 6.589 -7.791 -16.287 1.00 95.31 326 GLU A N 1
ATOM 2645 C CA . GLU A 1 326 ? 7.203 -8.791 -17.170 1.00 95.31 326 GLU A CA 1
ATOM 2646 C C . GLU A 1 326 ? 6.439 -8.901 -18.498 1.00 95.31 326 GLU A C 1
ATOM 2648 O O . GLU A 1 326 ? 7.063 -8.867 -19.556 1.00 95.31 326 GLU A O 1
ATOM 2653 N N . LYS A 1 327 ? 5.100 -8.955 -18.464 1.00 94.56 327 LYS A N 1
ATOM 2654 C CA . LYS A 1 327 ? 4.271 -9.016 -19.680 1.00 94.56 327 LYS A CA 1
ATOM 2655 C C . LYS A 1 327 ? 4.455 -7.805 -20.591 1.00 94.56 327 LYS A C 1
ATOM 2657 O O . LYS A 1 327 ? 4.486 -7.972 -21.804 1.00 94.56 327 LYS A O 1
ATOM 2662 N N . ILE A 1 328 ? 4.566 -6.609 -20.015 1.00 92.62 328 ILE A N 1
ATOM 2663 C CA . ILE A 1 328 ? 4.645 -5.364 -20.789 1.00 92.62 328 ILE A CA 1
ATOM 2664 C C . ILE A 1 328 ? 6.076 -5.099 -21.273 1.00 92.62 328 ILE A C 1
ATOM 2666 O O . ILE A 1 328 ? 6.265 -4.655 -22.400 1.00 92.62 328 ILE A O 1
ATOM 2670 N N . TYR A 1 329 ? 7.089 -5.357 -20.440 1.00 93.31 329 TYR A N 1
ATOM 2671 C CA . TYR A 1 329 ? 8.446 -4.835 -20.646 1.00 93.31 329 TYR A CA 1
ATOM 2672 C C . TYR A 1 329 ? 9.532 -5.886 -20.888 1.00 93.31 329 TYR A C 1
ATOM 2674 O O . TYR A 1 329 ? 10.645 -5.491 -21.243 1.00 93.31 329 TYR A O 1
ATOM 2682 N N . ASN A 1 330 ? 9.272 -7.194 -20.746 1.00 92.81 330 ASN A N 1
ATOM 2683 C CA . ASN A 1 330 ? 10.331 -8.205 -20.900 1.00 92.81 330 ASN A CA 1
ATOM 2684 C C . ASN A 1 330 ? 11.068 -8.099 -22.245 1.00 92.81 330 ASN A C 1
ATOM 2686 O O . ASN A 1 330 ? 12.291 -8.248 -22.287 1.00 92.81 330 ASN A O 1
ATOM 2690 N N . ASP A 1 331 ? 10.346 -7.801 -23.322 1.00 91.31 331 ASP A N 1
ATOM 2691 C CA . ASP A 1 331 ? 10.927 -7.733 -24.664 1.00 91.31 331 ASP A CA 1
ATOM 2692 C C . ASP A 1 331 ? 11.589 -6.379 -24.967 1.00 91.31 331 ASP A C 1
ATOM 2694 O O . ASP A 1 331 ? 12.374 -6.285 -25.905 1.00 91.31 331 ASP A O 1
ATOM 2698 N N . TYR A 1 332 ? 11.365 -5.364 -24.126 1.00 90.81 332 TYR A N 1
ATOM 2699 C CA . TYR A 1 332 ? 11.853 -3.993 -24.328 1.00 90.81 332 TYR A CA 1
ATOM 2700 C C . TYR A 1 332 ? 12.946 -3.567 -23.339 1.00 90.81 332 TYR A C 1
ATOM 2702 O O . TYR A 1 332 ? 13.604 -2.545 -23.544 1.00 90.81 332 TYR A O 1
ATOM 2710 N N . ARG A 1 333 ? 13.171 -4.326 -22.261 1.00 93.50 333 ARG A N 1
ATOM 2711 C CA . ARG A 1 333 ? 14.133 -3.954 -21.214 1.00 93.50 333 ARG A CA 1
ATOM 2712 C C . ARG A 1 333 ? 15.587 -4.095 -21.650 1.00 93.50 333 ARG A C 1
ATOM 2714 O O . ARG A 1 333 ? 15.959 -5.017 -22.378 1.00 93.50 333 ARG A O 1
ATOM 2721 N N . ASN A 1 334 ? 16.433 -3.242 -21.083 1.00 94.38 334 ASN A N 1
ATOM 2722 C CA . ASN A 1 334 ? 17.878 -3.410 -21.176 1.00 94.38 334 ASN A CA 1
ATOM 2723 C C . ASN A 1 334 ? 18.308 -4.683 -20.431 1.00 94.38 334 ASN A C 1
ATOM 2725 O O . ASN A 1 334 ? 17.857 -4.929 -19.313 1.00 94.38 334 ASN A O 1
ATOM 2729 N N . ARG A 1 335 ? 19.207 -5.481 -21.022 1.00 94.44 335 ARG A N 1
ATOM 2730 C CA . ARG A 1 335 ? 19.686 -6.760 -20.452 1.00 94.44 335 ARG A CA 1
ATOM 2731 C C . ARG A 1 335 ? 21.099 -6.694 -19.868 1.00 94.44 335 ARG A C 1
ATOM 2733 O O . ARG A 1 335 ? 21.804 -7.700 -19.822 1.00 94.44 335 ARG A O 1
ATOM 2740 N N . PHE A 1 336 ? 21.505 -5.518 -19.401 1.00 94.75 336 PHE A N 1
ATOM 2741 C CA . PHE A 1 336 ? 22.749 -5.302 -18.662 1.00 94.75 336 PHE A CA 1
ATOM 2742 C C . PHE A 1 336 ? 22.472 -4.490 -17.399 1.00 94.75 336 PHE A C 1
ATOM 2744 O O . PHE A 1 336 ? 21.580 -3.643 -17.373 1.00 94.75 336 PHE A O 1
ATOM 2751 N N . THR A 1 337 ? 23.236 -4.736 -16.340 1.00 93.81 337 THR A N 1
ATOM 2752 C CA . THR A 1 337 ? 23.032 -4.077 -15.046 1.00 93.81 337 THR A CA 1
ATOM 2753 C C . THR A 1 337 ? 23.786 -2.755 -14.985 1.00 93.81 337 THR A C 1
ATOM 2755 O O . THR A 1 337 ? 24.990 -2.707 -15.226 1.00 93.81 337 THR A O 1
ATOM 2758 N N . HIS A 1 338 ? 23.107 -1.686 -14.572 1.00 93.62 338 HIS A N 1
ATOM 2759 C CA . HIS A 1 338 ? 23.735 -0.390 -14.322 1.00 93.62 338 HIS A CA 1
ATOM 2760 C C . HIS A 1 338 ? 23.112 0.300 -13.110 1.00 93.62 338 HIS A C 1
ATOM 2762 O O . HIS A 1 338 ? 21.938 0.093 -12.830 1.00 93.62 338 HIS A O 1
ATOM 2768 N N . THR A 1 339 ? 23.866 1.140 -12.393 1.00 90.31 339 THR A N 1
ATOM 2769 C CA . THR A 1 339 ? 23.434 1.739 -11.113 1.00 90.31 339 THR A CA 1
ATOM 2770 C C . THR A 1 339 ? 22.185 2.619 -11.213 1.00 90.31 339 THR A C 1
ATOM 2772 O O . THR A 1 339 ? 21.382 2.668 -10.276 1.00 90.31 339 THR A O 1
ATOM 2775 N N . ASP A 1 340 ? 22.041 3.304 -12.341 1.00 89.94 340 ASP A N 1
ATOM 2776 C CA . ASP A 1 340 ? 21.067 4.372 -12.580 1.00 89.94 340 ASP A CA 1
ATOM 2777 C C . ASP A 1 340 ? 20.564 4.451 -14.030 1.00 89.94 340 ASP A C 1
ATOM 2779 O O . ASP A 1 340 ? 19.583 5.135 -14.274 1.00 89.94 340 ASP A O 1
ATOM 2783 N N . PHE A 1 341 ? 21.175 3.745 -14.989 1.00 91.38 341 PHE A N 1
ATOM 2784 C CA . PHE A 1 341 ? 20.822 3.902 -16.416 1.00 91.38 341 PHE A CA 1
ATOM 2785 C C . PHE A 1 341 ? 19.469 3.267 -16.741 1.00 91.38 341 PHE A C 1
ATOM 2787 O O . PHE A 1 341 ? 18.713 3.791 -17.548 1.00 91.38 341 PHE A O 1
ATOM 2794 N N . ASN A 1 342 ? 19.144 2.168 -16.059 1.00 93.19 342 ASN A N 1
ATOM 2795 C CA . ASN A 1 342 ? 17.882 1.458 -16.242 1.00 93.19 342 ASN A CA 1
ATOM 2796 C C . ASN A 1 342 ? 16.766 1.978 -15.320 1.00 93.19 342 ASN A C 1
ATOM 2798 O O . ASN A 1 342 ? 15.703 1.371 -15.245 1.00 93.19 342 ASN A O 1
ATOM 2802 N N . LYS A 1 343 ? 17.006 3.067 -14.580 1.00 93.00 343 LYS A N 1
ATOM 2803 C CA . LYS A 1 343 ? 16.047 3.607 -13.615 1.00 93.00 343 LYS A CA 1
ATOM 2804 C C . LYS A 1 343 ? 15.288 4.789 -14.200 1.00 93.00 343 LYS A C 1
ATOM 2806 O O . LYS A 1 343 ? 15.897 5.733 -14.695 1.00 93.00 343 LYS A O 1
ATOM 2811 N N . SER A 1 344 ? 13.964 4.749 -14.112 1.00 90.12 344 SER A N 1
ATOM 2812 C CA . SER A 1 344 ? 13.053 5.760 -14.658 1.00 90.12 344 SER A CA 1
ATOM 2813 C C . SER A 1 344 ? 12.500 6.710 -13.590 1.00 90.12 344 SER A C 1
ATOM 2815 O O . SER A 1 344 ? 12.002 7.782 -13.937 1.00 90.12 344 SER A O 1
ATOM 2817 N N . HIS A 1 345 ? 12.610 6.357 -12.304 1.00 91.25 345 HIS A N 1
ATOM 2818 C CA . HIS A 1 345 ? 11.976 7.080 -11.194 1.00 91.25 345 HIS A CA 1
ATOM 2819 C C . HIS A 1 345 ? 12.966 7.721 -10.219 1.00 91.25 345 HIS A C 1
ATOM 2821 O O . HIS A 1 345 ? 12.590 8.198 -9.145 1.00 91.25 345 HIS A O 1
ATOM 2827 N N . ILE A 1 346 ? 14.249 7.759 -10.577 1.00 85.00 346 ILE A N 1
ATOM 2828 C CA . ILE A 1 346 ? 15.279 8.378 -9.745 1.00 85.00 346 ILE A CA 1
ATOM 2829 C C . ILE A 1 346 ? 15.235 9.902 -9.820 1.00 85.00 346 ILE A C 1
ATOM 2831 O O . ILE A 1 346 ? 15.084 10.503 -10.882 1.00 85.00 346 ILE A O 1
ATOM 2835 N N . ASN A 1 347 ? 15.470 10.540 -8.675 1.00 82.56 347 ASN A N 1
ATOM 2836 C CA . ASN A 1 347 ? 15.809 11.953 -8.654 1.00 82.56 347 ASN A CA 1
ATOM 2837 C C . ASN A 1 347 ? 17.294 12.114 -9.019 1.00 82.56 347 ASN A C 1
ATOM 2839 O O . ASN A 1 347 ? 18.178 11.683 -8.271 1.00 82.56 347 ASN A O 1
ATOM 2843 N N . LEU A 1 348 ? 17.575 12.709 -10.178 1.00 81.31 348 LEU A N 1
ATOM 2844 C CA . LEU A 1 348 ? 18.941 12.921 -10.650 1.00 81.31 348 LEU A CA 1
ATOM 2845 C C . LEU A 1 348 ? 19.621 13.996 -9.798 1.00 81.31 348 LEU A C 1
ATOM 2847 O O . LEU A 1 348 ? 19.370 15.192 -9.953 1.00 81.31 348 LEU A O 1
ATOM 2851 N N . SER A 1 349 ? 20.523 13.577 -8.908 1.00 86.81 349 SER A N 1
ATOM 2852 C CA . SER A 1 349 ? 21.335 14.525 -8.143 1.00 86.81 349 SER A CA 1
ATOM 2853 C C . SER A 1 349 ? 22.184 15.398 -9.083 1.00 86.81 349 SER A C 1
ATOM 2855 O O . SER A 1 349 ? 22.552 14.945 -10.174 1.00 86.81 349 SER A O 1
ATOM 2857 N N . PRO A 1 350 ? 22.579 16.620 -8.672 1.00 90.06 350 PRO A N 1
ATOM 2858 C CA . PRO A 1 350 ? 23.441 17.480 -9.488 1.00 90.06 350 PRO A CA 1
ATOM 2859 C C . PRO A 1 350 ? 24.726 16.777 -9.945 1.00 90.06 350 PRO A C 1
ATOM 2861 O O . PRO A 1 350 ? 25.204 16.984 -11.059 1.00 90.06 350 PRO A O 1
ATOM 2864 N N . THR A 1 351 ? 25.263 15.891 -9.103 1.00 89.00 351 THR A N 1
ATOM 2865 C CA . THR A 1 351 ? 26.434 15.077 -9.423 1.00 89.00 351 THR A CA 1
ATOM 2866 C C . THR A 1 351 ? 26.139 14.062 -10.521 1.00 89.00 351 THR A C 1
ATOM 2868 O O . THR A 1 351 ? 26.909 13.994 -11.474 1.00 89.00 351 THR A O 1
ATOM 2871 N N . ILE A 1 352 ? 25.044 13.298 -10.423 1.00 87.62 352 ILE A N 1
ATOM 2872 C CA . ILE A 1 352 ? 24.660 12.319 -11.454 1.00 87.62 352 ILE A CA 1
ATOM 2873 C C . ILE A 1 352 ? 24.400 13.036 -12.778 1.00 87.62 352 ILE A C 1
ATOM 2875 O O . ILE A 1 352 ? 24.923 12.610 -13.807 1.00 87.62 352 ILE A O 1
ATOM 2879 N N . LYS A 1 353 ? 23.678 14.162 -12.736 1.00 90.25 353 LYS A N 1
ATOM 2880 C CA . LYS A 1 353 ? 23.386 14.982 -13.913 1.00 90.25 353 LYS A CA 1
ATOM 2881 C C . LYS A 1 353 ? 24.662 15.456 -14.606 1.00 90.25 353 LYS A C 1
ATOM 2883 O O . LYS A 1 353 ? 24.819 15.229 -15.794 1.00 90.25 353 LYS A O 1
ATOM 2888 N N . ARG A 1 354 ? 25.630 16.001 -13.860 1.00 93.50 354 ARG A N 1
ATOM 2889 C CA . ARG A 1 354 ? 26.926 16.428 -14.418 1.00 93.50 354 ARG A CA 1
ATOM 2890 C C . ARG A 1 354 ? 27.670 15.287 -15.125 1.00 93.50 354 ARG A C 1
ATOM 2892 O O . ARG A 1 354 ? 28.279 15.509 -16.165 1.00 93.50 354 ARG A O 1
ATOM 2899 N N . VAL A 1 355 ? 27.654 14.087 -14.542 1.00 93.25 355 VAL A N 1
ATOM 2900 C CA . VAL A 1 355 ? 28.311 12.894 -15.107 1.00 93.25 355 VAL A CA 1
ATOM 2901 C C . VAL A 1 355 ? 27.580 12.406 -16.359 1.00 93.25 355 VAL A C 1
ATOM 2903 O O . VAL A 1 355 ? 28.215 11.965 -17.312 1.00 93.25 355 VAL A O 1
ATOM 2906 N N . PHE A 1 356 ? 26.254 12.508 -16.378 1.00 91.12 356 PHE A N 1
ATOM 2907 C CA . PHE A 1 356 ? 25.435 12.177 -17.540 1.00 91.12 356 PHE A CA 1
ATOM 2908 C C . PHE A 1 356 ? 25.642 13.185 -18.681 1.00 91.12 356 PHE A C 1
ATOM 2910 O O . PHE A 1 356 ? 25.924 12.782 -19.806 1.00 91.12 356 PHE A O 1
ATOM 2917 N N . ASP A 1 357 ? 25.641 14.485 -18.374 1.00 93.00 357 ASP A N 1
ATOM 2918 C CA . ASP A 1 357 ? 25.908 15.569 -19.327 1.00 93.00 357 ASP A CA 1
ATOM 2919 C C . ASP A 1 357 ? 27.302 15.443 -19.967 1.00 93.00 357 ASP A C 1
ATOM 2921 O O . ASP A 1 357 ? 27.479 15.761 -21.140 1.00 93.00 357 ASP A O 1
ATOM 2925 N N . GLU A 1 358 ? 28.305 14.972 -19.218 1.00 94.31 358 GLU A N 1
ATOM 2926 C CA . GLU A 1 358 ? 29.639 14.671 -19.755 1.00 94.31 358 GLU A CA 1
ATOM 2927 C C . GLU A 1 358 ? 29.580 13.586 -20.842 1.00 94.31 358 GLU A C 1
ATOM 2929 O O . GLU A 1 358 ? 30.162 13.764 -21.911 1.00 94.31 358 GLU A O 1
ATOM 2934 N N . ALA A 1 359 ? 28.862 12.487 -20.591 1.00 94.19 359 ALA A N 1
ATOM 2935 C CA . ALA A 1 359 ? 28.698 11.407 -21.562 1.00 94.19 359 ALA A CA 1
ATOM 2936 C C . ALA A 1 359 ? 27.909 11.867 -22.799 1.00 94.19 359 ALA A C 1
ATOM 2938 O O . ALA A 1 359 ? 28.316 11.581 -23.924 1.00 94.19 359 ALA A O 1
ATOM 2939 N N . ILE A 1 360 ? 26.828 12.631 -22.596 1.00 92.69 360 ILE A N 1
ATOM 2940 C CA . ILE A 1 360 ? 26.021 13.198 -23.685 1.00 92.69 360 ILE A CA 1
ATOM 2941 C C . ILE A 1 360 ? 26.867 14.101 -24.576 1.00 92.69 360 ILE A C 1
ATOM 2943 O O . ILE A 1 360 ? 26.812 13.962 -25.792 1.00 92.69 360 ILE A O 1
ATOM 2947 N N . LYS A 1 361 ? 27.668 15.004 -23.999 1.00 93.75 361 LYS A N 1
ATOM 2948 C CA . LYS A 1 361 ? 28.514 15.920 -24.780 1.00 93.75 361 LYS A CA 1
ATOM 2949 C C . LYS A 1 361 ? 29.482 15.180 -25.696 1.00 93.75 361 LYS A C 1
ATOM 2951 O O . LYS A 1 361 ? 29.688 15.627 -26.814 1.00 93.75 361 LYS A O 1
ATOM 2956 N N . ILE A 1 362 ? 30.039 14.059 -25.236 1.00 92.31 362 ILE A N 1
ATOM 2957 C CA . ILE A 1 362 ? 30.921 13.220 -26.055 1.00 92.31 362 ILE A CA 1
ATOM 2958 C C . ILE A 1 362 ? 30.140 12.546 -27.194 1.00 92.31 362 ILE A C 1
ATOM 2960 O O . ILE A 1 362 ? 30.638 12.493 -28.310 1.00 92.31 362 ILE A O 1
ATOM 2964 N N . LEU A 1 363 ? 28.929 12.036 -26.936 1.00 90.38 363 LEU A N 1
ATOM 2965 C CA . LEU A 1 363 ? 28.110 11.372 -27.963 1.00 90.38 363 LEU A CA 1
ATOM 2966 C C . LEU A 1 363 ? 27.489 12.344 -28.976 1.00 90.38 363 LEU A C 1
ATOM 2968 O O . LEU A 1 363 ? 27.262 11.970 -30.121 1.00 90.38 363 LEU A O 1
ATOM 2972 N N . MET A 1 364 ? 27.185 13.571 -28.554 1.00 88.12 364 MET A N 1
ATOM 2973 C CA . MET A 1 364 ? 26.584 14.604 -29.400 1.00 88.12 364 MET A CA 1
ATOM 2974 C C . MET A 1 364 ? 27.603 15.379 -30.239 1.00 88.12 364 MET A C 1
ATOM 2976 O O . MET A 1 364 ? 27.200 16.163 -31.100 1.00 88.12 364 MET A O 1
ATOM 2980 N N . ASP A 1 365 ? 28.901 15.197 -29.998 1.00 87.56 365 ASP A N 1
ATOM 2981 C CA . ASP A 1 365 ? 29.930 15.776 -30.850 1.00 87.56 365 ASP A CA 1
ATOM 2982 C C . ASP A 1 365 ? 30.046 14.969 -32.148 1.00 87.56 365 ASP A C 1
ATOM 2984 O O . ASP A 1 365 ? 30.729 13.951 -32.222 1.00 87.56 365 ASP A O 1
ATOM 2988 N N . LEU A 1 366 ? 29.340 15.432 -33.179 1.00 84.31 366 LEU A N 1
ATOM 2989 C CA . LEU A 1 366 ? 29.331 14.813 -34.505 1.00 84.31 366 LEU A CA 1
ATOM 2990 C C . LEU A 1 366 ? 30.503 15.274 -35.390 1.00 84.31 366 LEU A C 1
ATOM 2992 O O . LEU A 1 366 ? 30.557 14.902 -36.563 1.00 84.31 366 LEU A O 1
ATOM 2996 N N . SER A 1 367 ? 31.402 16.126 -34.879 1.00 81.69 367 SER A N 1
ATOM 2997 C CA . SER A 1 367 ? 32.515 16.674 -35.665 1.00 81.69 367 SER A CA 1
ATOM 2998 C C . SER A 1 367 ? 33.697 15.709 -35.795 1.00 81.69 367 SER A C 1
ATOM 3000 O O . SER A 1 367 ? 34.436 15.771 -36.780 1.00 81.69 367 SER A O 1
ATOM 3002 N N . GLU A 1 368 ? 33.849 14.784 -34.845 1.00 75.31 368 GLU A N 1
ATOM 3003 C CA . GLU A 1 368 ? 34.917 13.787 -34.798 1.00 75.31 368 GLU A CA 1
ATOM 3004 C C . GLU A 1 368 ? 34.370 12.392 -34.442 1.00 75.31 368 GLU A C 1
ATOM 3006 O O . GLU A 1 368 ? 33.234 12.223 -34.006 1.00 75.31 368 GLU A O 1
ATOM 3011 N N . SER A 1 369 ? 35.195 11.356 -34.617 1.00 83.88 369 SER A N 1
ATOM 3012 C CA . SER A 1 369 ? 34.923 10.027 -34.051 1.00 83.88 369 SER A CA 1
ATOM 3013 C C . SER A 1 369 ? 34.844 10.092 -32.522 1.00 83.88 369 SER A C 1
ATOM 3015 O O . SER A 1 369 ? 35.629 10.814 -31.903 1.00 83.88 369 SER A O 1
ATOM 3017 N N . ILE A 1 370 ? 33.990 9.267 -31.909 1.00 90.44 370 ILE A N 1
ATOM 3018 C CA . ILE A 1 370 ? 33.770 9.247 -30.458 1.00 90.44 370 ILE A CA 1
ATOM 3019 C C . ILE A 1 370 ? 35.100 8.993 -29.737 1.00 90.44 370 ILE A C 1
ATOM 3021 O O . ILE A 1 370 ? 35.704 7.927 -29.870 1.00 90.44 370 ILE A O 1
ATOM 3025 N N . LYS A 1 371 ? 35.561 9.964 -28.945 1.00 89.81 371 LYS A N 1
ATOM 3026 C CA . LYS A 1 371 ? 36.859 9.918 -28.261 1.00 89.81 371 LYS A CA 1
ATOM 3027 C C . LYS A 1 371 ? 36.700 10.198 -26.776 1.00 89.81 371 LYS A C 1
ATOM 3029 O O . LYS A 1 371 ? 36.155 11.226 -26.385 1.00 89.81 371 LYS A O 1
ATOM 3034 N N . PHE A 1 372 ? 37.244 9.325 -25.933 1.00 90.31 372 PHE A N 1
ATOM 3035 C CA . PHE A 1 372 ? 37.317 9.579 -24.493 1.00 90.31 372 PHE A CA 1
ATOM 3036 C C . PHE A 1 372 ? 38.487 8.857 -23.820 1.00 90.31 372 PHE A C 1
ATOM 3038 O O . PHE A 1 372 ? 39.055 7.899 -24.350 1.00 90.31 372 PHE A O 1
ATOM 3045 N N . GLU A 1 373 ? 38.857 9.346 -22.636 1.00 89.69 373 GLU A N 1
ATOM 3046 C CA . GLU A 1 373 ? 39.902 8.759 -21.800 1.00 89.69 373 GLU A CA 1
ATOM 3047 C C . GLU A 1 373 ? 39.415 7.454 -21.147 1.00 89.69 373 GLU A C 1
ATOM 3049 O O . GLU A 1 373 ? 38.345 7.406 -20.531 1.00 89.69 373 GLU A O 1
ATOM 3054 N N . TRP A 1 374 ? 40.196 6.380 -21.289 1.00 89.25 374 TRP A N 1
ATOM 3055 C CA . TRP A 1 374 ? 39.783 5.027 -20.909 1.00 89.25 374 TRP A CA 1
ATOM 3056 C C . TRP A 1 374 ? 39.918 4.740 -19.408 1.00 89.25 374 TRP A C 1
ATOM 3058 O O . TRP A 1 374 ? 39.070 4.072 -18.822 1.00 89.25 374 TRP A O 1
ATOM 3068 N N . ASN A 1 375 ? 40.963 5.256 -18.762 1.00 88.75 375 ASN A N 1
ATOM 3069 C CA . ASN A 1 375 ? 41.318 4.890 -17.384 1.00 88.75 375 ASN A CA 1
ATOM 3070 C C . ASN A 1 375 ? 40.715 5.819 -16.316 1.00 88.75 375 ASN A C 1
ATOM 3072 O O . ASN A 1 375 ? 41.184 5.845 -15.179 1.00 88.75 375 ASN A O 1
ATOM 3076 N N . LEU A 1 376 ? 39.672 6.577 -16.664 1.00 89.94 376 LEU A N 1
ATOM 3077 C CA . LEU A 1 376 ? 39.000 7.474 -15.727 1.00 89.94 376 LEU A CA 1
ATOM 3078 C C . LEU A 1 376 ? 38.254 6.709 -14.617 1.00 89.94 376 LEU A C 1
ATOM 3080 O O . LEU A 1 376 ? 37.886 5.556 -14.815 1.00 89.94 376 LEU A O 1
ATOM 3084 N N . PRO A 1 377 ? 38.010 7.325 -13.448 1.00 91.00 377 PRO A N 1
ATOM 3085 C CA . PRO A 1 377 ? 37.212 6.727 -12.376 1.00 91.00 377 PRO A CA 1
ATOM 3086 C C . PRO A 1 377 ? 35.714 6.620 -12.717 1.00 91.00 377 PRO A C 1
ATOM 3088 O O . PRO A 1 377 ? 35.192 7.333 -13.573 1.00 91.00 377 PRO A O 1
ATOM 3091 N N . ASP A 1 378 ? 34.992 5.757 -11.991 1.00 87.50 378 ASP A N 1
ATOM 3092 C CA . ASP A 1 378 ? 33.554 5.462 -12.177 1.00 87.50 378 ASP A CA 1
ATOM 3093 C C . ASP A 1 378 ? 32.617 6.675 -11.989 1.00 87.50 378 ASP A C 1
ATOM 3095 O O . ASP A 1 378 ? 31.435 6.609 -12.315 1.00 87.50 378 ASP A O 1
ATOM 3099 N N . ASN A 1 379 ? 33.118 7.797 -11.468 1.00 90.25 379 ASN A N 1
ATOM 3100 C CA . ASN A 1 379 ? 32.371 9.048 -11.321 1.00 90.25 379 ASN A CA 1
ATOM 3101 C C . ASN A 1 379 ? 32.513 9.987 -12.538 1.00 90.25 379 ASN A C 1
ATOM 3103 O O . ASN A 1 379 ? 32.210 11.176 -12.422 1.00 90.25 379 ASN A O 1
ATOM 3107 N N . ARG A 1 380 ? 32.999 9.479 -13.678 1.00 94.25 380 ARG A N 1
ATOM 3108 C CA . ARG A 1 380 ? 33.115 10.191 -14.960 1.00 94.25 380 ARG A CA 1
ATOM 3109 C C . ARG A 1 380 ? 32.172 9.601 -15.994 1.00 94.25 380 ARG A C 1
ATOM 3111 O O . ARG A 1 380 ? 31.995 8.385 -16.037 1.00 94.25 380 ARG A O 1
ATOM 3118 N N . GLY A 1 381 ? 31.591 10.457 -16.834 1.00 92.94 381 GLY A N 1
ATOM 3119 C CA . GLY A 1 381 ? 30.588 10.044 -17.821 1.00 92.94 381 GLY A CA 1
ATOM 3120 C C . GLY A 1 381 ? 31.118 9.006 -18.807 1.00 92.94 381 GLY A C 1
ATOM 3121 O O . GLY A 1 381 ? 30.420 8.046 -19.136 1.00 92.94 381 GLY A O 1
ATOM 3122 N N . SER A 1 382 ? 32.388 9.148 -19.196 1.00 92.75 382 SER A N 1
ATOM 3123 C CA . SER A 1 382 ? 33.086 8.219 -20.084 1.00 92.75 382 SER A CA 1
ATOM 3124 C C . SER A 1 382 ? 33.115 6.793 -19.541 1.00 92.75 382 SER A C 1
ATOM 3126 O O . SER A 1 382 ? 32.751 5.865 -20.250 1.00 92.75 382 SER A O 1
ATOM 3128 N N . ARG A 1 383 ? 33.499 6.590 -18.278 1.00 93.44 383 ARG A N 1
ATOM 3129 C CA . ARG A 1 383 ? 33.525 5.251 -17.685 1.00 93.44 383 ARG A CA 1
ATOM 3130 C C . ARG A 1 383 ? 32.141 4.785 -17.265 1.00 93.44 383 ARG A C 1
ATOM 3132 O O . ARG A 1 383 ? 31.764 3.658 -17.564 1.00 93.44 383 ARG A O 1
ATOM 3139 N N . LYS A 1 384 ? 31.388 5.642 -16.572 1.00 94.31 384 LYS A N 1
ATOM 3140 C CA . LYS A 1 384 ? 30.095 5.268 -16.000 1.00 94.31 384 LYS A CA 1
ATOM 3141 C C . LYS A 1 384 ? 29.096 4.878 -17.082 1.00 94.31 384 LYS A C 1
ATOM 3143 O O . LYS A 1 384 ? 28.509 3.816 -16.990 1.00 94.31 384 LYS A O 1
ATOM 3148 N N . TYR A 1 385 ? 28.944 5.705 -18.114 1.00 94.69 385 TYR A N 1
ATOM 3149 C CA . TYR A 1 385 ? 27.941 5.482 -19.150 1.00 94.69 385 TYR A CA 1
ATOM 3150 C C . TYR A 1 385 ? 28.560 4.942 -20.435 1.00 94.69 385 TYR A C 1
ATOM 3152 O O . TYR A 1 385 ? 28.165 3.870 -20.876 1.00 94.69 385 TYR A O 1
ATOM 3160 N N . LEU A 1 386 ? 29.553 5.617 -21.027 1.00 94.94 386 LEU A N 1
ATOM 3161 C CA . LEU A 1 386 ? 30.035 5.216 -22.359 1.00 94.94 386 LEU A CA 1
ATOM 3162 C C . LEU A 1 386 ? 30.684 3.829 -22.344 1.00 94.94 386 LEU A C 1
ATOM 3164 O O . LEU A 1 386 ? 30.314 2.981 -23.145 1.00 94.94 386 LEU A O 1
ATOM 3168 N N . GLN A 1 387 ? 31.594 3.551 -21.410 1.00 94.06 387 GLN A N 1
ATOM 3169 C CA . GLN A 1 387 ? 32.220 2.229 -21.319 1.00 94.06 387 GLN A CA 1
ATOM 3170 C C . GLN A 1 387 ? 31.209 1.153 -20.913 1.00 94.06 387 GLN A C 1
ATOM 3172 O O . GLN A 1 387 ? 30.972 0.231 -21.687 1.00 94.06 387 GLN A O 1
ATOM 3177 N N . LYS A 1 388 ? 30.582 1.293 -19.739 1.00 93.50 388 LYS A N 1
ATOM 3178 C CA . LYS A 1 388 ? 29.731 0.236 -19.164 1.00 93.50 388 LYS A CA 1
ATOM 3179 C C . LYS A 1 388 ? 28.400 0.024 -19.886 1.00 93.50 388 LYS A C 1
ATOM 3181 O O . LYS A 1 388 ? 27.876 -1.083 -19.876 1.00 93.50 388 LYS A O 1
ATOM 3186 N N . CYS A 1 389 ? 27.818 1.069 -20.480 1.00 94.56 389 CYS A N 1
ATOM 3187 C CA . CYS A 1 389 ? 26.521 0.958 -21.156 1.00 94.56 389 CYS A CA 1
ATOM 3188 C C . CYS A 1 389 ? 26.674 0.798 -22.674 1.00 94.56 389 CYS A C 1
ATOM 3190 O O . CYS A 1 389 ? 25.922 0.027 -23.258 1.00 94.56 389 CYS A O 1
ATOM 3192 N N . PHE A 1 390 ? 27.637 1.472 -23.317 1.00 94.50 390 PHE A N 1
ATOM 3193 C CA . PHE A 1 390 ? 27.749 1.466 -24.784 1.00 94.50 390 PHE A CA 1
ATOM 3194 C C . PHE A 1 390 ? 28.862 0.552 -25.311 1.00 94.50 390 PHE A C 1
ATOM 3196 O O . PHE A 1 390 ? 28.598 -0.245 -26.205 1.00 94.50 390 PHE A O 1
ATOM 3203 N N . VAL A 1 391 ? 30.089 0.627 -24.779 1.00 94.25 391 VAL A N 1
ATOM 3204 C CA . VAL A 1 391 ? 31.217 -0.190 -25.276 1.00 94.25 391 VAL A CA 1
ATOM 3205 C C . VAL A 1 391 ? 31.050 -1.659 -24.899 1.00 94.25 391 VAL A C 1
ATOM 3207 O O . VAL A 1 391 ? 31.181 -2.529 -25.752 1.00 94.25 391 VAL A O 1
ATOM 3210 N N . GLU A 1 392 ? 30.767 -1.946 -23.626 1.00 93.81 392 GLU A N 1
ATOM 3211 C CA . GLU A 1 392 ? 30.632 -3.320 -23.114 1.00 93.81 392 GLU A CA 1
ATOM 3212 C C . GLU A 1 392 ? 29.446 -4.076 -23.732 1.00 93.81 392 GLU A C 1
ATOM 3214 O O . GLU A 1 392 ? 29.462 -5.303 -23.763 1.00 93.81 392 GLU A O 1
ATOM 3219 N N . ASN A 1 393 ? 28.459 -3.350 -24.270 1.00 94.06 393 ASN A N 1
ATOM 3220 C CA . ASN A 1 393 ? 27.290 -3.909 -24.955 1.00 94.06 393 ASN A CA 1
ATOM 3221 C C . ASN A 1 393 ? 27.349 -3.731 -26.484 1.00 94.06 393 ASN A C 1
ATOM 3223 O O . ASN A 1 393 ? 26.316 -3.813 -27.141 1.00 94.06 393 ASN A O 1
ATOM 3227 N N . GLU A 1 394 ? 28.536 -3.460 -27.040 1.00 92.94 394 GLU A N 1
ATOM 3228 C CA . GLU A 1 394 ? 28.801 -3.389 -28.488 1.00 92.94 394 GLU A CA 1
ATOM 3229 C C . GLU A 1 394 ? 27.953 -2.362 -29.263 1.00 92.94 394 GLU A C 1
ATOM 3231 O O . GLU A 1 394 ? 27.779 -2.480 -30.471 1.00 92.94 394 GLU A O 1
ATOM 3236 N N . ILE A 1 395 ? 27.447 -1.321 -28.594 1.00 93.56 395 ILE A N 1
ATOM 3237 C CA . ILE A 1 395 ? 26.735 -0.206 -29.244 1.00 93.56 395 ILE A CA 1
ATOM 3238 C C . ILE A 1 395 ? 27.739 0.735 -29.924 1.00 93.56 395 ILE A C 1
ATOM 3240 O O . ILE A 1 395 ? 27.486 1.270 -31.003 1.00 93.56 395 ILE A O 1
ATOM 3244 N N . ILE A 1 396 ? 28.900 0.930 -29.290 1.00 93.00 396 ILE A N 1
ATOM 3245 C CA . ILE A 1 396 ? 30.049 1.618 -29.885 1.00 93.00 396 ILE A CA 1
ATOM 3246 C C . ILE A 1 396 ? 31.269 0.703 -29.839 1.00 93.00 396 ILE A C 1
ATOM 3248 O O . ILE A 1 396 ? 31.574 0.098 -28.811 1.00 93.00 396 ILE A O 1
ATOM 3252 N N . ILE A 1 397 ? 31.988 0.617 -30.952 1.00 92.06 397 ILE A N 1
ATOM 3253 C CA . ILE A 1 397 ? 33.113 -0.299 -31.132 1.00 92.06 397 ILE A CA 1
ATOM 3254 C C . ILE A 1 397 ? 34.422 0.464 -31.267 1.00 92.06 397 ILE A C 1
ATOM 3256 O O . ILE A 1 397 ? 34.485 1.575 -31.792 1.00 92.06 397 ILE A O 1
ATOM 3260 N N . ARG A 1 398 ? 35.499 -0.128 -30.749 1.00 89.69 398 ARG A N 1
ATOM 3261 C CA . ARG A 1 398 ? 36.824 0.493 -30.769 1.00 89.69 398 ARG A CA 1
ATOM 3262 C C . ARG A 1 398 ? 37.383 0.503 -32.191 1.00 89.69 398 ARG A C 1
ATOM 3264 O O . ARG A 1 398 ? 37.538 -0.550 -32.807 1.00 89.69 398 ARG A O 1
ATOM 3271 N N . MET A 1 399 ? 37.805 1.673 -32.656 1.00 86.88 399 MET A N 1
ATOM 3272 C CA . MET A 1 399 ? 38.510 1.802 -33.925 1.00 86.88 399 MET A CA 1
ATOM 3273 C C . MET A 1 399 ? 39.926 1.225 -33.814 1.00 86.88 399 MET A C 1
ATOM 3275 O O . MET A 1 399 ? 40.634 1.436 -32.828 1.00 86.88 399 MET A O 1
ATOM 3279 N N . LYS A 1 400 ? 40.381 0.539 -34.869 1.00 73.69 400 LYS A N 1
ATOM 3280 C CA . LYS A 1 400 ? 41.746 -0.019 -34.958 1.00 73.69 400 LYS A CA 1
ATOM 3281 C C . LYS A 1 400 ? 42.846 1.038 -35.121 1.00 73.69 400 LYS A C 1
ATOM 3283 O O . LYS A 1 400 ? 44.020 0.685 -35.117 1.00 73.69 400 LYS A O 1
ATOM 3288 N N . LYS A 1 401 ? 42.500 2.317 -35.316 1.00 62.72 401 LYS A N 1
ATOM 3289 C CA . LYS A 1 401 ? 43.492 3.392 -35.441 1.00 62.72 401 LYS A CA 1
ATOM 3290 C C . LYS A 1 401 ? 44.121 3.660 -34.074 1.00 62.72 401 LYS A C 1
ATOM 3292 O O . LYS A 1 401 ? 43.507 4.271 -33.205 1.00 62.72 401 LYS A O 1
ATOM 3297 N N . ASP A 1 402 ? 45.350 3.182 -33.914 1.00 53.47 402 ASP A N 1
ATOM 3298 C CA . ASP A 1 402 ? 46.185 3.419 -32.743 1.00 53.47 402 ASP A CA 1
ATOM 3299 C C . ASP A 1 402 ? 46.453 4.914 -32.555 1.00 53.47 402 ASP A C 1
ATOM 3301 O O . ASP A 1 402 ? 47.130 5.558 -33.363 1.00 53.47 402 ASP A O 1
ATOM 3305 N N . SER A 1 403 ? 45.980 5.468 -31.442 1.00 54.91 403 SER A N 1
ATOM 3306 C CA . SER A 1 403 ? 46.611 6.651 -30.882 1.00 54.91 403 SER A CA 1
ATOM 3307 C C . SER A 1 403 ? 47.894 6.235 -30.180 1.00 54.91 403 SER A C 1
ATOM 3309 O O . SER A 1 403 ? 47.895 5.360 -29.321 1.00 54.91 403 SER A O 1
ATOM 3311 N N . LYS A 1 404 ? 48.995 6.922 -30.501 1.00 59.62 404 LYS A N 1
ATOM 3312 C CA . LYS A 1 404 ? 50.252 6.854 -29.733 1.00 59.62 404 LYS A CA 1
ATOM 3313 C C . LYS A 1 404 ? 50.081 7.292 -28.267 1.00 59.62 404 LYS A C 1
ATOM 3315 O O . LYS A 1 404 ? 50.994 7.117 -27.469 1.00 59.62 404 LYS A O 1
ATOM 3320 N N . ASP A 1 405 ? 48.929 7.873 -27.939 1.00 62.62 405 ASP A N 1
ATOM 3321 C CA . ASP A 1 405 ? 48.501 8.242 -26.597 1.00 62.62 405 ASP A CA 1
ATOM 3322 C C . ASP A 1 405 ? 47.712 7.079 -25.973 1.00 62.62 405 ASP A C 1
ATOM 3324 O O . ASP A 1 405 ? 46.635 6.718 -26.456 1.00 62.62 405 ASP A O 1
ATOM 3328 N N . SER A 1 406 ? 48.280 6.463 -24.932 1.00 66.69 406 SER A N 1
ATOM 3329 C CA . SER A 1 406 ? 47.759 5.246 -24.296 1.00 66.69 406 SER A CA 1
ATOM 3330 C C . SER A 1 406 ? 46.482 5.475 -23.483 1.00 66.69 406 SER A C 1
ATOM 3332 O O . SER A 1 406 ? 45.780 4.509 -23.167 1.00 66.69 406 SER A O 1
ATOM 3334 N N . ASN A 1 407 ? 46.170 6.731 -23.147 1.00 81.94 407 ASN A N 1
ATOM 3335 C CA . ASN A 1 407 ? 45.047 7.067 -22.276 1.00 81.94 407 ASN A CA 1
ATOM 3336 C C . ASN A 1 407 ? 43.742 7.318 -23.037 1.00 81.94 407 ASN A C 1
ATOM 3338 O O . ASN A 1 407 ? 42.671 7.038 -22.497 1.00 81.94 407 ASN A O 1
ATOM 3342 N N . TYR A 1 408 ? 43.806 7.778 -24.288 1.00 86.88 408 TYR A N 1
ATOM 3343 C CA . TYR A 1 408 ? 42.625 8.024 -25.118 1.00 86.88 408 TYR A CA 1
ATOM 3344 C C . TYR A 1 408 ? 42.337 6.857 -26.054 1.00 86.88 408 TYR A C 1
ATOM 3346 O O . TYR A 1 408 ? 43.242 6.197 -26.560 1.00 86.88 408 TYR A O 1
ATOM 3354 N N . ARG A 1 409 ? 41.052 6.607 -26.306 1.00 88.69 409 ARG A N 1
ATOM 3355 C CA . ARG A 1 409 ? 40.598 5.629 -27.298 1.00 88.69 409 ARG A CA 1
ATOM 3356 C C . ARG A 1 409 ? 39.556 6.253 -28.214 1.00 88.69 409 ARG A C 1
ATOM 3358 O O . ARG A 1 409 ? 38.816 7.141 -27.796 1.00 88.69 409 ARG A O 1
ATOM 3365 N N . PHE A 1 410 ? 39.531 5.760 -29.446 1.00 89.88 410 PHE A N 1
ATOM 3366 C CA . PHE A 1 410 ? 38.634 6.189 -30.512 1.00 89.88 410 PHE A CA 1
ATOM 3367 C C . PHE A 1 410 ? 37.617 5.085 -30.794 1.00 89.88 410 PHE A C 1
ATOM 3369 O O . PHE A 1 410 ? 37.978 3.904 -30.844 1.00 89.88 410 PHE A O 1
ATOM 3376 N N . PHE A 1 411 ? 36.362 5.478 -30.965 1.00 92.06 411 PHE A N 1
ATOM 3377 C CA . PHE A 1 411 ? 35.221 4.600 -31.161 1.00 92.06 411 PHE A CA 1
ATOM 3378 C C . PHE A 1 411 ? 34.347 5.102 -32.309 1.00 92.06 411 PHE A C 1
ATOM 3380 O O . PHE A 1 411 ? 34.317 6.292 -32.625 1.00 92.06 411 PHE A O 1
ATOM 3387 N N . GLU A 1 412 ? 33.614 4.174 -32.902 1.00 90.94 412 GLU A N 1
ATOM 3388 C CA . GLU A 1 412 ? 32.569 4.434 -33.886 1.00 90.94 412 GLU A CA 1
ATOM 3389 C C . GLU A 1 412 ? 31.286 3.702 -33.479 1.00 90.94 412 GLU A C 1
ATOM 3391 O O . GLU A 1 412 ? 31.321 2.795 -32.643 1.00 90.94 412 GLU A O 1
ATOM 3396 N N . LEU A 1 413 ? 30.148 4.122 -34.030 1.00 90.44 413 LEU A N 1
ATOM 3397 C CA . LEU A 1 413 ? 28.873 3.437 -33.818 1.00 90.44 413 LEU A CA 1
ATOM 3398 C C . LEU A 1 413 ? 28.908 2.063 -34.492 1.00 90.44 413 LEU A C 1
ATOM 3400 O O . LEU A 1 413 ? 29.394 1.933 -35.616 1.00 90.44 413 LEU A O 1
ATOM 3404 N N . GLU A 1 414 ? 28.370 1.044 -33.827 1.00 92.00 414 GLU A N 1
ATOM 3405 C CA . GLU A 1 414 ? 28.198 -0.266 -34.446 1.00 92.00 414 GLU A CA 1
ATOM 3406 C C . GLU A 1 414 ? 27.085 -0.213 -35.500 1.00 92.00 414 GLU A C 1
ATOM 3408 O O . GLU A 1 414 ? 25.933 0.119 -35.219 1.00 92.00 414 GLU A O 1
ATOM 3413 N N . SER A 1 415 ? 27.443 -0.555 -36.736 1.00 88.25 415 SER A N 1
ATOM 3414 C CA . SER A 1 415 ? 26.516 -0.582 -37.871 1.00 88.25 415 SER A CA 1
ATOM 3415 C C . SER A 1 415 ? 25.586 -1.802 -37.861 1.00 88.25 415 SER A C 1
ATOM 3417 O O . SER A 1 415 ? 24.458 -1.732 -38.357 1.00 88.25 415 SER A O 1
ATOM 3419 N N . ASP A 1 416 ? 26.044 -2.920 -37.292 1.00 92.25 416 ASP A N 1
ATOM 3420 C CA . ASP A 1 416 ? 25.292 -4.166 -37.211 1.00 92.25 416 ASP A CA 1
ATOM 3421 C C . ASP A 1 416 ? 24.444 -4.221 -35.932 1.00 92.25 416 ASP A C 1
ATOM 3423 O O . ASP A 1 416 ? 24.878 -4.678 -34.873 1.00 92.25 416 ASP A O 1
ATOM 3427 N N . ILE A 1 417 ? 23.184 -3.800 -36.070 1.00 92.31 417 ILE A N 1
ATOM 3428 C CA . ILE A 1 417 ? 22.160 -3.814 -35.013 1.00 92.31 417 ILE A CA 1
ATOM 3429 C C . ILE A 1 417 ? 22.020 -5.190 -34.350 1.00 92.31 417 ILE A C 1
ATOM 3431 O O . ILE A 1 417 ? 21.698 -5.278 -33.161 1.00 92.31 417 ILE A O 1
ATOM 3435 N N . SER A 1 418 ? 22.261 -6.281 -35.087 1.00 92.81 418 SER A N 1
ATOM 3436 C CA . SER A 1 418 ? 22.065 -7.629 -34.553 1.00 92.81 418 SER A CA 1
ATOM 3437 C C . SER A 1 418 ? 22.972 -7.917 -33.351 1.00 92.81 418 SER A C 1
ATOM 3439 O O . SER A 1 418 ? 22.554 -8.654 -32.454 1.00 92.81 418 SER A O 1
ATOM 3441 N N . LYS A 1 419 ? 24.141 -7.264 -33.268 1.00 93.31 419 LYS A N 1
ATOM 3442 C CA . LYS A 1 419 ? 25.114 -7.439 -32.181 1.00 93.31 419 LYS A CA 1
ATOM 3443 C C . LYS A 1 419 ? 24.613 -6.936 -30.832 1.00 93.31 419 LYS A C 1
ATOM 3445 O O . LYS A 1 419 ? 24.772 -7.624 -29.828 1.00 93.31 419 LYS A O 1
ATOM 3450 N N . PHE A 1 420 ? 23.929 -5.792 -30.808 1.00 94.19 420 PHE A N 1
ATOM 3451 C CA . PHE A 1 420 ? 23.461 -5.174 -29.562 1.00 94.19 420 PHE A CA 1
ATOM 3452 C C . PHE A 1 420 ? 21.944 -5.280 -29.330 1.00 94.19 420 PHE A C 1
ATOM 3454 O O . PHE A 1 420 ? 21.463 -4.979 -28.237 1.00 94.19 420 PHE A O 1
ATOM 3461 N N . SER A 1 421 ? 21.182 -5.778 -30.310 1.00 93.12 421 SER A N 1
ATOM 3462 C CA . SER A 1 421 ? 19.716 -5.923 -30.232 1.00 93.12 421 SER A CA 1
ATOM 3463 C C . SER A 1 421 ? 19.201 -6.683 -29.013 1.00 93.12 421 SER A C 1
ATOM 3465 O O . SER A 1 421 ? 18.161 -6.337 -28.460 1.00 93.12 421 SER A O 1
ATOM 3467 N N . LYS A 1 422 ? 19.946 -7.687 -28.544 1.00 91.81 422 LYS A N 1
ATOM 3468 C CA . LYS A 1 422 ? 19.572 -8.463 -27.356 1.00 91.81 422 LYS A CA 1
ATOM 3469 C C . LYS A 1 422 ? 19.756 -7.687 -26.052 1.00 91.81 422 LYS A C 1
ATOM 3471 O O . LYS A 1 422 ? 19.112 -8.029 -25.065 1.00 91.81 422 LYS A O 1
ATOM 3476 N N . PHE A 1 423 ? 20.642 -6.693 -26.027 1.00 93.19 423 PHE A N 1
ATOM 3477 C CA . PHE A 1 423 ? 21.001 -5.954 -24.816 1.00 93.19 423 PHE A CA 1
ATOM 3478 C C . PHE A 1 423 ? 20.214 -4.657 -24.653 1.00 93.19 423 PHE A C 1
ATOM 3480 O O . PHE A 1 423 ? 19.953 -4.272 -23.516 1.00 93.19 423 PHE A O 1
ATOM 3487 N N . VAL A 1 424 ? 19.830 -4.011 -25.757 1.00 94.00 424 VAL A N 1
ATOM 3488 C CA . VAL A 1 424 ? 19.092 -2.733 -25.778 1.00 94.00 424 VAL A CA 1
ATOM 3489 C C . VAL A 1 424 ? 17.950 -2.740 -26.811 1.00 94.00 424 VAL A C 1
ATOM 3491 O O . VAL A 1 424 ? 17.950 -1.938 -27.747 1.00 94.00 424 VAL A O 1
ATOM 3494 N N . PRO A 1 425 ? 16.961 -3.641 -26.681 1.00 93.75 425 PRO A N 1
ATOM 3495 C CA . PRO A 1 425 ? 15.903 -3.807 -27.682 1.00 93.75 425 PRO A CA 1
ATOM 3496 C C . PRO A 1 425 ? 15.100 -2.522 -27.938 1.00 93.75 425 PRO A C 1
ATOM 3498 O O . PRO A 1 425 ? 14.930 -2.142 -29.092 1.00 93.75 425 PRO A O 1
ATOM 3501 N N . ALA A 1 426 ? 14.728 -1.767 -26.897 1.00 91.06 426 ALA A N 1
ATOM 3502 C CA . ALA A 1 426 ? 14.021 -0.494 -27.075 1.00 91.06 426 ALA A CA 1
ATOM 3503 C C . ALA A 1 426 ? 14.826 0.542 -27.884 1.00 91.06 426 ALA A C 1
ATOM 3505 O O . ALA A 1 426 ? 14.264 1.296 -28.674 1.00 91.06 426 ALA A O 1
ATOM 3506 N N . TYR A 1 427 ? 16.155 0.572 -27.734 1.00 90.94 427 TYR A N 1
ATOM 3507 C CA . TYR A 1 427 ? 17.002 1.456 -28.539 1.00 90.94 427 TYR A CA 1
ATOM 3508 C C . TYR A 1 427 ? 17.032 1.027 -30.012 1.00 90.94 427 TYR A C 1
ATOM 3510 O O . TYR A 1 427 ? 17.023 1.872 -30.908 1.00 90.94 427 TYR A O 1
ATOM 3518 N N . VAL A 1 428 ? 17.025 -0.282 -30.275 1.00 92.75 428 VAL A N 1
ATOM 3519 C CA . VAL A 1 428 ? 16.911 -0.817 -31.637 1.00 92.75 428 VAL A CA 1
ATOM 3520 C C . VAL A 1 428 ? 15.581 -0.435 -32.274 1.00 92.75 428 VAL A C 1
ATOM 3522 O O . VAL A 1 428 ? 15.571 -0.009 -33.431 1.00 92.75 428 VAL A O 1
ATOM 3525 N N . ASP A 1 429 ? 14.487 -0.520 -31.522 1.00 91.44 429 ASP A N 1
ATOM 3526 C CA . ASP A 1 429 ? 13.171 -0.097 -31.997 1.00 91.44 429 ASP A CA 1
ATOM 3527 C C . ASP A 1 429 ? 13.169 1.390 -32.363 1.00 91.44 429 ASP A C 1
ATOM 3529 O O . ASP A 1 429 ? 12.736 1.740 -33.460 1.00 91.44 429 ASP A O 1
ATOM 3533 N N . MET A 1 430 ? 13.774 2.251 -31.534 1.00 90.81 430 MET A N 1
ATOM 3534 C CA . MET A 1 430 ? 13.940 3.677 -31.847 1.00 90.81 430 MET A CA 1
ATOM 3535 C C . MET A 1 430 ? 14.758 3.911 -33.128 1.00 90.81 430 MET A C 1
ATOM 3537 O O . MET A 1 430 ? 14.391 4.745 -33.957 1.00 90.81 430 MET A O 1
ATOM 3541 N N . ILE A 1 431 ? 15.865 3.182 -33.332 1.00 90.62 431 ILE A N 1
ATOM 3542 C CA . ILE A 1 431 ? 16.658 3.285 -34.571 1.00 90.62 431 ILE A CA 1
ATOM 3543 C C . ILE A 1 431 ? 15.806 2.898 -35.784 1.00 90.62 431 ILE A C 1
ATOM 3545 O O . ILE A 1 431 ? 15.860 3.569 -36.820 1.00 90.62 431 ILE A O 1
ATOM 3549 N N . ASN A 1 432 ? 15.041 1.812 -35.674 1.00 90.12 432 ASN A N 1
ATOM 3550 C CA . ASN A 1 432 ? 14.189 1.319 -36.750 1.00 90.12 432 ASN A CA 1
ATOM 3551 C C . ASN A 1 432 ? 13.035 2.282 -37.049 1.00 90.12 432 ASN A C 1
ATOM 3553 O O . ASN A 1 432 ? 12.737 2.522 -38.218 1.00 90.12 432 ASN A O 1
ATOM 3557 N N . GLU A 1 433 ? 12.434 2.886 -36.026 1.00 89.75 433 GLU A N 1
ATOM 3558 C CA . GLU A 1 433 ? 11.403 3.914 -36.177 1.00 89.75 433 GLU A CA 1
ATOM 3559 C C . GLU A 1 433 ? 11.940 5.122 -36.956 1.00 89.75 433 GLU A C 1
ATOM 3561 O O . GLU A 1 433 ? 11.348 5.526 -37.958 1.00 89.75 433 GLU A O 1
ATOM 3566 N N . VAL A 1 434 ? 13.121 5.630 -36.585 1.00 87.44 434 VAL A N 1
ATOM 3567 C CA . VAL A 1 434 ? 13.777 6.738 -37.300 1.00 87.44 434 VAL A CA 1
ATOM 3568 C C . VAL A 1 434 ? 14.136 6.353 -38.741 1.00 87.44 434 VAL A C 1
ATOM 3570 O O . VAL A 1 434 ? 13.936 7.150 -39.659 1.00 87.44 434 VAL A O 1
ATOM 3573 N N . LYS A 1 435 ? 14.631 5.128 -38.977 1.00 83.81 435 LYS A N 1
ATOM 3574 C CA . LYS A 1 435 ? 14.905 4.608 -40.333 1.00 83.81 435 LYS A CA 1
ATOM 3575 C C . LYS A 1 435 ? 13.646 4.592 -41.198 1.00 83.81 435 LYS A C 1
ATOM 3577 O O . LYS A 1 435 ? 13.685 5.029 -42.349 1.00 83.81 435 LYS A O 1
ATOM 3582 N N . ASN A 1 436 ? 12.542 4.105 -40.639 1.00 84.75 436 ASN A N 1
ATOM 3583 C CA . ASN A 1 436 ? 11.265 3.995 -41.335 1.00 84.75 436 ASN A CA 1
ATOM 3584 C C . ASN A 1 436 ? 10.655 5.374 -41.615 1.00 84.75 436 ASN A C 1
ATOM 3586 O O . ASN A 1 436 ? 10.147 5.597 -42.712 1.00 84.75 436 ASN A O 1
ATOM 3590 N N . ALA A 1 437 ? 10.770 6.316 -40.675 1.00 83.19 437 ALA A N 1
ATOM 3591 C CA . ALA A 1 437 ? 10.315 7.693 -40.853 1.00 83.19 437 ALA A CA 1
ATOM 3592 C C . ALA A 1 437 ? 11.092 8.440 -41.955 1.00 83.19 437 ALA A C 1
ATOM 3594 O O . ALA A 1 437 ? 10.512 9.243 -42.684 1.00 83.19 437 ALA A O 1
ATOM 3595 N N . ASN A 1 438 ? 12.387 8.150 -42.117 1.00 70.00 438 ASN A N 1
ATOM 3596 C CA . ASN A 1 438 ? 13.255 8.837 -43.079 1.00 70.00 438 ASN A CA 1
ATOM 3597 C C . ASN A 1 438 ? 13.331 8.169 -44.466 1.00 70.00 438 ASN A C 1
ATOM 3599 O O . ASN A 1 438 ? 13.984 8.705 -45.364 1.00 70.00 438 ASN A O 1
ATOM 3603 N N . GLY A 1 439 ? 12.692 7.010 -44.676 1.00 54.91 439 GLY A N 1
ATOM 3604 C CA . GLY A 1 439 ? 12.612 6.329 -45.979 1.00 54.91 439 GLY A CA 1
ATOM 3605 C C . GLY A 1 439 ? 13.954 5.899 -46.598 1.00 54.91 439 GLY A C 1
ATOM 3606 O O . GLY A 1 439 ? 13.981 5.425 -47.735 1.00 54.91 439 GLY A O 1
ATOM 3607 N N . LYS A 1 440 ? 15.074 6.058 -45.883 1.00 48.84 440 LYS A N 1
ATOM 3608 C CA . LYS A 1 440 ? 16.425 5.659 -46.290 1.00 48.84 440 LYS A CA 1
ATOM 3609 C C . LYS A 1 440 ? 17.179 5.163 -45.059 1.00 48.84 440 LYS A C 1
ATOM 3611 O O . LYS A 1 440 ? 17.226 5.849 -44.041 1.00 48.84 440 LYS A O 1
ATOM 3616 N N . GLY A 1 441 ? 17.740 3.957 -45.161 1.00 49.72 441 GLY A N 1
ATOM 3617 C CA . GLY A 1 441 ? 18.715 3.452 -44.197 1.00 49.72 441 GLY A CA 1
ATOM 3618 C C . GLY A 1 441 ? 19.888 4.426 -44.064 1.00 49.72 441 GLY A C 1
ATOM 3619 O O . GLY A 1 441 ? 20.217 5.106 -45.035 1.00 49.72 441 GLY A O 1
ATOM 3620 N N . TRP A 1 442 ? 20.433 4.506 -42.848 1.00 44.47 442 TRP A N 1
ATOM 3621 C CA . TRP A 1 442 ? 21.562 5.363 -42.474 1.00 44.47 442 TRP A CA 1
ATOM 3622 C C . TRP A 1 442 ? 22.755 5.213 -43.414 1.00 44.47 442 TRP A C 1
ATOM 3624 O O . TRP A 1 442 ? 23.062 4.051 -43.775 1.00 44.47 442 TRP A O 1
#

Foldseek 3Di:
DQDVQLVQLVLLLVVLVVLLVVVQVVDDDPDPCHDPDNPVLLVLLSVLQSVQRSPADPVDHRFAALVSSCVSSVPDDPVSSVVNVVSQVVSCVSQSWPADPRTIHRHGPPADPLVVLLVVLVVDPVLQDPDPVVLLCVLVNDDPPRQWQFLCVLCVQAPETAIAGEAEDELVLLQDQQDQDVNDTGHPQVVQVSVLVVQPWAQRHHQAHEYQYAAQAPVSLVSSLVSQLPRADLRYKYWRFPGHLDLRSLSSSLSSLVVCCVDPVVVPHDPVSVVVSVVSSVVSSVVSNVSVVVSLFCVGTFMAGHSRHTDDADRHSNRVSNVSCCVVPVLAAANHHANPPNYGHDDQDPQNVVQCVQLVVQVPPPVDFRKDFDPDDCSHNCVRDCVRPCDVLQQKDWDPDDDPDPGMTGIDGDPDCVSNCVRHVNVVVVQVVVCVVVVHDD

pLDDT: mean 88.18, std 10.93, range [36.56, 98.25]

Solvent-accessible surface area (backbone atoms only — not comparable to full-atom values): 24427 Å² total; per-residue (Å²): 129,84,62,70,56,47,55,50,33,52,47,10,44,52,46,17,52,52,45,47,52,54,55,41,78,73,54,76,76,86,47,103,50,33,92,91,44,78,45,66,66,57,57,50,50,55,49,42,48,39,50,35,49,43,66,36,44,102,88,48,77,53,69,42,26,68,68,50,49,32,58,70,68,69,42,82,50,72,68,51,45,50,53,50,52,53,48,51,54,49,33,34,75,71,60,24,28,42,72,55,97,67,31,51,40,63,27,60,74,83,64,70,62,63,66,58,54,33,51,60,43,64,72,38,73,89,65,56,75,92,49,65,68,62,52,47,44,67,80,53,57,82,50,79,81,57,44,40,38,46,12,60,75,60,18,62,77,24,42,38,65,57,29,21,36,49,40,82,38,44,49,69,58,65,64,38,53,80,42,76,52,98,89,35,75,32,36,48,66,60,47,54,52,52,53,38,62,71,53,38,74,22,75,81,29,51,74,30,36,38,34,42,47,52,31,76,35,70,65,42,44,54,49,41,65,58,50,41,43,72,33,86,42,80,51,40,34,38,32,40,47,79,60,51,60,86,50,65,69,53,52,43,47,53,51,25,54,51,53,46,65,72,33,80,72,42,79,73,54,54,73,64,50,53,49,52,54,48,50,53,49,54,51,41,52,50,52,53,46,55,54,54,57,48,68,57,27,38,77,44,37,50,39,24,34,44,56,45,43,74,57,88,65,56,57,55,57,39,39,56,33,26,56,52,48,45,74,74,36,63,82,44,45,58,67,58,72,38,96,56,82,54,38,59,45,62,80,75,46,74,68,56,45,54,24,50,52,50,32,48,54,47,71,68,44,80,88,54,71,42,63,48,59,66,84,56,58,73,86,34,15,48,36,49,44,43,38,64,60,27,40,75,45,49,48,32,40,76,51,88,72,80,58,96,50,89,52,52,48,45,27,44,75,49,86,62,58,79,76,22,36,78,41,36,26,48,60,47,51,54,54,49,50,53,31,62,75,63,78,49,80,133

Radius of gyration: 34.68 Å; Cα contacts (8 Å, |Δi|>4): 615; chains: 1; bounding box: 79×40×106 Å

Secondary structure (DSSP, 8-state):
---HHHHHHHHHHHHHHHHHHHHHHTS-S-STT-TT---HHHHHHHHHHHHHHHH--SS------HHHHHHHTT--SHHHHHHHHHHHHHHHHTTSEEEETTEEEEPPTT---HHHHHHHHHT-GGGS-S-HHHHHHHHSPPPHHHHEEE-HHHHHTTT---EEEEEEEEHHHHT---EEETTEEE-HHHHHHHHHHHH-SSTT--SEEEEEEE-SSHHHHHHHHHHGGG---TTEEEEEESS----HHHHHHHHHHHHHHHSGGGGG--HHHHHHHHHHHHHHHHHHHHHHHHHTSGGGEEEE-GGGPBPP--SSTTHHHHHHHHHHHTTTS--S--SSTT-SS----HHHHHHHHHHHHHHH--SSSEEEETT--TTSHIIIIIIIIIITTTSEEE-S---S-SSEEEEEE-S-HHHHTTT-HHHHHHHHHHHHHHTS--

Nearest PDB structures (foldseek):
  8cdv-assembly1_C  TM=2.048E-01  e=1.736E-01  Bacillus subtilis subsp. subtilis str. 168
  6nei-assembly1_A  TM=2.036E-01  e=8.332E-01  Thalictrum flavum subsp. glaucum
  6d6y-assembly1_A  TM=1.924E-01  e=1.510E+00  Moorena bouillonii

=== Feature glossary ===
A reading guide for the features in this record.

Start from the sequence.

  · Sequence gives the chain of amino acids in standard one-letter code (A=alanine, C=cysteine, …, Y=tyrosine), read N→C. It is the only feature that is directly encoded by the gene; all structural features are derived from the folded form of this sequence.

Fold it, and you get atomic coordinates and the backbone conformation that goes with them.

  · The mmCIF table is the protein's shape written out atom by atom. For each backbone N, Cα, C, and carbonyl O, it records an (x, y, z) coordinate triple in Å plus the residue type, chain letter, and residue number.

  · Backbone dihedral angles. Every residue except chain termini has a φ (preceding-C → N → Cα → C) and a ψ (N → Cα → C → next-N). They are reported in degrees following the IUPAC sign convention. Secondary structure is essentially a statement about which (φ, ψ) basin each residue occupies.

  · DSSP 8-state secondary structure assigns each residue one of H (α-helix), G (3₁₀-helix), I (π-helix), E (extended β-strand), B (isolated β-bridge), T (hydrogen-bonded turn), S (bend), or '-' (coil). The assignment is computed from backbone hydrogen-bond geometry via the Kabsch–Sander algorithm.

  · P-SEA three-state annotation labels each residue as helix, strand, or coil based purely on the geometry of the Cα trace. It serves as a fallback when the full backbone (and thus DSSP) is unavailable.

Summarize the fold with a handful of shape descriptors and a per-residue structural alphabet.

  · Radius of gyration (Rg) is the root-mean-square distance of Cα atoms from their centroid — a single number for overall size and compactness. A globular domain of N residues has Rg ≈ 2.2·N^0.38 Å; an extended or disordered chain has a much larger Rg. The Cα contact count is the number of residue pairs whose Cα atoms are within 8 Å and are more than four positions apart in sequence — a standard proxy for tertiary packing density. The bounding box is the smallest axis-aligned box enclosing all Cα atoms.

  · Foldseek's 3Di representation compresses backbone geometry into a per-residue letter drawn from a learned twenty-state alphabet. It captures the tertiary interaction pattern around each residue — which residues are packed against it in space, regardless of where they are in sequence.

  · Accessible surface area quantifies burial. A residue with SASA near zero is packed into the hydrophobic core; one with SASA >100 Å² sits on the surface. Computed here via the Shrake–Rupley numerical algorithm with a 1.4 Å probe.

Ask how reliable the model is.

  · For AlphaFold models, the B-factor field carries pLDDT — the model's own estimate of local accuracy on a 0–100 scale. Regions with pLDDT<50 should be treated as essentially unmodeled; they often correspond to intrinsically disordered segments.

  · For experimental (PDB) structures, the B-factor (temperature factor) quantifies the positional spread of each atom in the crystal — a combination of thermal vibration and static disorder — in units of Å². High B-factors mark flexible loops or poorly resolved regions; low B-factors mark the rigid, well-ordered core.

  · PAE(i, j) answers: if I align the predicted and true structures on residue i, how far off (in Å) do I expect residue j to be? A block-diagonal PAE matrix with low values on the blocks and high values off-diagonal is the signature of a multi-domain protein with confidently predicted domains but uncertain inter-domain orientation.

Place it in context: what it resembles, what it is annotated as, and how it looks.

  · Structural nearest neighbors (via Foldseek easy-search vs the PDB). Reported per hit: target PDB id, E-value, and alignment TM-score. A TM-score above ~0.5 is the conventional threshold for 'same fold'.

  · Functional annotations link the protein to curated databases. InterPro entries identify conserved domains and families by matching the sequence against member-database signatures (Pfam, PROSITE, CDD, …). Gene Ontology (GO) terms describe molecular function, biological process, and cellular component in a controlled vocabulary. CATH places the structure in a hierarchical fold classification (Class/Architecture/Topology/Homologous-superfamily). The organism is the source species.

  · Plot images: a contact map (which residues are close in 3D, as an N×N binary image), a Ramachandran scatter (backbone torsion angles, revealing secondary-structure composition at a glance), and — for AlphaFold structures — a PAE heatmap (pairwise prediction confidence).

  · Structure images are PyMOL renders from six orthogonal camera directions. Cartoon representation draws helices as coils and strands as arrows; sticks shows the backbone as bonds; surface shows the solvent-excluded envelope. Rainbow coloring maps sequence position to hue (blue→red, N→C); chain coloring assigns a distinct color per polypeptide.